Protein AF-0000000085035125 (afdb_homodimer)

Structure (mmCIF, N/CA/C/O backbone):
data_AF-0000000085035125-model_v1
#
loop_
_entity.id
_entity.type
_entity.pdbx_description
1 polymer 'PP-loop domain protein'
#
loop_
_atom_site.group_PDB
_atom_site.id
_atom_site.type_symbol
_atom_site.label_atom_id
_atom_site.label_alt_id
_atom_site.label_comp_id
_atom_site.label_asym_id
_atom_site.label_entity_id
_atom_site.label_seq_id
_atom_site.pdbx_PDB_ins_code
_atom_site.Cartn_x
_atom_site.Cartn_y
_atom_site.Cartn_z
_atom_site.occupancy
_atom_site.B_iso_or_equiv
_atom_site.auth_seq_id
_atom_site.auth_comp_id
_atom_site.auth_asym_id
_atom_site.auth_atom_id
_atom_site.pdbx_PDB_model_num
ATOM 1 N N . MET A 1 1 ? -26.688 21.297 -8.625 1 81.62 1 MET A N 1
ATOM 2 C CA . MET A 1 1 ? -26.516 19.984 -7.988 1 81.62 1 MET A CA 1
ATOM 3 C C . MET A 1 1 ? -27.016 20.016 -6.547 1 81.62 1 MET A C 1
ATOM 5 O O . MET A 1 1 ? -27.016 21.078 -5.906 1 81.62 1 MET A O 1
ATOM 9 N N . ARG A 1 2 ? -27.641 18.891 -6.066 1 88.31 2 ARG A N 1
ATOM 10 C CA . ARG A 1 2 ? -28.219 18.859 -4.727 1 88.31 2 ARG A CA 1
ATOM 11 C C . ARG A 1 2 ? -27.219 18.297 -3.717 1 88.31 2 ARG A C 1
ATOM 13 O O . ARG A 1 2 ? -26.406 17.422 -4.055 1 88.31 2 ARG A O 1
ATOM 20 N N . CYS A 1 3 ? -27.266 18.875 -2.584 1 93.88 3 CYS A N 1
ATOM 21 C CA . CYS A 1 3 ? -26.422 18.438 -1.471 1 93.88 3 CYS A CA 1
ATOM 22 C C . CYS A 1 3 ? -26.672 16.984 -1.137 1 93.88 3 CYS A C 1
ATOM 24 O O . CYS A 1 3 ? -27.828 16.531 -1.11 1 93.88 3 CYS A O 1
ATOM 26 N N . ALA A 1 4 ? -25.656 16.266 -0.819 1 92.12 4 ALA A N 1
ATOM 27 C CA . ALA A 1 4 ? -25.734 14.836 -0.528 1 92.12 4 ALA A CA 1
ATOM 28 C C . ALA A 1 4 ? -26.484 14.586 0.781 1 92.12 4 ALA A C 1
ATOM 30 O O . ALA A 1 4 ? -27.016 13.492 1 1 92.12 4 ALA A O 1
ATOM 31 N N . TYR A 1 5 ? -26.562 15.609 1.67 1 92 5 TYR A N 1
ATOM 32 C CA . TYR A 1 5 ? -27.094 15.398 3.012 1 92 5 TYR A CA 1
ATOM 33 C C . TYR A 1 5 ? -28.438 16.109 3.188 1 92 5 TYR A C 1
ATOM 35 O O . TYR A 1 5 ? -29.172 15.8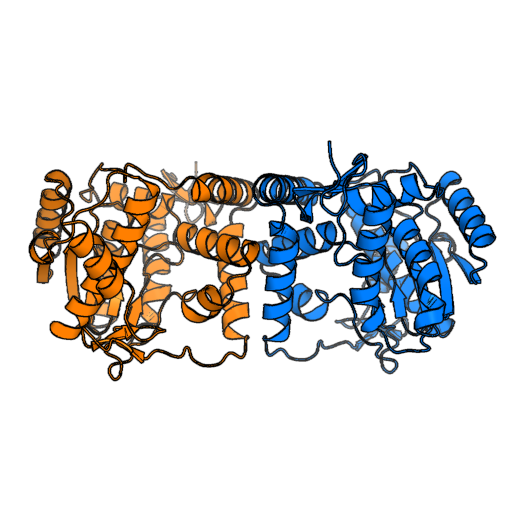36 4.133 1 92 5 TYR A O 1
ATOM 43 N N . CYS A 1 6 ? -28.656 17.062 2.307 1 93.06 6 CYS A N 1
ATOM 44 C CA . CYS A 1 6 ? -29.891 17.812 2.447 1 93.06 6 CYS A CA 1
ATOM 45 C C . CYS A 1 6 ? -30.438 18.234 1.084 1 93.06 6 CYS A C 1
ATOM 47 O O . CYS A 1 6 ? -29.953 17.766 0.05 1 93.06 6 CYS A O 1
ATOM 49 N N . ASN A 1 7 ? -31.469 19.094 1.094 1 89.38 7 ASN A N 1
ATOM 50 C CA . ASN A 1 7 ? -32.156 19.438 -0.15 1 89.38 7 ASN A CA 1
ATOM 51 C C . ASN A 1 7 ? -31.688 20.797 -0.683 1 89.38 7 ASN A C 1
ATOM 53 O O . ASN A 1 7 ? -32.219 21.297 -1.683 1 89.38 7 ASN A O 1
ATOM 57 N N . LYS A 1 8 ? -30.656 21.312 -0.092 1 92.38 8 LYS A N 1
ATOM 58 C CA . LYS A 1 8 ? -30.156 22.609 -0.531 1 92.38 8 LYS A CA 1
ATOM 59 C C . LYS A 1 8 ? -29.234 22.469 -1.738 1 92.38 8 LYS A C 1
ATOM 61 O O . LYS A 1 8 ? -28.828 21.359 -2.086 1 92.38 8 LYS A O 1
ATOM 66 N N . GLU A 1 9 ? -29.016 23.625 -2.336 1 94.12 9 GLU A N 1
ATOM 67 C CA . GLU A 1 9 ? -28.062 23.656 -3.443 1 94.12 9 GLU A CA 1
ATOM 68 C C . GLU A 1 9 ? -26.656 23.312 -2.967 1 94.12 9 GLU A C 1
ATOM 70 O O . GLU A 1 9 ? -26.203 23.797 -1.925 1 94.12 9 GLU A O 1
ATOM 75 N N . ALA A 1 10 ? -26.031 22.359 -3.658 1 92.94 10 ALA A N 1
ATOM 76 C CA . ALA A 1 10 ? -24.656 21.969 -3.35 1 92.94 10 ALA A CA 1
ATOM 77 C C . ALA A 1 10 ? -23.656 22.891 -4.043 1 92.94 10 ALA A C 1
ATOM 79 O O . ALA A 1 10 ? -23.844 23.25 -5.207 1 92.94 10 ALA A O 1
ATOM 80 N N . GLU A 1 11 ? -22.578 23.234 -3.336 1 93.69 11 GLU A N 1
ATOM 81 C CA . GLU A 1 11 ? -21.641 24.203 -3.883 1 93.69 11 GLU A CA 1
ATOM 82 C C . GLU A 1 11 ? -20.203 23.672 -3.832 1 93.69 11 GLU A C 1
ATOM 84 O O . GLU A 1 11 ? -19.328 24.172 -4.539 1 93.69 11 GLU A O 1
ATOM 89 N N . ILE A 1 12 ? -20.031 22.688 -3.049 1 96.81 12 ILE A N 1
ATOM 90 C CA . ILE A 1 12 ? -18.672 22.203 -2.838 1 96.81 12 ILE A CA 1
ATOM 91 C C . ILE A 1 12 ? -18.594 20.703 -3.119 1 96.81 12 ILE A C 1
ATOM 93 O O . ILE A 1 12 ? -19.406 19.938 -2.594 1 96.81 12 ILE A O 1
ATOM 97 N N . TYR A 1 13 ? -17.734 20.297 -3.92 1 95.44 13 TYR A N 1
ATOM 98 C CA . TYR A 1 13 ? -17.547 18.891 -4.207 1 95.44 13 TYR A CA 1
ATOM 99 C C . TYR A 1 13 ? -16.516 18.281 -3.256 1 95.44 13 TYR A C 1
ATOM 101 O O . TYR A 1 13 ? -15.375 18.75 -3.174 1 95.44 13 TYR A O 1
ATOM 109 N N . VAL A 1 14 ? -16.891 17.266 -2.518 1 96.38 14 VAL A N 1
ATOM 110 C CA . VAL A 1 14 ? -16 16.531 -1.622 1 96.38 14 VAL A CA 1
ATOM 111 C C . VAL A 1 14 ? -15.5 15.273 -2.314 1 96.38 14 VAL A C 1
ATOM 113 O O . VAL A 1 14 ? -16.219 14.281 -2.422 1 96.38 14 VAL A O 1
ATOM 116 N N . GLU A 1 15 ? -14.242 15.242 -2.609 1 93.75 15 GLU A N 1
ATOM 117 C CA . GLU A 1 15 ? -13.648 14.188 -3.424 1 93.75 15 GLU A CA 1
ATOM 118 C C . GLU A 1 15 ? -13.742 12.836 -2.727 1 93.75 15 GLU A C 1
ATOM 120 O O . GLU A 1 15 ? -14.055 11.82 -3.357 1 93.75 15 GLU A O 1
ATOM 125 N N . ASN A 1 16 ? -13.492 12.781 -1.482 1 93.12 16 ASN A N 1
ATOM 126 C CA . ASN A 1 16 ? -13.453 11.523 -0.741 1 93.12 16 ASN A CA 1
ATOM 127 C C . ASN A 1 16 ? -14.844 10.914 -0.6 1 93.12 16 ASN A C 1
ATOM 129 O O . ASN A 1 16 ? -14.977 9.719 -0.344 1 93.12 16 ASN A O 1
ATOM 133 N N . LEU A 1 17 ? -15.812 11.758 -0.747 1 92.62 17 LEU A N 1
ATOM 134 C CA . LEU A 1 17 ? -17.203 11.289 -0.693 1 92.62 17 LEU A CA 1
ATOM 135 C C . LEU A 1 17 ? -17.734 11.047 -2.096 1 92.62 17 LEU A C 1
ATOM 137 O O . LEU A 1 17 ? -18.719 10.312 -2.268 1 92.62 17 LEU A O 1
ATOM 141 N N . GLY A 1 18 ? -17.203 11.633 -3.084 1 93.06 18 GLY A N 1
ATOM 142 C CA . GLY A 1 18 ? -17.734 11.586 -4.438 1 93.06 18 GLY A CA 1
ATOM 143 C C . GLY A 1 18 ? -19.078 12.273 -4.574 1 93.06 18 GLY A C 1
ATOM 144 O O . GLY A 1 18 ? -19.953 11.805 -5.316 1 93.06 18 GLY A O 1
ATOM 145 N N . SER A 1 19 ? -19.234 13.336 -3.752 1 94.94 19 SER A N 1
ATOM 146 C CA . SER A 1 19 ? -20.547 13.977 -3.748 1 94.94 19 SER A CA 1
ATOM 147 C C . SER A 1 19 ? -20.406 15.484 -3.564 1 94.94 19 SER A C 1
ATOM 149 O O . SER A 1 19 ? -19.375 15.977 -3.105 1 94.94 19 SER A O 1
ATOM 151 N N . TRP A 1 20 ? -21.438 16.203 -3.953 1 96.19 20 TRP A N 1
ATOM 152 C CA . TRP A 1 20 ? -21.562 17.641 -3.721 1 96.19 20 TRP A CA 1
ATOM 153 C C . TRP A 1 20 ? -22.312 17.922 -2.426 1 96.19 20 TRP A C 1
ATOM 155 O O . TRP A 1 20 ? -23.266 17.219 -2.086 1 96.19 20 TRP A O 1
ATOM 165 N N . VAL A 1 21 ? -21.828 18.938 -1.738 1 97.12 21 VAL A N 1
ATOM 166 C CA . VAL A 1 21 ? -22.484 19.281 -0.481 1 97.12 21 VAL A CA 1
ATOM 167 C C . VAL A 1 21 ? -22.641 20.797 -0.389 1 97.12 21 VAL A C 1
ATOM 169 O O . VAL A 1 21 ? -21.953 21.547 -1.08 1 97.12 21 VAL A O 1
ATOM 172 N N . CYS A 1 22 ? -23.688 21.219 0.362 1 97.5 22 CYS A N 1
ATOM 173 C CA . CYS A 1 22 ? -23.859 22.641 0.604 1 97.5 22 CYS A CA 1
ATOM 174 C C . CYS A 1 22 ? -22.812 23.156 1.583 1 97.5 22 CYS A C 1
ATOM 176 O O . CYS A 1 22 ? -22.094 22.375 2.207 1 97.5 22 CYS A O 1
ATOM 178 N N . GLU A 1 23 ? -22.703 24.453 1.773 1 97 23 GLU A N 1
ATOM 179 C CA . GLU A 1 23 ? -21.672 25.078 2.602 1 97 23 GLU A CA 1
ATOM 180 C C . GLU A 1 23 ? -21.766 24.609 4.051 1 97 23 GLU A C 1
ATOM 182 O O . GLU A 1 23 ? -20.75 24.328 4.684 1 97 23 GLU A O 1
ATOM 187 N N . GLU A 1 24 ? -22.953 24.5 4.578 1 96.75 24 GLU A N 1
ATOM 188 C CA . GLU A 1 24 ? -23.156 24.109 5.969 1 96.75 24 GLU A CA 1
ATOM 189 C C . GLU A 1 24 ? -22.703 22.672 6.219 1 96.75 24 GLU A C 1
ATOM 191 O O . GLU A 1 24 ? -22.016 22.391 7.203 1 96.75 24 GLU A O 1
ATOM 196 N N . HIS A 1 25 ? -23.109 21.828 5.34 1 97.75 25 HIS A N 1
ATOM 197 C CA . HIS A 1 25 ? -22.734 20.422 5.523 1 97.75 25 HIS A CA 1
ATOM 198 C C . HIS A 1 25 ? -21.266 20.203 5.238 1 97.75 25 HIS A C 1
ATOM 200 O O . HIS A 1 25 ? -20.641 19.297 5.809 1 97.75 25 HIS A O 1
ATOM 206 N N . PHE A 1 26 ? -20.672 21.062 4.402 1 98.19 26 PHE A N 1
ATOM 207 C CA . PHE A 1 26 ? -19.234 20.969 4.199 1 98.19 26 PHE A CA 1
ATOM 208 C C . PHE A 1 26 ? -18.484 21.328 5.473 1 98.19 26 PHE A C 1
ATOM 210 O O . PHE A 1 26 ? -17.547 20.641 5.867 1 98.19 26 PHE A O 1
ATOM 217 N N . GLU A 1 27 ? -18.891 22.438 6.055 1 98.06 27 GLU A N 1
ATOM 218 C CA . GLU A 1 27 ? -18.234 22.828 7.297 1 98.06 27 GLU A CA 1
ATOM 219 C C . GLU A 1 27 ? -18.344 21.75 8.359 1 98.06 27 GLU A C 1
ATOM 221 O O . GLU A 1 27 ? -17.375 21.453 9.062 1 98.06 27 GLU A O 1
ATOM 226 N N . ARG A 1 28 ? -19.516 21.141 8.445 1 97.81 28 ARG A N 1
ATOM 227 C CA . ARG A 1 28 ? -19.719 20.062 9.398 1 97.81 28 ARG A CA 1
ATOM 228 C C . ARG A 1 28 ? -18.812 18.875 9.07 1 97.81 28 ARG A C 1
ATOM 230 O O . ARG A 1 28 ? -18.203 18.281 9.969 1 97.81 28 ARG A O 1
ATOM 237 N N . TYR A 1 29 ? -18.797 18.562 7.789 1 97.81 29 TYR A N 1
ATOM 238 C CA . TYR A 1 29 ? -17.938 17.484 7.316 1 97.81 29 TYR A CA 1
ATOM 239 C C . TYR A 1 29 ? -16.484 17.75 7.695 1 97.81 29 TYR A C 1
ATOM 241 O O . TYR A 1 29 ? -15.805 16.859 8.227 1 97.81 29 TYR A O 1
ATOM 249 N N . PHE A 1 30 ? -16.016 18.953 7.453 1 98.69 30 PHE A N 1
ATOM 250 C CA . PHE A 1 30 ? -14.633 19.328 7.695 1 98.69 30 PHE A CA 1
ATOM 251 C C . PHE A 1 30 ? -14.305 19.25 9.18 1 98.69 30 PHE A C 1
ATOM 253 O O . PHE A 1 30 ? -13.336 18.594 9.57 1 98.69 30 PHE A O 1
ATOM 260 N N . LEU A 1 31 ? -15.125 19.812 10.008 1 98.75 31 LEU A N 1
ATOM 261 C CA . LEU A 1 31 ? -14.859 19.891 11.438 1 98.75 31 LEU A CA 1
ATOM 262 C C . LEU A 1 31 ? -14.977 18.516 12.094 1 98.75 31 LEU A C 1
ATOM 264 O O . LEU A 1 31 ? -14.25 18.219 13.039 1 98.75 31 LEU A O 1
ATOM 268 N N . LYS A 1 32 ? -15.859 17.703 11.578 1 98.56 32 LYS A N 1
ATOM 269 C CA . LYS A 1 32 ? -15.984 16.344 12.102 1 98.56 32 LYS A CA 1
ATOM 270 C C . LYS A 1 32 ? -14.695 15.555 11.875 1 98.56 32 LYS A C 1
ATOM 272 O O . LYS A 1 32 ? -14.289 14.766 12.734 1 98.56 32 LYS A O 1
ATOM 277 N N . ARG A 1 33 ? -14.141 15.773 10.742 1 98.5 33 ARG A N 1
ATOM 278 C CA . ARG A 1 33 ? -12.922 15.047 10.414 1 98.5 33 ARG A CA 1
ATOM 279 C C . ARG A 1 33 ? -11.742 15.555 11.234 1 98.5 33 ARG A C 1
ATOM 281 O O . ARG A 1 33 ? -10.883 14.773 11.648 1 98.5 33 ARG A O 1
ATOM 288 N N . VAL A 1 34 ? -11.648 16.859 11.453 1 98.81 34 VAL A N 1
ATOM 289 C CA . VAL A 1 34 ? -10.625 17.406 12.336 1 98.81 34 VAL A CA 1
ATOM 290 C C . VAL A 1 34 ? -10.836 16.906 13.758 1 98.81 34 VAL A C 1
ATOM 292 O O . VAL A 1 34 ? -9.883 16.5 14.43 1 98.81 34 VAL A O 1
ATOM 295 N N . ASP A 1 35 ? -12.078 16.812 14.172 1 98.81 35 ASP A N 1
ATOM 296 C CA . ASP A 1 35 ? -12.438 16.344 15.508 1 98.81 35 ASP A CA 1
ATOM 297 C C . ASP A 1 35 ? -12.008 14.898 15.719 1 98.81 35 ASP A C 1
ATOM 299 O O . ASP A 1 35 ? -11.586 14.523 16.812 1 98.81 35 ASP A O 1
ATOM 303 N N . ARG A 1 36 ? -12.117 14.156 14.688 1 98.12 36 ARG A N 1
ATOM 304 C CA . ARG A 1 36 ? -11.734 12.75 14.734 1 98.12 36 ARG A CA 1
ATOM 305 C C . ARG A 1 36 ? -10.266 12.602 15.102 1 98.12 36 ARG A C 1
ATOM 307 O O . ARG A 1 36 ? -9.883 11.641 15.773 1 98.12 36 ARG A O 1
ATOM 314 N N . VAL A 1 37 ? -9.453 13.531 14.742 1 98.62 37 VAL A N 1
ATOM 315 C CA . VAL A 1 37 ? -8.031 13.5 15.055 1 98.62 37 VAL A CA 1
ATOM 316 C C . VAL A 1 37 ? -7.793 14.078 16.453 1 98.62 37 VAL A C 1
ATOM 318 O O . VAL A 1 37 ? -7.102 13.469 17.266 1 98.62 37 VAL A O 1
ATOM 321 N N . LEU A 1 38 ? -8.406 15.203 16.734 1 98.69 38 LEU A N 1
ATOM 322 C CA . LEU A 1 38 ? -8.133 15.953 17.953 1 98.69 38 LEU A CA 1
ATOM 323 C C . LEU A 1 38 ? -8.586 15.172 19.188 1 98.69 38 LEU A C 1
ATOM 325 O O . LEU A 1 38 ? -7.98 15.289 20.266 1 98.69 38 LEU A O 1
ATOM 329 N N . ARG A 1 39 ? -9.602 14.336 19.047 1 98.25 39 ARG A N 1
ATOM 330 C CA . ARG A 1 39 ? -10.102 13.57 20.188 1 98.25 39 ARG A CA 1
ATOM 331 C C . ARG A 1 39 ? -9.062 12.57 20.672 1 98.25 39 ARG A C 1
ATOM 333 O O . ARG A 1 39 ? -9.164 12.07 21.797 1 98.25 39 ARG A O 1
ATOM 340 N N . ARG A 1 40 ? -8.086 12.328 19.828 1 97.5 40 ARG A N 1
ATOM 341 C CA . ARG A 1 40 ? -7.031 11.391 20.203 1 97.5 40 ARG A CA 1
ATOM 342 C C . ARG A 1 40 ? -5.91 12.086 20.953 1 97.5 40 ARG A C 1
ATOM 344 O O . ARG A 1 40 ? -5.027 11.43 21.516 1 97.5 40 ARG A O 1
ATOM 351 N N . VAL A 1 41 ? -5.863 13.391 20.938 1 98.38 41 VAL A N 1
ATOM 352 C CA . VAL A 1 41 ? -4.844 14.172 21.625 1 98.38 41 VAL A CA 1
ATOM 353 C C . VAL A 1 41 ? -5.211 14.32 23.109 1 98.38 41 VAL A C 1
ATOM 355 O O . VAL A 1 41 ? -6.383 14.5 23.453 1 98.38 41 VAL A O 1
ATOM 358 N N . ARG A 1 42 ? -4.219 14.273 23.953 1 97.69 42 ARG A N 1
ATOM 359 C CA . ARG A 1 42 ? -4.461 14.43 25.375 1 97.69 42 ARG A CA 1
ATOM 360 C C . ARG A 1 42 ? -5.145 15.758 25.672 1 97.69 42 ARG A C 1
ATOM 362 O O . ARG A 1 42 ? -4.664 16.812 25.266 1 97.69 42 ARG A O 1
ATOM 369 N N . ARG A 1 43 ? -6.246 15.672 26.422 1 97.75 43 ARG A N 1
ATOM 370 C CA . ARG A 1 43 ? -6.977 16.875 26.812 1 97.75 43 ARG A CA 1
ATOM 371 C C . ARG A 1 43 ? -6.09 17.828 27.609 1 97.75 43 ARG A C 1
ATOM 373 O O . ARG A 1 43 ? -5.227 17.375 28.375 1 97.75 43 ARG A O 1
ATOM 380 N N . GLY A 1 44 ? -6.352 19.078 27.375 1 98.06 44 GLY A N 1
ATOM 381 C CA . GLY A 1 44 ? -5.617 20.078 28.125 1 98.06 44 GLY A CA 1
ATOM 382 C C . GLY A 1 44 ? -4.219 20.312 27.594 1 98.06 44 GLY A C 1
ATOM 383 O O . GLY A 1 44 ? -3.443 21.078 28.172 1 98.06 44 GLY A O 1
ATOM 384 N N . SER A 1 45 ? -3.887 19.719 26.469 1 98.25 45 SER A N 1
ATOM 385 C CA . SER A 1 45 ? -2.543 19.844 25.922 1 98.25 45 SER A CA 1
ATOM 386 C C . SER A 1 45 ? -2.357 21.172 25.188 1 98.25 45 SER A C 1
ATOM 388 O O . SER A 1 45 ? -3.336 21.844 24.875 1 98.25 45 SER A O 1
ATOM 390 N N . SER A 1 46 ? -1.124 21.5 25.031 1 98.06 46 SER A N 1
ATOM 391 C CA . SER A 1 46 ? -0.743 22.641 24.219 1 98.06 46 SER A CA 1
ATOM 392 C C . SER A 1 46 ? -0.242 22.203 22.844 1 98.06 46 SER A C 1
ATOM 394 O O . SER A 1 46 ? 0.562 21.281 22.734 1 98.06 46 SER A O 1
ATOM 396 N N . LEU A 1 47 ? -0.761 22.844 21.828 1 98.5 47 LEU A N 1
ATOM 397 C CA . LEU A 1 47 ? -0.434 22.5 20.438 1 98.5 47 LEU A CA 1
ATOM 398 C C . LEU A 1 47 ? 0.293 23.656 19.766 1 98.5 47 LEU A C 1
ATOM 400 O O . LEU A 1 47 ? -0.212 24.781 19.719 1 98.5 47 LEU A O 1
ATOM 404 N N . LEU A 1 48 ? 1.474 23.422 19.234 1 98.5 48 LEU A N 1
ATOM 405 C CA . LEU A 1 48 ? 2.223 24.391 18.438 1 98.5 48 LEU A CA 1
ATOM 406 C C . LEU A 1 48 ? 2.045 24.125 16.953 1 98.5 48 LEU A C 1
ATOM 408 O O . LEU A 1 48 ? 2.443 23.062 16.453 1 98.5 48 LEU A O 1
ATOM 412 N N . PHE A 1 49 ? 1.489 25.078 16.25 1 98.19 49 PHE A N 1
ATOM 413 C CA . PHE A 1 49 ? 1.283 24.906 14.82 1 98.19 49 PHE A CA 1
ATOM 414 C C . PHE A 1 49 ? 2.455 25.484 14.039 1 98.19 49 PHE A C 1
ATOM 416 O O . PHE A 1 49 ? 2.906 26.609 14.32 1 98.19 49 PHE A O 1
ATOM 423 N N . GLY A 1 50 ? 3.025 24.672 13.148 1 95.88 50 GLY A N 1
ATOM 424 C CA . GLY A 1 50 ? 3.873 25.234 12.109 1 95.88 50 GLY A CA 1
ATOM 425 C C . GLY A 1 50 ? 3.088 25.828 10.953 1 95.88 50 GLY A C 1
ATOM 426 O O . GLY A 1 50 ? 2.365 25.109 10.258 1 95.88 50 GLY A O 1
ATOM 427 N N . ILE A 1 51 ? 3.258 27.141 10.711 1 94.25 51 ILE A N 1
ATOM 428 C CA . ILE A 1 51 ? 2.482 27.828 9.68 1 94.25 51 ILE A CA 1
ATOM 429 C C . ILE A 1 51 ? 3.381 28.156 8.492 1 94.25 51 ILE A C 1
ATOM 431 O O . ILE A 1 51 ? 4.387 28.844 8.641 1 94.25 51 ILE A O 1
ATOM 435 N N . SER A 1 52 ? 3.045 27.625 7.367 1 89.31 52 SER A N 1
ATOM 436 C CA . SER A 1 52 ? 3.773 27.922 6.141 1 89.31 52 SER A CA 1
ATOM 437 C C . SER A 1 52 ? 3.139 29.094 5.395 1 89.31 52 SER A C 1
ATOM 439 O O . SER A 1 52 ? 3.77 29.703 4.523 1 89.31 52 SER A O 1
ATOM 441 N N . GLY A 1 53 ? 1.852 29.359 5.719 1 90.06 53 GLY A N 1
ATOM 442 C CA . GLY A 1 53 ? 1.067 30.344 4.977 1 90.06 53 GLY A CA 1
ATOM 443 C C . GLY A 1 53 ? 0.191 29.719 3.908 1 90.06 53 GLY A C 1
ATOM 444 O O . GLY A 1 53 ? -0.665 30.391 3.328 1 90.06 53 GLY A O 1
ATOM 445 N N . GLY A 1 54 ? 0.332 28.5 3.709 1 92.06 54 GLY A N 1
ATOM 446 C CA . GLY A 1 54 ? -0.481 27.781 2.734 1 92.06 54 GLY A CA 1
ATOM 447 C C . GLY A 1 54 ? -1.845 27.391 3.27 1 92.06 54 GLY A C 1
ATOM 448 O O . GLY A 1 54 ? -2.117 27.547 4.465 1 92.06 54 GLY A O 1
ATOM 449 N N . LYS A 1 55 ? -2.674 26.891 2.375 1 94.88 55 LYS A N 1
ATOM 450 C CA . LYS A 1 55 ? -4.066 26.578 2.691 1 94.88 55 LYS A CA 1
ATOM 451 C C . LYS A 1 55 ? -4.164 25.516 3.783 1 94.88 55 LYS A C 1
ATOM 453 O O . LYS A 1 55 ? -5.043 25.594 4.645 1 94.88 55 LYS A O 1
ATOM 458 N N . ASP A 1 56 ? -3.287 24.562 3.785 1 96.19 56 ASP A N 1
ATOM 459 C CA . ASP A 1 56 ? -3.412 23.438 4.703 1 96.19 56 ASP A CA 1
ATOM 460 C C . ASP A 1 56 ? -3.08 23.859 6.133 1 96.19 56 ASP A C 1
ATOM 462 O O . ASP A 1 56 ? -3.832 23.562 7.066 1 96.19 56 ASP A O 1
ATOM 466 N N . SER A 1 57 ? -1.918 24.562 6.305 1 96.25 57 SER A N 1
ATOM 467 C CA . SER A 1 57 ? -1.543 24.984 7.648 1 96.25 57 SER A CA 1
ATOM 468 C C . SER A 1 57 ? -2.566 25.953 8.227 1 96.25 57 SER A C 1
ATOM 470 O O . SER A 1 57 ? -2.895 25.891 9.414 1 96.25 57 SER A O 1
ATOM 472 N N . ILE A 1 58 ? -3.137 26.75 7.383 1 96.88 58 ILE A N 1
ATOM 473 C CA . ILE A 1 58 ? -4.113 27.734 7.812 1 96.88 58 ILE A CA 1
ATOM 474 C C . ILE A 1 58 ? -5.426 27.047 8.18 1 96.88 58 ILE A C 1
ATOM 476 O O . ILE A 1 58 ? -6.023 27.344 9.219 1 96.88 58 ILE A O 1
ATOM 480 N N . ALA A 1 59 ? -5.848 26.109 7.348 1 98.19 59 ALA A N 1
ATOM 481 C CA . ALA A 1 59 ? -7.059 25.359 7.648 1 98.19 59 ALA A CA 1
ATOM 482 C C . ALA A 1 59 ? -6.906 24.578 8.945 1 98.19 59 ALA A C 1
ATOM 484 O O . ALA A 1 59 ? -7.836 24.5 9.758 1 98.19 59 ALA A O 1
ATOM 485 N N . ALA A 1 60 ? -5.75 24.047 9.141 1 98.56 60 ALA A N 1
ATOM 486 C CA . ALA A 1 60 ? -5.484 23.219 10.32 1 98.56 60 ALA A CA 1
ATOM 487 C C . ALA A 1 60 ? -5.602 24.047 11.602 1 98.56 60 ALA A C 1
ATOM 489 O O . ALA A 1 60 ? -6.305 23.656 12.531 1 98.56 60 ALA A O 1
ATOM 490 N N . ILE A 1 61 ? -4.961 25.172 11.648 1 98.19 61 ILE A N 1
ATOM 491 C CA . ILE A 1 61 ? -4.953 25.953 12.883 1 98.19 61 ILE A CA 1
ATOM 492 C C . ILE A 1 61 ? -6.332 26.562 13.117 1 98.19 61 ILE A C 1
ATOM 494 O O . ILE A 1 61 ? -6.82 26.578 14.25 1 98.19 61 ILE A O 1
ATOM 498 N N . HIS A 1 62 ? -6.996 27.047 12.102 1 98.38 62 HIS A N 1
ATOM 499 C CA . HIS A 1 62 ? -8.297 27.688 12.266 1 98.38 62 HIS A CA 1
ATOM 500 C C . HIS A 1 62 ? -9.344 26.688 12.75 1 98.38 62 HIS A C 1
ATOM 502 O O . HIS A 1 62 ? -10.094 26.969 13.688 1 98.38 62 HIS A O 1
ATOM 508 N N . SER A 1 63 ? -9.406 25.531 12.109 1 98.69 63 SER A N 1
ATOM 509 C CA . SER A 1 63 ? -10.391 24.531 12.492 1 98.69 63 SER A CA 1
ATOM 510 C C . SER A 1 63 ? -10.125 24 13.906 1 98.69 63 SER A C 1
ATOM 512 O O . SER A 1 63 ? -11.062 23.75 14.664 1 98.69 63 SER A O 1
ATOM 514 N N . THR A 1 64 ? -8.836 23.859 14.25 1 98.62 64 THR A N 1
ATOM 515 C CA . THR A 1 64 ? -8.5 23.438 15.602 1 98.62 64 THR A CA 1
ATOM 516 C C . THR A 1 64 ? -8.906 24.5 16.609 1 98.62 64 THR A C 1
ATOM 518 O O . THR A 1 64 ? -9.375 24.188 17.703 1 98.62 64 THR A O 1
ATOM 521 N N . ASP A 1 65 ? -8.695 25.719 16.25 1 98.12 65 ASP A N 1
ATOM 522 C CA . ASP A 1 65 ? -9.062 26.828 17.125 1 98.12 65 ASP A CA 1
ATOM 523 C C . ASP A 1 65 ? -10.555 26.797 17.438 1 98.12 65 ASP A C 1
ATOM 525 O O . ASP A 1 65 ? -10.961 27.078 18.562 1 98.12 65 ASP A O 1
ATOM 529 N N . LEU A 1 66 ? -11.359 26.438 16.484 1 97.88 66 LEU A N 1
ATOM 530 C CA . LEU A 1 66 ? -12.805 26.359 16.672 1 97.88 66 LEU A CA 1
ATOM 531 C C . LEU A 1 66 ? -13.164 25.234 17.656 1 97.88 66 LEU A C 1
ATOM 533 O O . LEU A 1 66 ? -14.203 25.297 18.312 1 97.88 66 LEU A O 1
ATOM 537 N N . LEU A 1 67 ? -12.281 24.281 17.734 1 98.12 67 LEU A N 1
ATOM 538 C CA . LEU A 1 67 ? -12.602 23.094 18.516 1 98.12 67 LEU A CA 1
ATOM 539 C C . LEU A 1 67 ? -11.797 23.078 19.812 1 98.12 67 LEU A C 1
ATOM 541 O O . LEU A 1 67 ? -11.992 22.203 20.656 1 98.12 67 LEU A O 1
ATOM 545 N N . LYS A 1 68 ? -10.875 24.016 20.047 1 97.25 68 LYS A N 1
ATOM 546 C CA . LYS A 1 68 ? -9.883 23.938 21.109 1 97.25 68 LYS A CA 1
ATOM 547 C C . LYS A 1 68 ? -10.547 23.922 22.484 1 97.25 68 LYS A C 1
ATOM 549 O O . LYS A 1 68 ? -10.078 23.25 23.406 1 97.25 68 LYS A O 1
ATOM 554 N N . GLU A 1 69 ? -11.695 24.562 22.656 1 97.69 69 GLU A N 1
ATOM 555 C CA . GLU A 1 69 ? -12.367 24.625 23.953 1 97.69 69 GLU A CA 1
ATOM 556 C C . GLU A 1 69 ? -12.938 23.266 24.359 1 97.69 69 GLU A C 1
ATOM 558 O O . GLU A 1 69 ? -12.945 22.922 25.531 1 97.69 69 GLU A O 1
ATOM 563 N N . LYS A 1 70 ? -13.383 22.578 23.359 1 97.81 70 LYS A N 1
ATOM 564 C CA . LYS A 1 70 ? -13.953 21.25 23.594 1 97.81 70 LYS A CA 1
ATOM 565 C C . LYS A 1 70 ? -12.953 20.344 24.297 1 97.81 70 LYS A C 1
ATOM 567 O O . LYS A 1 70 ? -13.344 19.5 25.109 1 97.81 70 LYS A O 1
ATOM 572 N N . TYR A 1 71 ? -11.664 20.594 24.078 1 98.12 71 TYR A N 1
ATOM 573 C CA . TYR A 1 71 ? -10.656 19.672 24.594 1 98.12 71 TYR A CA 1
ATOM 574 C C . TYR A 1 71 ? -9.703 20.375 25.547 1 98.12 71 TYR A C 1
ATOM 576 O O . TYR A 1 71 ? -8.805 19.75 26.109 1 98.12 71 TYR A O 1
ATOM 584 N N . GLY A 1 72 ? -9.914 21.703 25.719 1 98.06 72 GLY A N 1
ATOM 585 C CA . GLY A 1 72 ? -9.062 22.469 26.609 1 98.06 72 GLY A CA 1
ATOM 586 C C . GLY A 1 72 ? -7.668 22.688 26.062 1 98.06 72 GLY A C 1
ATOM 587 O O . GLY A 1 72 ? -6.695 22.688 26.812 1 98.06 72 GLY A O 1
ATOM 588 N N . PHE A 1 73 ? -7.539 22.828 24.781 1 98.25 73 PHE A N 1
ATOM 589 C CA . PHE A 1 73 ? -6.23 22.984 24.156 1 98.25 73 PHE A CA 1
ATOM 590 C C . PHE A 1 73 ? -5.762 24.438 24.234 1 98.25 73 PHE A C 1
ATOM 592 O O . PHE A 1 73 ? -6.57 25.359 24.141 1 98.25 73 PHE A O 1
ATOM 599 N N . ARG A 1 74 ? -4.539 24.609 24.438 1 97.56 74 ARG A N 1
ATOM 600 C CA . ARG A 1 74 ? -3.859 25.875 24.172 1 97.56 74 ARG A CA 1
ATOM 601 C C . ARG A 1 74 ? -3.133 25.828 22.828 1 97.56 74 ARG A C 1
ATOM 603 O O . ARG A 1 74 ? -2.459 24.844 22.516 1 97.56 74 ARG A O 1
ATOM 610 N N . ILE A 1 75 ? -3.291 26.906 22.078 1 97.38 75 ILE A N 1
ATOM 611 C CA . ILE A 1 75 ? -2.746 26.891 20.719 1 97.38 75 ILE A CA 1
ATOM 612 C C . ILE A 1 75 ? -1.689 27.984 20.578 1 97.38 75 ILE A C 1
ATOM 614 O O . ILE A 1 75 ? -1.862 29.094 21.078 1 97.38 75 ILE A O 1
ATOM 618 N N . GLY A 1 76 ? -0.585 27.625 20.031 1 97.69 76 GLY A N 1
ATOM 619 C CA . GLY A 1 76 ? 0.438 28.547 19.562 1 97.69 76 GLY A CA 1
ATOM 620 C C . GLY A 1 76 ? 0.875 28.266 18.125 1 97.69 76 GLY A C 1
ATOM 621 O O . GLY A 1 76 ? 0.446 27.281 17.531 1 97.69 76 GLY A O 1
ATOM 622 N N . ALA A 1 77 ? 1.631 29.203 17.531 1 97.5 77 ALA A N 1
ATOM 623 C CA . ALA A 1 77 ? 2.078 29 16.156 1 97.5 77 ALA A CA 1
ATOM 624 C C . ALA A 1 77 ? 3.443 29.625 15.922 1 97.5 77 ALA A C 1
ATOM 626 O O . ALA A 1 77 ? 3.812 30.594 16.594 1 97.5 77 ALA A O 1
ATOM 627 N N . VAL A 1 78 ? 4.137 29.031 15.047 1 96.19 78 VAL A N 1
ATOM 628 C CA . VAL A 1 78 ? 5.41 29.594 14.617 1 96.19 78 VAL A CA 1
ATOM 629 C C . VAL A 1 78 ? 5.523 29.5 13.094 1 96.19 78 VAL A C 1
ATOM 631 O O . VAL A 1 78 ? 4.91 28.625 12.477 1 96.19 78 VAL A O 1
ATOM 634 N N . MET A 1 79 ? 6.16 30.422 12.523 1 94.06 79 MET A N 1
ATOM 635 C CA . MET A 1 79 ? 6.504 30.422 11.109 1 94.06 79 MET A CA 1
ATOM 636 C C . MET A 1 79 ? 8.016 30.547 10.914 1 94.06 79 MET A C 1
ATOM 638 O O . MET A 1 79 ? 8.672 31.328 11.594 1 94.06 79 MET A O 1
ATOM 642 N N . ILE A 1 80 ? 8.469 29.625 10.148 1 89.69 80 ILE A N 1
ATOM 643 C CA . ILE A 1 80 ? 9.867 29.75 9.734 1 89.69 80 ILE A CA 1
ATOM 644 C C . ILE A 1 80 ? 9.953 30.656 8.5 1 89.69 80 ILE A C 1
ATOM 646 O O . ILE A 1 80 ? 9.422 30.312 7.441 1 89.69 80 ILE A O 1
ATOM 650 N N . ASP A 1 81 ? 10.617 31.719 8.656 1 84.12 81 ASP A N 1
ATOM 651 C CA . ASP A 1 81 ? 10.695 32.75 7.613 1 84.12 81 ASP A CA 1
ATOM 652 C C . ASP A 1 81 ? 11.633 32.312 6.492 1 84.12 81 ASP A C 1
ATOM 654 O O . ASP A 1 81 ? 12.844 32.156 6.703 1 84.12 81 ASP A O 1
ATOM 658 N N . THR A 1 82 ? 11.047 32.125 5.332 1 73.75 82 THR A N 1
ATOM 659 C CA . THR A 1 82 ? 11.859 31.781 4.168 1 73.75 82 THR A CA 1
ATOM 660 C C . THR A 1 82 ? 12.102 33 3.295 1 73.75 82 THR A C 1
ATOM 662 O O . THR A 1 82 ? 12.672 32.906 2.205 1 73.75 82 THR A O 1
ATOM 665 N N . GLY A 1 83 ? 11.633 34.188 3.736 1 75.69 83 GLY A N 1
ATOM 666 C CA . GLY A 1 83 ? 11.898 35.438 3.025 1 75.69 83 GLY A CA 1
ATOM 667 C C . GLY A 1 83 ? 10.695 35.938 2.246 1 75.69 83 GLY A C 1
ATOM 668 O O . GLY A 1 83 ? 10.836 36.781 1.371 1 75.69 83 GLY A O 1
ATOM 669 N N . SER A 1 84 ? 9.523 35.438 2.516 1 81.62 84 SER A N 1
ATOM 670 C CA . SER A 1 84 ? 8.328 35.875 1.803 1 81.62 84 SER A CA 1
ATOM 671 C C . SER A 1 84 ? 7.547 36.906 2.619 1 81.62 84 SER A C 1
ATOM 673 O O . SER A 1 84 ? 6.902 36.531 3.611 1 81.62 84 SER A O 1
ATOM 675 N N . ASP A 1 85 ? 7.438 38.031 2.08 1 87.31 85 ASP A N 1
ATOM 676 C CA . ASP A 1 85 ? 6.68 39.094 2.744 1 87.31 85 ASP A CA 1
ATOM 677 C C . ASP A 1 85 ? 5.191 38.75 2.787 1 87.31 85 ASP A C 1
ATOM 679 O O . ASP A 1 85 ? 4.5 39.094 3.758 1 87.31 85 ASP A O 1
ATOM 683 N N . GLU A 1 86 ? 4.754 38.188 1.782 1 90.69 86 GLU A N 1
ATOM 684 C CA . GLU A 1 86 ? 3.348 37.812 1.71 1 90.69 86 GLU A CA 1
ATOM 685 C C . GLU A 1 86 ? 2.988 36.812 2.814 1 90.69 86 GLU A C 1
ATOM 687 O O . GLU A 1 86 ? 1.979 36.969 3.502 1 90.69 86 GLU A O 1
ATOM 692 N N . CYS A 1 87 ? 3.801 35.875 2.996 1 90.38 87 CYS A N 1
ATOM 693 C CA . CYS A 1 87 ? 3.529 34.844 3.998 1 90.38 87 CYS A CA 1
ATOM 694 C C . CYS A 1 87 ? 3.621 35.406 5.406 1 90.38 87 CYS A C 1
ATOM 696 O O . CYS A 1 87 ? 2.863 35.031 6.293 1 90.38 87 CYS A O 1
ATOM 698 N N . LEU A 1 88 ? 4.531 36.344 5.543 1 91.31 88 LEU A N 1
ATOM 699 C CA . LEU A 1 88 ? 4.648 37 6.836 1 91.31 88 LEU A CA 1
ATOM 700 C C . LEU A 1 88 ? 3.385 37.781 7.156 1 91.31 88 LEU A C 1
ATOM 702 O O . LEU A 1 88 ? 2.92 37.781 8.297 1 91.31 88 LEU A O 1
ATOM 706 N N . ARG A 1 89 ? 2.932 38.438 6.168 1 92.88 89 ARG A N 1
ATOM 707 C CA . ARG A 1 89 ? 1.696 39.188 6.34 1 92.88 89 ARG A CA 1
ATOM 708 C C . ARG A 1 89 ? 0.539 38.281 6.715 1 92.88 89 ARG A C 1
ATOM 710 O O . ARG A 1 89 ? -0.245 38.594 7.613 1 92.88 89 ARG A O 1
ATOM 717 N N . VAL A 1 90 ? 0.448 37.25 6.016 1 94 90 VAL A N 1
ATOM 718 C CA . VAL A 1 90 ? -0.613 36.25 6.254 1 94 90 VAL A CA 1
ATOM 719 C C . VAL A 1 90 ? -0.516 35.75 7.684 1 94 90 VAL A C 1
ATOM 721 O O . VAL A 1 90 ? -1.529 35.594 8.375 1 94 90 VAL A O 1
ATOM 724 N N . PHE A 1 91 ? 0.679 35.469 8.125 1 94.44 91 PHE A N 1
ATOM 725 C CA . PHE A 1 91 ? 0.893 34.969 9.484 1 94.44 91 PHE A CA 1
ATOM 726 C C . PHE A 1 91 ? 0.404 35.969 10.516 1 94.44 91 PHE A C 1
ATOM 728 O O . PHE A 1 91 ? -0.275 35.625 11.477 1 94.44 91 PHE A O 1
ATOM 735 N N . ASN A 1 92 ? 0.743 37.188 10.328 1 94 92 ASN A N 1
ATOM 736 C CA . ASN A 1 92 ? 0.342 38.219 11.258 1 94 92 ASN A CA 1
ATOM 737 C C . ASN A 1 92 ? -1.171 38.406 11.258 1 94 92 ASN A C 1
ATOM 739 O O . ASN A 1 92 ? -1.771 38.625 12.32 1 94 92 ASN A O 1
ATOM 743 N N . GLU A 1 93 ? -1.729 38.406 10.125 1 94.94 93 GLU A N 1
ATOM 744 C CA . GLU A 1 93 ? -3.182 38.5 10.031 1 94.94 93 GLU A CA 1
ATOM 745 C C . GLU A 1 93 ? -3.865 37.344 10.781 1 94.94 93 GLU A C 1
ATOM 747 O O . GLU A 1 93 ? -4.863 37.562 11.477 1 94.94 93 GLU A O 1
ATOM 752 N N . LEU A 1 94 ? -3.334 36.219 10.555 1 94.62 94 LEU A N 1
ATOM 753 C CA . LEU A 1 94 ? -3.873 35.031 11.234 1 94.62 94 LEU A CA 1
ATOM 754 C C . LEU A 1 94 ? -3.727 35.156 12.742 1 94.62 94 LEU A C 1
ATOM 756 O O . LEU A 1 94 ? -4.629 34.781 13.492 1 94.62 94 LEU A O 1
ATOM 760 N N . LYS A 1 95 ? -2.578 35.625 13.211 1 94.44 95 LYS A N 1
ATOM 761 C CA . LYS A 1 95 ? -2.311 35.844 14.625 1 94.44 95 LYS A CA 1
ATOM 762 C C . LYS A 1 95 ? -3.316 36.812 15.234 1 94.44 95 LYS A C 1
ATOM 764 O O . LYS A 1 95 ? -3.834 36.562 16.328 1 94.44 95 LYS A O 1
ATOM 769 N N . ASP A 1 96 ? -3.584 37.812 14.562 1 94.44 96 ASP A N 1
ATOM 770 C CA . ASP A 1 96 ? -4.547 38.812 15.023 1 94.44 96 ASP A CA 1
ATOM 771 C C . ASP A 1 96 ? -5.957 38.219 15.078 1 94.44 96 ASP A C 1
ATOM 773 O O . ASP A 1 96 ? -6.715 38.531 16.016 1 94.44 96 ASP A O 1
ATOM 777 N N . MET A 1 97 ? -6.258 37.438 14.125 1 94.06 97 MET A N 1
ATOM 778 C CA . MET A 1 97 ? -7.59 36.875 13.992 1 94.06 97 MET A CA 1
ATOM 779 C C . MET A 1 97 ? -7.848 35.844 15.102 1 94.06 97 MET A C 1
ATOM 781 O O . MET A 1 97 ? -8.945 35.812 15.664 1 94.06 97 MET A O 1
ATOM 785 N N . LEU A 1 98 ? -6.859 35.062 15.391 1 94.69 98 LEU A N 1
ATOM 786 C CA . LEU A 1 98 ? -7.078 33.906 16.281 1 94.69 98 LEU A CA 1
ATOM 787 C C . LEU A 1 98 ? -6.52 34.188 17.672 1 94.69 98 LEU A C 1
ATOM 789 O O . LEU A 1 98 ? -6.859 33.5 18.625 1 94.69 98 LEU A O 1
ATOM 793 N N . GLY A 1 99 ? -5.629 35.094 17.812 1 93.75 99 GLY A N 1
ATOM 794 C CA . GLY A 1 99 ? -5.09 35.5 19.109 1 93.75 99 GLY A CA 1
ATOM 795 C C . GLY A 1 99 ? -4.133 34.469 19.688 1 93.75 99 GLY A C 1
ATOM 796 O O . GLY A 1 99 ? -4.09 34.281 20.906 1 93.75 99 GLY A O 1
ATOM 797 N N . PHE A 1 100 ? -3.453 33.781 18.875 1 90.94 100 PHE A N 1
ATOM 798 C CA . PHE A 1 100 ? -2.525 32.781 19.391 1 90.94 100 PHE A CA 1
ATOM 799 C C . PHE A 1 100 ? -1.173 33.406 19.703 1 90.94 100 PHE A C 1
ATOM 801 O O . PHE A 1 100 ? -0.865 34.5 19.219 1 90.94 100 PHE A O 1
ATOM 808 N N . GLU A 1 101 ? -0.442 32.656 20.562 1 90.38 101 GLU A N 1
ATOM 809 C CA . GLU A 1 101 ? 0.949 33.031 20.812 1 90.38 101 GLU A CA 1
ATOM 810 C C . GLU A 1 101 ? 1.88 32.438 19.766 1 90.38 101 GLU A C 1
ATOM 812 O O . GLU A 1 101 ? 1.651 31.312 19.297 1 90.38 101 GLU A O 1
ATOM 817 N N . GLY A 1 102 ? 2.807 33.156 19.375 1 85.5 102 GLY A N 1
ATOM 818 C CA . GLY A 1 102 ? 3.805 32.594 18.484 1 85.5 102 GLY A CA 1
ATOM 819 C C . GLY A 1 102 ? 4.688 33.625 17.828 1 85.5 102 GLY A C 1
ATOM 820 O O . GLY A 1 102 ? 4.516 34.812 18.062 1 85.5 102 GLY A O 1
ATOM 821 N N . GLU A 1 103 ? 5.738 33.156 17.188 1 90.75 103 GLU A N 1
ATOM 822 C CA . GLU A 1 103 ? 6.723 34.031 16.594 1 90.75 103 GLU A CA 1
ATOM 823 C C . GLU A 1 103 ? 7.211 33.531 15.25 1 90.75 103 GLU A C 1
ATOM 825 O O . GLU A 1 103 ? 6.875 32.406 14.852 1 90.75 103 GLU A O 1
ATOM 830 N N . VAL A 1 104 ? 7.867 34.406 14.547 1 93.12 104 VAL A N 1
ATOM 831 C CA . VAL A 1 104 ? 8.523 34.062 13.281 1 93.12 104 VAL A CA 1
ATOM 832 C C . VAL A 1 104 ? 10 33.75 13.531 1 93.12 104 VAL A C 1
ATOM 834 O O . VAL A 1 104 ? 10.703 34.531 14.188 1 93.12 104 VAL A O 1
ATOM 837 N N . LEU A 1 105 ? 10.359 32.594 13.07 1 91.56 105 LEU A N 1
ATOM 838 C CA . LEU A 1 105 ? 11.758 32.188 13.188 1 91.56 105 LEU A CA 1
ATOM 839 C C . LEU A 1 105 ? 12.516 32.469 11.898 1 91.56 105 LEU A C 1
ATOM 841 O O . LEU A 1 105 ? 12.031 32.188 10.805 1 91.56 105 LEU A O 1
ATOM 845 N N . SER A 1 106 ? 13.648 33.062 12.062 1 86.31 106 SER A N 1
ATOM 846 C CA . SER A 1 106 ? 14.484 33.344 10.906 1 86.31 106 SER A CA 1
ATOM 847 C C . SER A 1 106 ? 15.57 32.281 10.742 1 86.31 106 SER A C 1
ATOM 849 O O . SER A 1 106 ? 16.281 31.953 11.695 1 86.31 106 SER A O 1
ATOM 851 N N . LEU A 1 107 ? 15.68 31.812 9.531 1 82.88 107 LEU A N 1
ATOM 852 C CA . LEU A 1 107 ? 16.734 30.828 9.25 1 82.88 107 LEU A CA 1
ATOM 853 C C . LEU A 1 107 ? 18.109 31.469 9.406 1 82.88 107 LEU A C 1
ATOM 855 O O . LEU A 1 107 ? 19.062 30.781 9.758 1 82.88 107 LEU A O 1
ATOM 859 N N . ARG A 1 108 ? 18.188 32.719 9.227 1 80 108 ARG A N 1
ATOM 860 C CA . ARG A 1 108 ? 19.453 33.438 9.328 1 80 108 ARG A CA 1
ATOM 861 C C . ARG A 1 108 ? 20 33.375 10.75 1 80 108 ARG A C 1
ATOM 863 O O . ARG A 1 108 ? 21.219 33.344 10.945 1 80 108 ARG A O 1
ATOM 870 N N . ASP A 1 109 ? 19.109 33.375 11.602 1 82.5 109 ASP A N 1
ATOM 871 C CA . ASP A 1 109 ? 19.516 33.281 13 1 82.5 109 ASP A CA 1
ATOM 872 C C . ASP A 1 109 ? 20.219 31.969 13.289 1 82.5 109 ASP A C 1
ATOM 874 O O . ASP A 1 109 ? 20.938 31.844 14.289 1 82.5 109 ASP A O 1
ATOM 878 N N . TRP A 1 110 ? 20.078 31.047 12.383 1 82.12 110 TRP A N 1
ATOM 879 C CA . TRP A 1 110 ? 20.656 29.719 12.57 1 82.12 110 TRP A CA 1
ATOM 880 C C . TRP A 1 110 ? 21.797 29.469 11.578 1 82.12 110 TRP A C 1
ATOM 882 O O . TRP A 1 110 ? 22.297 28.359 11.469 1 82.12 110 TRP A O 1
ATOM 892 N N . GLY A 1 111 ? 22.094 30.469 10.797 1 78.56 111 GLY A N 1
ATOM 893 C CA . GLY A 1 111 ? 23.172 30.375 9.828 1 78.56 111 GLY A CA 1
ATOM 894 C C . GLY A 1 111 ? 22.844 29.453 8.664 1 78.56 111 GLY A C 1
ATOM 895 O O . GLY A 1 111 ? 23.734 28.812 8.102 1 78.56 111 GLY A O 1
ATOM 896 N N . ILE A 1 112 ? 21.625 29.25 8.414 1 80.75 112 ILE A N 1
ATOM 897 C CA . ILE A 1 112 ? 21.219 28.328 7.359 1 80.75 112 ILE A CA 1
ATOM 898 C C . ILE A 1 112 ? 20.672 29.109 6.176 1 80.75 112 ILE A C 1
ATOM 900 O O . ILE A 1 112 ? 19.859 30.031 6.355 1 80.75 112 ILE A O 1
ATOM 904 N N . GLU A 1 113 ? 21.219 28.734 5.031 1 78.81 113 GLU A N 1
ATOM 905 C CA . GLU A 1 113 ? 20.672 29.266 3.783 1 78.81 113 GLU A CA 1
ATOM 906 C C . GLU A 1 113 ? 20.078 28.156 2.918 1 78.81 113 GLU A C 1
ATOM 908 O O . GLU A 1 113 ? 20.656 27.078 2.818 1 78.81 113 GLU A O 1
ATOM 913 N N . ILE A 1 114 ? 18.922 28.453 2.326 1 76.12 114 ILE A N 1
ATOM 914 C CA . ILE A 1 114 ? 18.266 27.469 1.471 1 76.12 114 ILE A CA 1
ATOM 915 C C . ILE A 1 114 ? 19 27.391 0.129 1 76.12 114 ILE A C 1
ATOM 917 O O . ILE A 1 114 ? 19.172 28.406 -0.54 1 76.12 114 ILE A O 1
ATOM 921 N N . PRO A 1 115 ? 19.328 26.188 -0.179 1 77.19 115 PRO A N 1
ATOM 922 C CA . PRO A 1 115 ? 20.047 26.016 -1.447 1 77.19 115 PRO A CA 1
ATOM 923 C C . PRO A 1 115 ? 19.188 26.359 -2.66 1 77.19 115 PRO A C 1
ATOM 925 O O . PRO A 1 115 ? 17.953 26.281 -2.59 1 77.19 115 PRO A O 1
ATOM 928 N N . ARG A 1 116 ? 19.906 26.625 -3.816 1 74.12 116 ARG A N 1
ATOM 929 C CA . ARG A 1 116 ? 19.219 26.953 -5.062 1 74.12 116 ARG A CA 1
ATOM 930 C C . ARG A 1 116 ? 18.672 25.703 -5.742 1 74.12 116 ARG A C 1
ATOM 932 O O . ARG A 1 116 ? 17.609 25.75 -6.363 1 74.12 116 ARG A O 1
ATOM 939 N N . ASP A 1 117 ? 19.391 24.609 -5.566 1 74.88 117 ASP A N 1
ATOM 940 C CA . ASP A 1 117 ? 18.906 23.359 -6.117 1 74.88 117 ASP A CA 1
ATOM 941 C C . ASP A 1 117 ? 17.594 22.938 -5.473 1 74.88 117 ASP A C 1
ATOM 943 O O . ASP A 1 117 ? 17.516 22.797 -4.25 1 74.88 117 ASP A O 1
ATOM 947 N N . PRO A 1 118 ? 16.609 22.734 -6.316 1 72.38 118 PRO A N 1
ATOM 948 C CA . PRO A 1 118 ? 15.266 22.484 -5.77 1 72.38 118 PRO A CA 1
ATOM 949 C C . PRO A 1 118 ? 15.219 21.234 -4.883 1 72.38 118 PRO A C 1
ATOM 951 O O . PRO A 1 118 ? 14.562 21.25 -3.836 1 72.38 118 PRO A O 1
ATOM 954 N N . LYS A 1 119 ? 15.875 20.234 -5.336 1 72.62 119 LYS A N 1
ATOM 955 C CA . LYS A 1 119 ? 15.852 19.016 -4.535 1 72.62 119 LYS A CA 1
ATOM 956 C C . LYS A 1 119 ? 16.562 19.219 -3.205 1 72.62 119 LYS A C 1
ATOM 958 O O . LYS A 1 119 ? 16.078 18.781 -2.158 1 72.62 119 LYS A O 1
ATOM 963 N N . LEU A 1 120 ? 17.594 19.812 -3.297 1 74.69 120 LEU A N 1
ATOM 964 C CA . LEU A 1 120 ? 18.359 20.094 -2.09 1 74.69 120 LEU A CA 1
ATOM 965 C C . LEU A 1 120 ? 17.641 21.078 -1.188 1 74.69 120 LEU A C 1
ATOM 967 O O . LEU A 1 120 ? 17.656 20.938 0.038 1 74.69 120 LEU A O 1
ATOM 971 N N . ALA A 1 121 ? 16.984 21.969 -1.788 1 76.38 121 ALA A N 1
ATOM 972 C CA . ALA A 1 121 ? 16.219 22.953 -1.033 1 76.38 121 ALA A CA 1
ATOM 973 C C . ALA A 1 121 ? 15.109 22.281 -0.226 1 76.38 121 ALA A C 1
ATOM 975 O O . ALA A 1 121 ? 14.938 22.562 0.964 1 76.38 121 ALA A O 1
ATOM 976 N N . CYS A 1 122 ? 14.398 21.359 -0.877 1 76 122 CYS A N 1
ATOM 977 C CA . CYS A 1 122 ? 13.305 20.656 -0.218 1 76 122 CYS A CA 1
ATOM 978 C C . CYS A 1 122 ? 13.82 19.828 0.951 1 76 122 CYS A C 1
ATOM 980 O O . CYS A 1 122 ? 13.18 19.766 2.004 1 76 122 CYS A O 1
ATOM 982 N N . PHE A 1 123 ? 14.938 19.234 0.682 1 77.62 123 PHE A N 1
ATOM 983 C CA . PHE A 1 123 ? 15.555 18.438 1.736 1 77.62 123 PHE A CA 1
ATOM 984 C C . PHE A 1 123 ? 15.953 19.312 2.916 1 77.62 123 PHE A C 1
ATOM 986 O O . PHE A 1 123 ? 15.633 19 4.066 1 77.62 123 PHE A O 1
ATOM 993 N N . VAL A 1 124 ? 16.578 20.375 2.639 1 81.31 124 VAL A N 1
ATOM 994 C CA . VAL A 1 124 ? 17.047 21.297 3.668 1 81.31 124 VAL A CA 1
ATOM 995 C C . VAL A 1 124 ? 15.859 21.859 4.434 1 81.31 124 VAL A C 1
ATOM 997 O O . VAL A 1 124 ? 15.875 21.922 5.664 1 81.31 124 VAL A O 1
ATOM 1000 N N . CYS A 1 125 ? 14.852 22.219 3.709 1 81.44 125 CYS A N 1
ATOM 1001 C CA . CYS A 1 125 ? 13.656 22.766 4.328 1 81.44 125 CYS A CA 1
ATOM 1002 C C . CYS A 1 125 ? 13.016 21.75 5.281 1 81.44 125 CYS A C 1
ATOM 1004 O O . CYS A 1 125 ? 12.617 22.109 6.387 1 81.44 125 CYS A O 1
ATOM 1006 N N . GLY A 1 126 ? 13.008 20.547 4.879 1 85.25 126 GLY A N 1
ATOM 1007 C CA . GLY A 1 126 ? 12.422 19.516 5.711 1 85.25 126 GLY A CA 1
ATOM 1008 C C . GLY A 1 126 ? 13.172 19.297 7.012 1 85.25 126 GLY A C 1
ATOM 1009 O O . GLY A 1 126 ? 12.57 19.219 8.078 1 85.25 126 GLY A O 1
ATOM 1010 N N . VAL A 1 127 ? 14.438 19.266 6.859 1 88.12 127 VAL A N 1
ATOM 1011 C CA . VAL A 1 127 ? 15.289 19.031 8.023 1 88.12 127 VAL A CA 1
ATOM 1012 C C . VAL A 1 127 ? 15.156 20.203 9 1 88.12 127 VAL A C 1
ATOM 1014 O O . VAL A 1 127 ? 14.953 20 10.195 1 88.12 127 VAL A O 1
ATOM 1017 N N . VAL A 1 128 ? 15.211 21.344 8.461 1 88.5 128 VAL A N 1
ATOM 1018 C CA . VAL A 1 128 ? 15.219 22.562 9.273 1 88.5 128 VAL A CA 1
ATOM 1019 C C . VAL A 1 128 ? 13.859 22.734 9.953 1 88.5 128 VAL A C 1
ATOM 1021 O O . VAL A 1 128 ? 13.789 23.016 11.148 1 88.5 128 VAL A O 1
ATOM 1024 N N . ASN A 1 129 ? 12.844 22.531 9.203 1 89.19 129 ASN A N 1
ATOM 1025 C CA . ASN A 1 129 ? 11.5 22.703 9.742 1 89.19 129 ASN A CA 1
ATOM 1026 C C . ASN A 1 129 ? 11.219 21.719 10.875 1 89.19 129 ASN A C 1
ATOM 1028 O O . ASN A 1 129 ? 10.734 22.109 11.938 1 89.19 129 ASN A O 1
ATOM 1032 N N . ARG A 1 130 ? 11.539 20.516 10.672 1 91.88 130 ARG A N 1
ATOM 1033 C CA . ARG A 1 130 ? 11.305 19.5 11.688 1 91.88 130 ARG A CA 1
ATOM 1034 C C . ARG A 1 130 ? 12.094 19.797 12.953 1 91.88 130 ARG A C 1
ATOM 1036 O O . ARG A 1 130 ? 11.57 19.656 14.062 1 91.88 130 ARG A O 1
ATOM 1043 N N . TYR A 1 131 ? 13.312 20.203 12.727 1 94 131 TYR A N 1
ATOM 1044 C CA . TYR A 1 131 ? 14.195 20.484 13.852 1 94 131 TYR A CA 1
ATOM 1045 C C . TYR A 1 131 ? 13.711 21.703 14.625 1 94 131 TYR A C 1
ATOM 1047 O O . TYR A 1 131 ? 13.539 21.656 15.844 1 94 131 TYR A O 1
ATOM 1055 N N . LEU A 1 132 ? 13.461 22.75 13.984 1 94 132 LEU A N 1
ATOM 1056 C CA . LEU A 1 132 ? 13.141 24.031 14.633 1 94 132 LEU A CA 1
ATOM 1057 C C . LEU A 1 132 ? 11.758 23.969 15.289 1 94 132 LEU A C 1
ATOM 1059 O O . LEU A 1 132 ? 11.547 24.562 16.344 1 94 132 LEU A O 1
ATOM 1063 N N . LEU A 1 133 ? 10.852 23.281 14.664 1 95.94 133 LEU A N 1
ATOM 1064 C CA . LEU A 1 133 ? 9.523 23.156 15.242 1 95.94 133 LEU A CA 1
ATOM 1065 C C . LEU A 1 133 ? 9.57 22.359 16.547 1 95.94 133 LEU A C 1
ATOM 1067 O O . LEU A 1 133 ? 8.984 22.766 17.547 1 95.94 133 LEU A O 1
ATOM 1071 N N . ASN A 1 134 ? 10.258 21.297 16.484 1 96.81 134 ASN A N 1
ATOM 1072 C CA . ASN A 1 134 ? 10.383 20.5 17.703 1 96.81 134 ASN A CA 1
ATOM 1073 C C . ASN A 1 134 ? 11.109 21.266 18.797 1 96.81 134 ASN A C 1
ATOM 1075 O O . ASN A 1 134 ? 10.664 21.281 19.953 1 96.81 134 ASN A O 1
ATOM 1079 N N . ARG A 1 135 ? 12.188 21.828 18.438 1 95.5 135 ARG A N 1
ATOM 1080 C CA . ARG A 1 135 ? 12.977 22.578 19.422 1 95.5 135 ARG A CA 1
ATOM 1081 C C . ARG A 1 135 ? 12.148 23.688 20.062 1 95.5 135 ARG A C 1
ATOM 1083 O O . ARG A 1 135 ? 12.164 23.859 21.281 1 95.5 135 ARG A O 1
ATOM 1090 N N . TYR A 1 136 ? 11.5 24.438 19.25 1 95.5 136 TYR A N 1
ATOM 1091 C CA . TYR A 1 136 ? 10.656 25.516 19.75 1 95.5 136 TYR A CA 1
ATOM 1092 C C . TYR A 1 136 ? 9.586 24.969 20.703 1 95.5 136 TYR A C 1
ATOM 1094 O O . TYR A 1 136 ? 9.352 25.531 21.766 1 95.5 136 TYR A O 1
ATOM 1102 N N . ALA A 1 137 ? 8.922 23.891 20.281 1 97.38 137 ALA A N 1
ATOM 1103 C CA . ALA A 1 137 ? 7.871 23.297 21.094 1 97.38 137 ALA A CA 1
ATOM 1104 C C . ALA A 1 137 ? 8.406 22.875 22.469 1 97.38 137 ALA A C 1
ATOM 1106 O O . ALA A 1 137 ? 7.816 23.203 23.5 1 97.38 137 ALA A O 1
ATOM 1107 N N . VAL A 1 138 ? 9.516 22.219 22.438 1 96.81 138 VAL A N 1
ATOM 1108 C CA . VAL A 1 138 ? 10.117 21.703 23.672 1 96.81 138 VAL A CA 1
ATOM 1109 C C . VAL A 1 138 ? 10.539 22.859 24.562 1 96.81 138 VAL A C 1
ATOM 1111 O O . VAL A 1 138 ? 10.227 22.875 25.75 1 96.81 138 VAL A O 1
ATOM 1114 N N . GLU A 1 139 ? 11.156 23.828 24.031 1 95.88 139 GLU A N 1
ATOM 1115 C CA . GLU A 1 139 ? 11.711 24.938 24.797 1 95.88 139 GLU A CA 1
ATOM 1116 C C . GLU A 1 139 ? 10.602 25.828 25.359 1 95.88 139 GLU A C 1
ATOM 1118 O O . GLU A 1 139 ? 10.742 26.422 26.438 1 95.88 139 GLU A O 1
ATOM 1123 N N . ARG A 1 140 ? 9.523 25.922 24.656 1 96.06 140 ARG A N 1
ATOM 1124 C CA . ARG A 1 140 ? 8.43 26.797 25.078 1 96.06 140 ARG A CA 1
ATOM 1125 C C . ARG A 1 140 ? 7.34 26 25.797 1 96.06 140 ARG A C 1
ATOM 1127 O O . ARG A 1 140 ? 6.32 26.578 26.188 1 96.06 140 ARG A O 1
ATOM 1134 N N . GLY A 1 141 ? 7.477 24.719 25.875 1 95.69 141 GLY A N 1
ATOM 1135 C CA . GLY A 1 141 ? 6.613 23.891 26.703 1 95.69 141 GLY A CA 1
ATOM 1136 C C . GLY A 1 141 ? 5.348 23.453 25.984 1 95.69 141 GLY A C 1
ATOM 1137 O O . GLY A 1 141 ? 4.297 23.297 26.609 1 95.69 141 GLY A O 1
ATOM 1138 N N . TYR A 1 142 ? 5.363 23.375 24.75 1 97.88 142 TYR A N 1
ATOM 1139 C CA . TYR A 1 142 ? 4.242 22.797 24.016 1 97.88 142 TYR A CA 1
ATOM 1140 C C . TYR A 1 142 ? 4.316 21.281 24.031 1 97.88 142 TYR A C 1
ATOM 1142 O O . TYR A 1 142 ? 5.402 20.703 23.922 1 97.88 142 TYR A O 1
ATOM 1150 N N . ASP A 1 143 ? 3.215 20.656 24.172 1 98.31 143 ASP A N 1
ATOM 1151 C CA . ASP A 1 143 ? 3.154 19.203 24.234 1 98.31 143 ASP A CA 1
ATOM 1152 C C . ASP A 1 143 ? 3.258 18.578 22.844 1 98.31 143 ASP A C 1
ATOM 1154 O O . ASP A 1 143 ? 3.885 17.531 22.656 1 98.31 143 ASP A O 1
ATOM 1158 N N . TYR A 1 144 ? 2.617 19.203 21.875 1 98.44 144 TYR A N 1
ATOM 1159 C CA . TYR A 1 144 ? 2.521 18.641 20.531 1 98.44 144 TYR A CA 1
ATOM 1160 C C . TYR A 1 144 ? 2.898 19.688 19.484 1 98.44 144 TYR A C 1
ATOM 1162 O O . TYR A 1 144 ? 2.691 20.875 19.688 1 98.44 144 TYR A O 1
ATOM 1170 N N . VAL A 1 145 ? 3.467 19.203 18.391 1 98.25 145 VAL A N 1
ATOM 1171 C CA . VAL A 1 145 ? 3.605 19.984 17.172 1 98.25 145 VAL A CA 1
ATOM 1172 C C . VAL A 1 145 ? 2.525 19.562 16.172 1 98.25 145 VAL A C 1
ATOM 1174 O O . VAL A 1 145 ? 2.346 18.375 15.898 1 98.25 145 VAL A O 1
ATOM 1177 N N . ALA A 1 146 ? 1.779 20.531 15.711 1 98.31 146 ALA A N 1
ATOM 1178 C CA . ALA A 1 146 ? 0.715 20.281 14.742 1 98.31 146 ALA A CA 1
ATOM 1179 C C . ALA A 1 146 ? 1.107 20.781 13.352 1 98.31 146 ALA A C 1
ATOM 1181 O O . ALA A 1 146 ? 1.649 21.875 13.211 1 98.31 146 ALA A O 1
ATOM 1182 N N . THR A 1 147 ? 0.91 19.953 12.352 1 96.81 147 THR A N 1
ATOM 1183 C CA . THR A 1 147 ? 1.234 20.328 10.977 1 96.81 147 THR A CA 1
ATOM 1184 C C . THR A 1 147 ? 0.01 20.172 10.078 1 96.81 147 THR A C 1
ATOM 1186 O O . THR A 1 147 ? -1.006 19.609 10.484 1 96.81 147 THR A O 1
ATOM 1189 N N . GLY A 1 148 ? 0.154 20.75 8.875 1 96.56 148 GLY A N 1
ATOM 1190 C CA . GLY A 1 148 ? -0.958 20.75 7.938 1 96.56 148 GLY A CA 1
ATOM 1191 C C . GLY A 1 148 ? -0.99 19.531 7.043 1 96.56 148 GLY A C 1
ATOM 1192 O O . GLY A 1 148 ? -1.633 19.531 5.992 1 96.56 148 GLY A O 1
ATOM 1193 N N . HIS A 1 149 ? -0.27 18.469 7.449 1 96.38 149 HIS A N 1
ATOM 1194 C CA . HIS A 1 149 ? -0.313 17.25 6.648 1 96.38 149 HIS A CA 1
ATOM 1195 C C . HIS A 1 149 ? -1.735 16.703 6.543 1 96.38 149 HIS A C 1
ATOM 1197 O O . HIS A 1 149 ? -2.465 16.672 7.535 1 96.38 149 HIS A O 1
ATOM 1203 N N . ASN A 1 150 ? -2.068 16.391 5.352 1 97.38 150 ASN A N 1
ATOM 1204 C CA . ASN A 1 150 ? -3.443 15.969 5.105 1 97.38 150 ASN A CA 1
ATOM 1205 C C . ASN A 1 150 ? -3.498 14.57 4.504 1 97.38 150 ASN A C 1
ATOM 1207 O O . ASN A 1 150 ? -2.492 13.859 4.48 1 97.38 150 ASN A O 1
ATOM 1211 N N . LEU A 1 151 ? -4.668 14.18 4.117 1 97.56 151 LEU A N 1
ATOM 1212 C CA . LEU A 1 151 ? -4.914 12.828 3.619 1 97.56 151 LEU A CA 1
ATOM 1213 C C . LEU A 1 151 ? -4.07 12.547 2.383 1 97.56 151 LEU A C 1
ATOM 1215 O O . LEU A 1 151 ? -3.516 11.453 2.242 1 97.56 151 LEU A O 1
ATOM 1219 N N . ASP A 1 152 ? -4.023 13.523 1.463 1 95.38 152 ASP A N 1
ATOM 1220 C CA . ASP A 1 152 ? -3.248 13.352 0.238 1 95.38 152 ASP A CA 1
ATOM 1221 C C . ASP A 1 152 ? -1.767 13.164 0.549 1 95.38 152 ASP A C 1
ATOM 1223 O O . ASP A 1 152 ? -1.096 12.336 -0.079 1 95.38 152 ASP A O 1
ATOM 1227 N N . ASP A 1 153 ? -1.271 13.906 1.5 1 94 153 ASP A N 1
ATOM 1228 C CA . ASP A 1 153 ? 0.115 13.766 1.935 1 94 153 ASP A CA 1
ATOM 1229 C C . ASP A 1 153 ? 0.376 12.367 2.482 1 94 153 ASP A C 1
ATOM 1231 O O . ASP A 1 153 ? 1.407 11.758 2.184 1 94 153 ASP A O 1
ATOM 1235 N N . MET A 1 154 ? -0.539 11.891 3.285 1 96.5 154 MET A N 1
ATOM 1236 C CA . MET A 1 154 ? -0.361 10.586 3.92 1 96.5 154 MET A CA 1
ATOM 1237 C C . MET A 1 154 ? -0.453 9.461 2.893 1 96.5 154 MET A C 1
ATOM 1239 O O . MET A 1 154 ? 0.261 8.461 2.994 1 96.5 154 MET A O 1
ATOM 1243 N N . ALA A 1 155 ? -1.387 9.656 1.966 1 96.19 155 ALA A N 1
ATOM 1244 C CA . ALA A 1 155 ? -1.485 8.672 0.889 1 96.19 155 ALA A CA 1
ATOM 1245 C C . ALA A 1 155 ? -0.189 8.609 0.086 1 96.19 155 ALA A C 1
ATOM 1247 O O . ALA A 1 155 ? 0.307 7.52 -0.217 1 96.19 155 ALA A O 1
ATOM 1248 N N . TYR A 1 156 ? 0.305 9.805 -0.258 1 93.81 156 TYR A N 1
ATOM 1249 C CA . TYR A 1 156 ? 1.581 9.859 -0.961 1 93.81 156 TYR A CA 1
ATOM 1250 C C . TYR A 1 156 ? 2.688 9.211 -0.139 1 93.81 156 TYR A C 1
ATOM 1252 O O . TYR A 1 156 ? 3.447 8.383 -0.651 1 93.81 156 TYR A O 1
ATOM 1260 N N . PHE A 1 157 ? 2.764 9.617 1.111 1 93.62 157 PHE A N 1
ATOM 1261 C CA . PHE A 1 157 ? 3.777 9.094 2.021 1 93.62 157 PHE A CA 1
ATOM 1262 C C . PHE A 1 157 ? 3.703 7.578 2.105 1 93.62 157 PHE A C 1
ATOM 1264 O O . PHE A 1 157 ? 4.727 6.895 2.039 1 93.62 157 PHE A O 1
ATOM 1271 N N . GLY A 1 158 ? 2.529 7.031 2.236 1 95.5 158 GLY A N 1
ATOM 1272 C CA . GLY A 1 158 ? 2.324 5.594 2.314 1 95.5 158 GLY A CA 1
ATOM 1273 C C . GLY A 1 158 ? 2.785 4.855 1.072 1 95.5 158 GLY A C 1
ATOM 1274 O O . GLY A 1 158 ? 3.623 3.953 1.154 1 95.5 158 GLY A O 1
ATOM 1275 N N . LEU A 1 159 ? 2.254 5.266 -0.091 1 94.69 159 LEU A N 1
ATOM 1276 C CA . LEU A 1 159 ? 2.584 4.582 -1.336 1 94.69 159 LEU A CA 1
ATOM 1277 C C . LEU A 1 159 ? 4.066 4.723 -1.657 1 94.69 159 LEU A C 1
ATOM 1279 O O . LEU A 1 159 ? 4.711 3.758 -2.076 1 94.69 159 LEU A O 1
ATOM 1283 N N . ASN A 1 160 ? 4.609 5.895 -1.445 1 92.81 160 ASN A N 1
ATOM 1284 C CA . ASN A 1 160 ? 6.02 6.156 -1.703 1 92.81 160 ASN A CA 1
ATOM 1285 C C . ASN A 1 160 ? 6.918 5.238 -0.878 1 92.81 160 ASN A C 1
ATOM 1287 O O . ASN A 1 160 ? 7.883 4.672 -1.4 1 92.81 160 ASN A O 1
ATOM 1291 N N . ASN A 1 161 ? 6.617 5.113 0.379 1 94.5 161 ASN A N 1
ATOM 1292 C CA . ASN A 1 161 ? 7.457 4.297 1.246 1 94.5 161 ASN A CA 1
ATOM 1293 C C . ASN A 1 161 ? 7.273 2.811 0.968 1 94.5 161 ASN A C 1
ATOM 1295 O O . ASN A 1 161 ? 8.211 2.025 1.107 1 94.5 161 ASN A O 1
ATOM 1299 N N . LEU A 1 162 ? 6.086 2.424 0.538 1 96 162 LEU A N 1
ATOM 1300 C CA . LEU A 1 162 ? 5.863 1.032 0.163 1 96 162 LEU A CA 1
ATOM 1301 C C . LEU A 1 162 ? 6.664 0.67 -1.083 1 96 162 LEU A C 1
ATOM 1303 O O . LEU A 1 162 ? 7.277 -0.399 -1.144 1 96 162 LEU A O 1
ATOM 1307 N N . ILE A 1 163 ? 6.742 1.584 -2.084 1 94.5 163 ILE A N 1
ATOM 1308 C CA . ILE A 1 163 ? 7.395 1.261 -3.348 1 94.5 163 ILE A CA 1
ATOM 1309 C C . ILE A 1 163 ? 8.906 1.418 -3.201 1 94.5 163 ILE A C 1
ATOM 1311 O O . ILE A 1 163 ? 9.672 0.902 -4.02 1 94.5 163 ILE A O 1
ATOM 1315 N N . LYS A 1 164 ? 9.336 2.123 -2.133 1 93 164 LYS A N 1
ATOM 1316 C CA . LYS A 1 164 ? 10.766 2.275 -1.875 1 93 164 LYS A CA 1
ATOM 1317 C C . LYS A 1 164 ? 11.242 1.281 -0.82 1 93 164 LYS A C 1
ATOM 1319 O O . LYS A 1 164 ? 12.438 1.204 -0.528 1 93 164 LYS A O 1
ATOM 1324 N N . HIS A 1 165 ? 10.297 0.54 -0.289 1 95.06 165 HIS A N 1
ATOM 1325 C CA . HIS A 1 165 ? 10.57 -0.424 0.772 1 95.06 165 HIS A CA 1
ATOM 1326 C C . HIS A 1 165 ? 11.203 0.252 1.982 1 95.06 165 HIS A C 1
ATOM 1328 O O . HIS A 1 165 ? 12.203 -0.237 2.52 1 95.06 165 HIS A O 1
ATOM 1334 N N . SER A 1 166 ? 10.695 1.381 2.336 1 92.44 166 SER A N 1
ATOM 1335 C CA . SER A 1 166 ? 11.102 2.127 3.523 1 92.44 166 SER A CA 1
ATOM 1336 C C . SER A 1 166 ? 10.078 1.967 4.645 1 92.44 166 SER A C 1
ATOM 1338 O O . SER A 1 166 ? 9.414 2.932 5.031 1 92.44 166 SER A O 1
ATOM 1340 N N . LEU A 1 167 ? 10 0.844 5.301 1 92.75 167 LEU A N 1
ATOM 1341 C CA . LEU A 1 167 ? 8.938 0.48 6.23 1 92.75 167 LEU A CA 1
ATOM 1342 C C . LEU A 1 167 ? 9.125 1.187 7.57 1 92.75 167 LEU A C 1
ATOM 1344 O O . LEU A 1 167 ? 8.148 1.445 8.273 1 92.75 167 LEU A O 1
ATOM 1348 N N . ASP A 1 168 ? 10.391 1.562 7.898 1 87.88 168 ASP A N 1
ATOM 1349 C CA . ASP A 1 168 ? 10.641 2.219 9.172 1 87.88 168 ASP A CA 1
ATOM 1350 C C . ASP A 1 168 ? 9.859 3.523 9.289 1 87.88 168 ASP A C 1
ATOM 1352 O O . ASP A 1 168 ? 9.289 3.822 10.344 1 87.88 168 ASP A O 1
ATOM 1356 N N . TYR A 1 169 ? 9.773 4.219 8.234 1 86.38 169 TYR A N 1
ATOM 1357 C CA . TYR A 1 169 ? 9.055 5.488 8.227 1 86.38 169 TYR A CA 1
ATOM 1358 C C . TYR A 1 169 ? 7.555 5.27 8.398 1 86.38 169 TYR A C 1
ATOM 1360 O O . TYR A 1 169 ? 6.891 6.02 9.117 1 86.38 169 TYR A O 1
ATOM 1368 N N . LEU A 1 170 ? 7.062 4.203 7.777 1 91.69 170 LEU A N 1
ATOM 1369 C CA . LEU A 1 170 ? 5.637 3.898 7.891 1 91.69 170 LEU A CA 1
ATOM 1370 C C . LEU A 1 170 ? 5.285 3.465 9.312 1 91.69 170 LEU A C 1
ATOM 1372 O O . LEU A 1 170 ? 4.285 3.914 9.867 1 91.69 170 LEU A O 1
ATOM 1376 N N . LEU A 1 171 ? 6.105 2.73 9.859 1 90.5 171 LEU A N 1
ATOM 1377 C CA . LEU A 1 171 ? 5.844 2.135 11.172 1 90.5 171 LEU A CA 1
ATOM 1378 C C . LEU A 1 171 ? 5.816 3.203 12.258 1 90.5 171 LEU A C 1
ATOM 1380 O O . LEU A 1 171 ? 5.078 3.076 13.234 1 90.5 171 LEU A O 1
ATOM 1384 N N . TYR A 1 172 ? 6.504 4.363 11.992 1 86.62 172 TYR A N 1
ATOM 1385 C CA . TYR A 1 172 ? 6.68 5.281 13.109 1 86.62 172 TYR A CA 1
ATOM 1386 C C . TYR A 1 172 ? 6.004 6.617 12.828 1 86.62 172 TYR A C 1
ATOM 1388 O O . TYR A 1 172 ? 5.766 7.402 13.75 1 86.62 172 TYR A O 1
ATOM 1396 N N . GLN A 1 173 ? 5.656 6.875 11.633 1 86.94 173 GLN A N 1
ATOM 1397 C CA . GLN A 1 173 ? 5.25 8.242 11.32 1 86.94 173 GLN A CA 1
ATOM 1398 C C . GLN A 1 173 ? 3.896 8.266 10.617 1 86.94 173 GLN A C 1
ATOM 1400 O O . GLN A 1 173 ? 3.434 9.32 10.18 1 86.94 173 GLN A O 1
ATOM 1405 N N . TYR A 1 174 ? 3.217 7.137 10.562 1 92.62 174 TYR A N 1
ATOM 1406 C CA . TYR A 1 174 ? 2.035 7.086 9.703 1 92.62 174 TYR A CA 1
ATOM 1407 C C . TYR A 1 174 ? 0.777 7.426 10.492 1 92.62 174 TYR A C 1
ATOM 1409 O O . TYR A 1 174 ? -0.296 7.609 9.914 1 92.62 174 TYR A O 1
ATOM 1417 N N . ASP A 1 175 ? 0.784 7.637 11.727 1 93.06 175 ASP A N 1
ATOM 1418 C CA . ASP A 1 175 ? -0.411 7.93 12.516 1 93.06 175 ASP A CA 1
ATOM 1419 C C . ASP A 1 175 ? -0.686 9.43 12.547 1 93.06 175 ASP A C 1
ATOM 1421 O O . ASP A 1 175 ? 0.192 10.234 12.234 1 93.06 175 ASP A O 1
ATOM 1425 N N . SER A 1 176 ? -1.918 9.734 12.906 1 96.44 176 SER A N 1
ATOM 1426 C CA . SER A 1 176 ? -2.354 11.125 12.969 1 96.44 176 SER A CA 1
ATOM 1427 C C . SER A 1 176 ? -1.83 11.805 14.227 1 96.44 176 SER A C 1
ATOM 1429 O O . SER A 1 176 ? -1.736 13.031 14.281 1 96.44 176 SER A O 1
ATOM 1431 N N . VAL A 1 177 ? -1.546 11 15.25 1 96.88 177 VAL A N 1
ATOM 1432 C CA . VAL A 1 177 ? -1.06 11.523 16.531 1 96.88 177 VAL A CA 1
ATOM 1433 C C . VAL A 1 177 ? 0.064 10.641 17.047 1 96.88 177 VAL A C 1
ATOM 1435 O O . VAL A 1 177 ? -0.038 9.406 17.016 1 96.88 177 VAL A O 1
ATOM 1438 N N . THR A 1 178 ? 1.141 11.219 17.422 1 93.62 178 THR A N 1
ATOM 1439 C CA . THR A 1 178 ? 2.189 10.547 18.172 1 93.62 178 THR A CA 1
ATOM 1440 C C . THR A 1 178 ? 2.414 11.234 19.516 1 93.62 178 THR A C 1
ATOM 1442 O O . THR A 1 178 ? 2.346 12.461 19.609 1 93.62 178 THR A O 1
ATOM 1445 N N . GLU A 1 179 ? 2.693 10.5 20.484 1 94.5 179 GLU A N 1
ATOM 1446 C CA . GLU A 1 179 ? 2.807 11.039 21.828 1 94.5 179 GLU A CA 1
ATOM 1447 C C . GLU A 1 179 ? 4.184 11.664 22.062 1 94.5 179 GLU A C 1
ATOM 1449 O O . GLU A 1 179 ? 5.172 11.234 21.469 1 94.5 179 GLU A O 1
ATOM 1454 N N . PRO A 1 180 ? 4.188 12.664 22.906 1 95.75 180 PRO A N 1
ATOM 1455 C CA . PRO A 1 180 ? 5.484 13.242 23.266 1 95.75 180 PRO A CA 1
ATOM 1456 C C . PRO A 1 180 ? 6.359 12.281 24.062 1 95.75 180 PRO A C 1
ATOM 1458 O O . PRO A 1 180 ? 5.848 11.406 24.766 1 95.75 180 PRO A O 1
ATOM 1461 N N . VAL A 1 181 ? 7.594 12.414 23.859 1 93.81 181 VAL A N 1
ATOM 1462 C CA . VAL A 1 181 ? 8.594 11.703 24.641 1 93.81 181 VAL A CA 1
ATOM 1463 C C . VAL A 1 181 ? 9.555 12.703 25.281 1 93.81 181 VAL A C 1
ATOM 1465 O O . VAL A 1 181 ? 10.672 12.898 24.797 1 93.81 181 VAL A O 1
ATOM 1468 N N . PRO A 1 182 ? 9.156 13.195 26.375 1 93.25 182 PRO A N 1
ATOM 1469 C CA . PRO A 1 182 ? 9.906 14.281 27.016 1 93.25 182 PRO A CA 1
ATOM 1470 C C . PRO A 1 182 ? 11.359 13.914 27.281 1 93.25 182 PRO A C 1
ATOM 1472 O O . PRO A 1 182 ? 12.25 14.758 27.141 1 93.25 182 PRO A O 1
ATOM 1475 N N . GLU A 1 183 ? 11.602 12.641 27.609 1 92.31 183 GLU A N 1
ATOM 1476 C CA . GLU A 1 183 ? 12.953 12.195 27.938 1 92.31 183 GLU A CA 1
ATOM 1477 C C . GLU A 1 183 ? 13.883 12.328 26.734 1 92.31 183 GLU A C 1
ATOM 1479 O O . GLU A 1 183 ? 15.102 12.414 26.906 1 92.31 183 GLU A O 1
ATOM 1484 N N . LEU A 1 184 ? 13.281 12.445 25.656 1 93.25 184 LEU A N 1
ATOM 1485 C CA . LEU A 1 184 ? 14.07 12.547 24.438 1 93.25 184 LEU A CA 1
ATOM 1486 C C . LEU A 1 184 ? 13.891 13.914 23.781 1 93.25 184 LEU A C 1
ATOM 1488 O O . LEU A 1 184 ? 14.242 14.094 22.609 1 93.25 184 LEU A O 1
ATOM 1492 N N . ARG A 1 185 ? 13.25 14.805 24.5 1 95.69 185 ARG A N 1
ATOM 1493 C CA . ARG A 1 185 ? 13.008 16.156 23.984 1 95.69 185 ARG A CA 1
ATOM 1494 C C . ARG A 1 185 ? 12.25 16.109 22.672 1 95.69 185 ARG A C 1
ATOM 1496 O O . ARG A 1 185 ? 12.633 16.781 21.703 1 95.69 185 ARG A O 1
ATOM 1503 N N . MET A 1 186 ? 11.281 15.305 22.656 1 95.5 186 MET A N 1
ATOM 1504 C CA . MET A 1 186 ? 10.438 15.141 21.484 1 95.5 186 MET A CA 1
ATOM 1505 C C . MET A 1 186 ? 8.992 15.508 21.797 1 95.5 186 MET A C 1
ATOM 1507 O O . MET A 1 186 ? 8.359 14.883 22.656 1 95.5 186 MET A O 1
ATOM 1511 N N . ALA A 1 187 ? 8.578 16.516 21.141 1 97.38 187 ALA A N 1
ATOM 1512 C CA . ALA A 1 187 ? 7.152 16.828 21.219 1 97.38 187 ALA A CA 1
ATOM 1513 C C . ALA A 1 187 ? 6.324 15.797 20.453 1 97.38 187 ALA A C 1
ATOM 1515 O O . ALA A 1 187 ? 6.828 15.141 19.547 1 97.38 187 ALA A O 1
ATOM 1516 N N . GLY A 1 188 ? 5.121 15.602 20.906 1 96.81 188 GLY A N 1
ATOM 1517 C CA . GLY A 1 188 ? 4.219 14.812 20.078 1 96.81 188 GLY A CA 1
ATOM 1518 C C . GLY A 1 188 ? 3.9 15.461 18.75 1 96.81 188 GLY A C 1
ATOM 1519 O O . GLY A 1 188 ? 4.246 16.625 18.531 1 96.81 188 GLY A O 1
ATOM 1520 N N . LYS A 1 189 ? 3.305 14.734 17.906 1 97.19 189 LYS A N 1
ATOM 1521 C CA . LYS A 1 189 ? 2.879 15.258 16.609 1 97.19 189 LYS A CA 1
ATOM 1522 C C . LYS A 1 189 ? 1.378 15.07 16.406 1 97.19 189 LYS A C 1
ATOM 1524 O O . LYS A 1 189 ? 0.806 14.078 16.844 1 97.19 189 LYS A O 1
ATOM 1529 N N . VAL A 1 190 ? 0.792 16.031 15.82 1 98.25 190 VAL A N 1
ATOM 1530 C CA . VAL A 1 190 ? -0.623 15.953 15.469 1 98.25 190 VAL A CA 1
ATOM 1531 C C . VAL A 1 190 ? -0.833 16.453 14.039 1 98.25 190 VAL A C 1
ATOM 1533 O O . VAL A 1 190 ? -0.271 17.469 13.648 1 98.25 190 VAL A O 1
ATOM 1536 N N . LYS A 1 191 ? -1.597 15.75 13.297 1 98.44 191 LYS A N 1
ATOM 1537 C CA . LYS A 1 191 ? -1.99 16.125 11.938 1 98.44 191 LYS A CA 1
ATOM 1538 C C . LYS A 1 191 ? -3.5 16.312 11.836 1 98.44 191 LYS A C 1
ATOM 1540 O O . LYS A 1 191 ? -4.207 15.438 11.336 1 98.44 191 LYS A O 1
ATOM 1545 N N . PRO A 1 192 ? -3.932 17.484 12.156 1 98.81 192 PRO A N 1
ATOM 1546 C CA . PRO A 1 192 ? -5.379 17.703 12.258 1 98.81 192 PRO A CA 1
ATOM 1547 C C . PRO A 1 192 ? -6.113 17.359 10.961 1 98.81 192 PRO A C 1
ATOM 1549 O O . PRO A 1 192 ? -7.281 16.969 10.992 1 98.81 192 PRO A O 1
ATOM 1552 N N . LEU A 1 193 ? -5.473 17.516 9.82 1 98.75 193 LEU A N 1
ATOM 1553 C CA . LEU A 1 193 ? -6.141 17.344 8.539 1 98.75 193 LEU A CA 1
ATOM 1554 C C . LEU A 1 193 ? -5.918 15.953 7.98 1 98.75 193 LEU A C 1
ATOM 1556 O O . LEU A 1 193 ? -6.105 15.711 6.785 1 98.75 193 LEU A O 1
ATOM 1560 N N . PHE A 1 194 ? -5.598 15.047 8.836 1 98.44 194 PHE A N 1
ATOM 1561 C CA . PHE A 1 194 ? -5.195 13.688 8.484 1 98.44 194 PHE A CA 1
ATOM 1562 C C . PHE A 1 194 ? -6.227 13.031 7.566 1 98.44 194 PHE A C 1
ATOM 1564 O O . PHE A 1 194 ? -5.871 12.266 6.676 1 98.44 194 PHE A O 1
ATOM 1571 N N . TRP A 1 195 ? -7.52 13.383 7.703 1 98.38 195 TRP A N 1
ATOM 1572 C CA . TRP A 1 195 ? -8.594 12.695 6.996 1 98.38 195 TRP A CA 1
ATOM 1573 C C . TRP A 1 195 ? -9.219 13.609 5.945 1 98.38 195 TRP A C 1
ATOM 1575 O O . TRP A 1 195 ? -10.312 13.32 5.438 1 98.38 195 TRP A O 1
ATOM 1585 N N . LEU A 1 196 ? -8.609 14.68 5.68 1 98.5 196 LEU A N 1
ATOM 1586 C CA . LEU A 1 196 ? -9.141 15.664 4.746 1 98.5 196 LEU A CA 1
ATOM 1587 C C . LEU A 1 196 ? -8.25 15.797 3.521 1 98.5 196 LEU A C 1
ATOM 1589 O O . LEU A 1 196 ? -7.02 15.742 3.635 1 98.5 196 LEU A O 1
ATOM 1593 N N . SER A 1 197 ? -8.828 16.047 2.373 1 96.69 197 SER A N 1
ATOM 1594 C CA . SER A 1 197 ? -8.086 16.172 1.125 1 96.69 197 SER A CA 1
ATOM 1595 C C . SER A 1 197 ? -7.555 17.578 0.936 1 96.69 197 SER A C 1
ATOM 1597 O O . SER A 1 197 ? -7.957 18.5 1.65 1 96.69 197 SER A O 1
ATOM 1599 N N . ASP A 1 198 ? -6.652 17.703 -0.091 1 94.94 198 ASP A N 1
ATOM 1600 C CA . ASP A 1 198 ? -6.16 19.016 -0.502 1 94.94 198 ASP A CA 1
ATOM 1601 C C . ASP A 1 198 ? -7.309 19.922 -0.921 1 94.94 198 ASP A C 1
ATOM 1603 O O . ASP A 1 198 ? -7.328 21.109 -0.579 1 94.94 198 ASP A O 1
ATOM 1607 N N . SER A 1 199 ? -8.227 19.359 -1.594 1 95.69 199 SER A N 1
ATOM 1608 C CA . SER A 1 199 ? -9.367 20.125 -2.074 1 95.69 199 SER A CA 1
ATOM 1609 C C . SER A 1 199 ? -10.266 20.562 -0.922 1 95.69 199 SER A C 1
ATOM 1611 O O . SER A 1 199 ? -10.859 21.641 -0.963 1 95.69 199 SER A O 1
ATOM 1613 N N . ASP A 1 200 ? -10.398 19.688 0.065 1 97.75 200 ASP A N 1
ATOM 1614 C CA . ASP A 1 200 ? -11.195 20.062 1.234 1 97.75 200 ASP A CA 1
ATOM 1615 C C . ASP A 1 200 ? -10.609 21.297 1.926 1 97.75 200 ASP A C 1
ATOM 1617 O O . ASP A 1 200 ? -11.352 22.219 2.289 1 97.75 200 ASP A O 1
ATOM 1621 N N . SER A 1 201 ? -9.258 21.297 2.129 1 97.25 201 SER A N 1
ATOM 1622 C CA . SER A 1 201 ? -8.609 22.422 2.795 1 97.25 201 SER A CA 1
ATOM 1623 C C . SER A 1 201 ? -8.789 23.703 2 1 97.25 201 SER A C 1
ATOM 1625 O O . SER A 1 201 ? -9.031 24.766 2.578 1 97.25 201 SER A O 1
ATOM 1627 N N . LEU A 1 202 ? -8.664 23.609 0.682 1 96.56 202 LEU A N 1
ATOM 1628 C CA . LEU A 1 202 ? -8.852 24.781 -0.173 1 96.56 202 LEU A CA 1
ATOM 1629 C C . LEU A 1 202 ? -10.273 25.328 -0.052 1 96.56 202 LEU A C 1
ATOM 1631 O O . LEU A 1 202 ? -10.469 26.531 0.111 1 96.56 202 LEU A O 1
ATOM 1635 N N . SER A 1 203 ? -11.203 24.453 -0.138 1 98.06 203 SER A N 1
ATOM 1636 C CA . SER A 1 203 ? -12.602 24.844 -0.022 1 98.06 203 SER A CA 1
ATOM 1637 C C . SER A 1 203 ? -12.891 25.453 1.341 1 98.06 203 SER A C 1
ATOM 1639 O O . SER A 1 203 ? -13.688 26.391 1.446 1 98.06 203 SER A O 1
ATOM 1641 N N . TYR A 1 204 ? -12.273 24.906 2.312 1 98.38 204 TYR A N 1
ATOM 1642 C CA . TYR A 1 204 ? -12.492 25.406 3.666 1 98.38 204 TYR A CA 1
ATOM 1643 C C . TYR A 1 204 ? -11.969 26.828 3.818 1 98.38 204 TYR A C 1
ATOM 1645 O O . TYR A 1 204 ? -12.664 27.688 4.359 1 98.38 204 TYR A O 1
ATOM 1653 N N . VAL A 1 205 ? -10.758 27.078 3.387 1 97.69 205 VAL A N 1
ATOM 1654 C CA . VAL A 1 205 ? -10.148 28.391 3.496 1 97.69 205 VAL A CA 1
ATOM 1655 C C . VAL A 1 205 ? -10.977 29.406 2.717 1 97.69 205 VAL A C 1
ATOM 1657 O O . VAL A 1 205 ? -11.164 30.547 3.164 1 97.69 205 VAL A O 1
ATOM 1660 N N . LYS A 1 206 ? -11.477 29 1.567 1 97.19 206 LYS A N 1
ATOM 1661 C CA . LYS A 1 206 ? -12.328 29.875 0.767 1 97.19 206 LYS A CA 1
ATOM 1662 C C . LYS A 1 206 ? -13.648 30.156 1.481 1 97.19 206 LYS A C 1
ATOM 1664 O O . LYS A 1 206 ? -14.086 31.312 1.556 1 97.19 206 LYS A O 1
ATOM 1669 N N . LEU A 1 207 ? -14.258 29.125 1.95 1 97.5 207 LEU A N 1
ATOM 1670 C CA . LEU A 1 207 ? -15.547 29.234 2.625 1 97.5 207 LEU A CA 1
ATOM 1671 C C . LEU A 1 207 ? -15.461 30.188 3.818 1 97.5 207 LEU A C 1
ATOM 1673 O O . LEU A 1 207 ? -16.359 30.984 4.047 1 97.5 207 LEU A O 1
ATOM 1677 N N . LYS A 1 208 ? -14.352 30.109 4.562 1 97.56 208 LYS A N 1
ATOM 1678 C CA . LYS A 1 208 ? -14.195 30.859 5.801 1 97.56 208 LYS A CA 1
ATOM 1679 C C . LYS A 1 208 ? -13.555 32.219 5.535 1 97.56 208 LYS A C 1
ATOM 1681 O O . LYS A 1 208 ? -13.398 33.031 6.449 1 97.56 208 LYS A O 1
ATOM 1686 N N . GLY A 1 209 ? -13.109 32.469 4.344 1 96.44 209 GLY A N 1
ATOM 1687 C CA . GLY A 1 209 ? -12.484 33.719 3.994 1 96.44 209 GLY A CA 1
ATOM 1688 C C . GLY A 1 209 ? -11.141 33.938 4.672 1 96.44 209 GLY A C 1
ATOM 1689 O O . GLY A 1 209 ? -10.836 35.031 5.145 1 96.44 209 GLY A O 1
ATOM 1690 N N . LEU A 1 210 ? -10.383 32.906 4.742 1 96.94 210 LEU A N 1
ATOM 1691 C CA . LEU A 1 210 ? -9.117 32.969 5.457 1 96.94 210 LEU A CA 1
ATOM 1692 C C . LEU A 1 210 ? -8 33.469 4.539 1 96.94 210 LEU A C 1
ATOM 1694 O O . LEU A 1 210 ? -8 33.188 3.342 1 96.94 210 LEU A O 1
ATOM 1698 N N . PRO A 1 211 ? -7.047 34.188 5.09 1 93.94 211 PRO A N 1
ATOM 1699 C CA . PRO A 1 211 ? -5.91 34.656 4.285 1 93.94 211 PRO A CA 1
ATOM 1700 C C . PRO A 1 211 ? -4.977 33.5 3.887 1 93.94 211 PRO A C 1
ATOM 1702 O O . PRO A 1 211 ? -4.824 32.531 4.637 1 93.94 211 PRO A O 1
ATOM 1705 N N . ARG A 1 212 ? -4.348 33.594 2.721 1 90.88 212 ARG A N 1
ATOM 1706 C CA . ARG A 1 212 ? -3.387 32.562 2.295 1 90.88 212 ARG A CA 1
ATOM 1707 C C . ARG A 1 212 ? -2.291 33.188 1.429 1 90.88 212 ARG A C 1
ATOM 1709 O O . ARG A 1 212 ? -2.508 34.188 0.774 1 90.88 212 ARG A O 1
ATOM 1716 N N . CYS A 1 213 ? -1.184 32.531 1.604 1 88.81 213 CYS A N 1
ATOM 1717 C CA . CYS A 1 213 ? -0.08 32.906 0.732 1 88.81 213 CYS A CA 1
ATOM 1718 C C . CYS A 1 213 ? -0.177 32.219 -0.615 1 88.81 213 CYS A C 1
ATOM 1720 O O . CYS A 1 213 ? -0.643 31.062 -0.691 1 88.81 213 CYS A O 1
ATOM 1722 N N . SER A 1 214 ? 0.144 32.875 -1.672 1 75.62 214 SER A N 1
ATOM 1723 C CA . SER A 1 214 ? 0.122 32.312 -3.008 1 75.62 214 SER A CA 1
ATOM 1724 C C . SER A 1 214 ? 1.452 31.641 -3.344 1 75.62 214 SER A C 1
ATOM 1726 O O . SER A 1 214 ? 1.583 30.984 -4.383 1 75.62 214 SER A O 1
ATOM 1728 N N . THR A 1 215 ? 2.34 31.781 -2.406 1 62.03 215 THR A N 1
ATOM 1729 C CA . THR A 1 215 ? 3.684 31.344 -2.764 1 62.03 215 THR A CA 1
ATOM 1730 C C . THR A 1 215 ? 3.758 29.828 -2.809 1 62.03 215 THR A C 1
ATOM 1732 O O . THR A 1 215 ? 3.303 29.141 -1.882 1 62.03 215 THR A O 1
ATOM 1735 N N . LYS A 1 216 ? 3.893 29.422 -4.004 1 59.41 216 LYS A N 1
ATOM 1736 C CA . LYS A 1 216 ? 4.102 27.984 -4.184 1 59.41 216 LYS A CA 1
ATOM 1737 C C . LYS A 1 216 ? 5.574 27.625 -4.016 1 59.41 216 LYS A C 1
ATOM 1739 O O . LYS A 1 216 ? 6.457 28.391 -4.391 1 59.41 216 LYS A O 1
ATOM 1744 N N . CYS A 1 217 ? 5.723 26.688 -3.082 1 60.22 217 CYS A N 1
ATOM 1745 C CA . CYS A 1 217 ? 7.082 26.156 -3.049 1 60.22 217 CYS A CA 1
ATOM 1746 C C . CYS A 1 217 ? 7.602 25.906 -4.457 1 60.22 217 CYS A C 1
ATOM 1748 O O . CYS A 1 217 ? 6.918 25.281 -5.273 1 60.22 217 CYS A O 1
ATOM 1750 N N . PRO A 1 218 ? 8.516 26.828 -4.965 1 51.66 218 PRO A N 1
ATOM 1751 C CA . PRO A 1 218 ? 9.016 26.625 -6.328 1 51.66 218 PRO A CA 1
ATOM 1752 C C . PRO A 1 218 ? 9.25 25.156 -6.664 1 51.66 218 PRO A C 1
ATOM 1754 O O . PRO A 1 218 ? 9.195 24.766 -7.836 1 51.66 218 PRO A O 1
ATOM 1757 N N . ASP A 1 219 ? 9.82 24.281 -5.84 1 48.72 219 ASP A N 1
ATOM 1758 C CA . ASP A 1 219 ? 10.477 23 -6.133 1 48.72 219 ASP A CA 1
ATOM 1759 C C . ASP A 1 219 ? 9.508 21.828 -5.941 1 48.72 219 ASP A C 1
ATOM 1761 O O . ASP A 1 219 ? 9.664 21.047 -5.012 1 48.72 219 ASP A O 1
ATOM 1765 N N . GLY A 1 220 ? 8.305 22.016 -6.301 1 50.84 220 GLY A N 1
ATOM 1766 C CA . GLY A 1 220 ? 7.48 20.828 -6.145 1 50.84 220 GLY A CA 1
ATOM 1767 C C . GLY A 1 220 ? 8.148 19.562 -6.656 1 50.84 220 GLY A C 1
ATOM 1768 O O . GLY A 1 220 ? 8.664 19.531 -7.777 1 50.84 220 GLY A O 1
ATOM 1769 N N . LEU A 1 221 ? 8.664 18.656 -5.816 1 53.06 221 LEU A N 1
ATOM 1770 C CA . LEU A 1 221 ? 9.547 17.531 -6.043 1 53.06 221 LEU A CA 1
ATOM 1771 C C . LEU A 1 221 ? 8.977 16.594 -7.102 1 53.06 221 LEU A C 1
ATOM 1773 O O . LEU A 1 221 ? 7.762 16.375 -7.152 1 53.06 221 LEU A O 1
ATOM 1777 N N . ASP A 1 222 ? 9.773 16.312 -8.172 1 54.16 222 ASP A N 1
ATOM 1778 C CA . ASP A 1 222 ? 9.625 15.375 -9.281 1 54.16 222 ASP A CA 1
ATOM 1779 C C . ASP A 1 222 ? 9.008 14.062 -8.812 1 54.16 222 ASP A C 1
ATOM 1781 O O . ASP A 1 222 ? 8.117 13.523 -9.461 1 54.16 222 ASP A O 1
ATOM 1785 N N . LYS A 1 223 ? 9.484 13.664 -7.668 1 54.28 223 LYS A N 1
ATOM 1786 C CA . LYS A 1 223 ? 9.039 12.336 -7.254 1 54.28 223 LYS A CA 1
ATOM 1787 C C . LYS A 1 223 ? 7.543 12.328 -6.934 1 54.28 223 LYS A C 1
ATOM 1789 O O . LYS A 1 223 ? 6.836 11.375 -7.25 1 54.28 223 LYS A O 1
ATOM 1794 N N . GLN A 1 224 ? 7.098 13.461 -6.398 1 61.62 224 GLN A N 1
ATOM 1795 C CA . GLN A 1 224 ? 5.668 13.578 -6.133 1 61.62 224 GLN A CA 1
ATOM 1796 C C . GLN A 1 224 ? 4.871 13.656 -7.43 1 61.62 224 GLN A C 1
ATOM 1798 O O . GLN A 1 224 ? 3.693 13.289 -7.469 1 61.62 224 GLN A O 1
ATOM 1803 N N . ALA A 1 225 ? 5.738 13.797 -8.336 1 68.88 225 ALA A N 1
ATOM 1804 C CA . ALA A 1 225 ? 5.105 14.094 -9.617 1 68.88 225 ALA A CA 1
ATOM 1805 C C . ALA A 1 225 ? 4.535 12.82 -10.25 1 68.88 225 ALA A C 1
ATOM 1807 O O . ALA A 1 225 ? 3.635 12.891 -11.086 1 68.88 225 ALA A O 1
ATOM 1808 N N . ILE A 1 226 ? 4.953 11.703 -9.766 1 76.94 226 ILE A N 1
ATOM 1809 C CA . ILE A 1 226 ? 4.441 10.5 -10.406 1 76.94 226 ILE A CA 1
ATOM 1810 C C . ILE A 1 226 ? 3.346 9.875 -9.547 1 76.94 226 ILE A C 1
ATOM 1812 O O . ILE A 1 226 ? 2.307 9.453 -10.055 1 76.94 226 ILE A O 1
ATOM 1816 N N . ILE A 1 227 ? 3.551 9.945 -8.289 1 86.62 227 ILE A N 1
ATOM 1817 C CA . ILE A 1 227 ? 2.676 9.227 -7.371 1 86.62 227 ILE A CA 1
ATOM 1818 C C . ILE A 1 227 ? 1.375 10 -7.176 1 86.62 227 ILE A C 1
ATOM 1820 O O . ILE A 1 227 ? 0.287 9.422 -7.242 1 86.62 227 ILE A O 1
ATOM 1824 N N . LYS A 1 228 ? 1.444 11.305 -7.055 1 86.75 228 LYS A N 1
ATOM 1825 C CA . LYS A 1 228 ? 0.269 12.109 -6.723 1 86.75 228 LYS A CA 1
ATOM 1826 C C . LYS A 1 228 ? -0.781 12.031 -7.824 1 86.75 228 LYS A C 1
ATOM 1828 O O . LYS A 1 228 ? -1.962 11.805 -7.551 1 86.75 228 LYS A O 1
ATOM 1833 N N . PRO A 1 229 ? -0.336 12.148 -9.07 1 84.25 229 PRO A N 1
ATOM 1834 C CA . PRO A 1 229 ? -1.329 12 -10.133 1 84.25 229 PRO A CA 1
ATOM 1835 C C . PRO A 1 229 ? -1.996 10.625 -10.133 1 84.25 229 PRO A C 1
ATOM 1837 O O . PRO A 1 229 ? -3.184 10.516 -10.453 1 84.25 229 PRO A O 1
ATOM 1840 N N . ILE A 1 230 ? -1.243 9.688 -9.805 1 83.88 230 ILE A N 1
ATOM 1841 C CA . ILE A 1 230 ? -1.76 8.32 -9.758 1 83.88 230 ILE A CA 1
ATOM 1842 C C . ILE A 1 230 ? -2.834 8.211 -8.68 1 83.88 230 ILE A C 1
ATOM 1844 O O . ILE A 1 230 ? -3.918 7.676 -8.93 1 83.88 230 ILE A O 1
ATOM 1848 N N . LEU A 1 231 ? -2.582 8.727 -7.562 1 89.25 231 LEU A N 1
ATOM 1849 C CA . LEU A 1 231 ? -3.533 8.711 -6.457 1 89.25 231 LEU A CA 1
ATOM 1850 C C . LEU A 1 231 ? -4.789 9.5 -6.809 1 89.25 231 LEU A C 1
ATOM 1852 O O . LEU A 1 231 ? -5.898 9.102 -6.438 1 89.25 231 LEU A O 1
ATOM 1856 N N . TYR A 1 232 ? -4.559 10.523 -7.555 1 87.25 232 TYR A N 1
ATOM 1857 C CA . TYR A 1 232 ? -5.691 11.328 -7.984 1 87.25 232 TYR A CA 1
ATOM 1858 C C . TYR A 1 232 ? -6.59 10.547 -8.938 1 87.25 232 TYR A C 1
ATOM 1860 O O . TYR A 1 232 ? -7.82 10.602 -8.82 1 87.25 232 TYR A O 1
ATOM 1868 N N . GLU A 1 233 ? -6.023 9.805 -9.789 1 84.81 233 GLU A N 1
ATOM 1869 C CA . GLU A 1 233 ? -6.793 9.008 -10.75 1 84.81 233 GLU A CA 1
ATOM 1870 C C . GLU A 1 233 ? -7.578 7.906 -10.047 1 84.81 233 GLU A C 1
ATOM 1872 O O . GLU A 1 233 ? -8.719 7.625 -10.414 1 84.81 233 GLU A O 1
ATOM 1877 N N . ILE A 1 234 ? -6.98 7.34 -9.094 1 88.62 234 ILE A N 1
ATOM 1878 C CA . ILE A 1 234 ? -7.648 6.285 -8.336 1 88.62 234 ILE A CA 1
ATOM 1879 C C . ILE A 1 234 ? -8.852 6.859 -7.602 1 88.62 234 ILE A C 1
ATOM 1881 O O . ILE A 1 234 ? -9.945 6.281 -7.633 1 88.62 234 ILE A O 1
ATOM 1885 N N . ARG A 1 235 ? -8.68 7.965 -7.035 1 91.56 235 ARG A N 1
ATOM 1886 C CA . ARG A 1 235 ? -9.75 8.602 -6.277 1 91.56 235 ARG A CA 1
ATOM 1887 C C . ARG A 1 235 ? -10.906 9 -7.191 1 91.56 235 ARG A C 1
ATOM 1889 O O . ARG A 1 235 ? -12.07 8.922 -6.797 1 91.56 235 ARG A O 1
ATOM 1896 N N . LYS A 1 236 ? -10.547 9.453 -8.367 1 88.94 236 LYS A N 1
ATOM 1897 C CA . LYS A 1 236 ? -11.586 9.82 -9.328 1 88.94 236 LYS A CA 1
ATOM 1898 C C . LYS A 1 236 ? -12.484 8.633 -9.648 1 88.94 236 LYS A C 1
ATOM 1900 O O . LYS A 1 236 ? -13.703 8.781 -9.773 1 88.94 236 LYS A O 1
ATOM 1905 N N . LYS A 1 237 ? -11.922 7.508 -9.711 1 87.62 237 LYS A N 1
ATOM 1906 C CA . LYS A 1 237 ? -12.664 6.297 -10.055 1 87.62 237 LYS A CA 1
ATOM 1907 C C . LYS A 1 237 ? -13.344 5.707 -8.82 1 87.62 237 LYS A C 1
ATOM 1909 O O . LYS A 1 237 ? -14.461 5.184 -8.922 1 87.62 237 LYS A O 1
ATOM 1914 N N . TRP A 1 238 ? -12.672 5.754 -7.699 1 91.81 238 TRP A N 1
ATOM 1915 C CA . TRP A 1 238 ? -13.164 5.234 -6.426 1 91.81 238 TRP A CA 1
ATOM 1916 C C . TRP A 1 238 ? -13 6.262 -5.316 1 91.81 238 TRP A C 1
ATOM 1918 O O . TRP A 1 238 ? -12.039 6.195 -4.535 1 91.81 238 TRP A O 1
ATOM 1928 N N . PRO A 1 239 ? -13.961 7.07 -5.07 1 93.5 239 PRO A N 1
ATOM 1929 C CA . PRO A 1 239 ? -13.852 8.258 -4.227 1 93.5 239 PRO A CA 1
ATOM 1930 C C . PRO A 1 239 ? -13.32 7.945 -2.832 1 93.5 239 PRO A C 1
ATOM 1932 O O . PRO A 1 239 ? -12.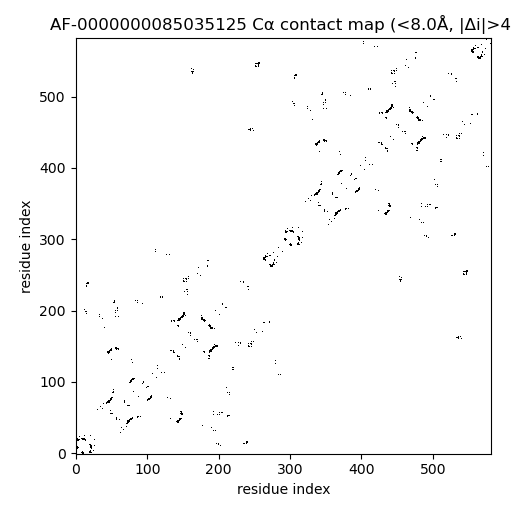438 8.648 -2.334 1 93.5 239 PRO A O 1
ATOM 1935 N N . PRO A 1 240 ? -13.703 6.828 -2.209 1 94.5 240 PRO A N 1
ATOM 1936 C CA . PRO A 1 240 ? -13.195 6.609 -0.853 1 94.5 240 PRO A CA 1
ATOM 1937 C C . PRO A 1 240 ? -11.812 5.965 -0.836 1 94.5 240 PRO A C 1
ATOM 1939 O O . PRO A 1 240 ? -11.289 5.648 0.234 1 94.5 240 PRO A O 1
ATOM 1942 N N . SER A 1 241 ? -11.203 5.809 -2.004 1 94.88 241 SER A N 1
ATOM 1943 C CA . SER A 1 241 ? -10.008 4.977 -2.15 1 94.88 241 SER A CA 1
ATOM 1944 C C . SER A 1 241 ? -8.867 5.5 -1.288 1 94.88 241 SER A C 1
ATOM 1946 O O . SER A 1 241 ? -8.133 4.715 -0.679 1 94.88 241 SER A O 1
ATOM 1948 N N . LEU A 1 242 ? -8.695 6.848 -1.227 1 96.25 242 LEU A N 1
ATOM 1949 C CA . LEU A 1 242 ? -7.559 7.371 -0.475 1 96.25 242 LEU A CA 1
ATOM 1950 C C . LEU A 1 242 ? -7.773 7.199 1.025 1 96.25 242 LEU A C 1
ATOM 1952 O O . LEU A 1 242 ? -6.84 6.867 1.756 1 96.25 242 LEU A O 1
ATOM 1956 N N . VAL A 1 243 ? -8.984 7.477 1.476 1 97.5 243 VAL A N 1
ATOM 1957 C CA . VAL A 1 243 ? -9.305 7.254 2.883 1 97.5 243 VAL A CA 1
ATOM 1958 C C . VAL A 1 243 ? -9.086 5.785 3.236 1 97.5 243 VAL A C 1
ATOM 1960 O O . VAL A 1 243 ? -8.477 5.473 4.262 1 97.5 243 VAL A O 1
ATOM 1963 N N . ASN A 1 244 ? -9.562 4.938 2.354 1 97 244 ASN A N 1
ATOM 1964 C CA . ASN A 1 244 ? -9.398 3.5 2.559 1 97 244 ASN A CA 1
ATOM 1965 C C . ASN A 1 244 ? -7.93 3.096 2.568 1 97 244 ASN A C 1
ATOM 1967 O O . ASN A 1 244 ? -7.5 2.312 3.418 1 97 244 ASN A O 1
ATOM 1971 N N . PHE A 1 245 ? -7.199 3.619 1.612 1 97.12 245 PHE A N 1
ATOM 1972 C CA . PHE A 1 245 ? -5.781 3.307 1.479 1 97.12 245 PHE A CA 1
ATOM 1973 C C . PHE A 1 245 ? -5.02 3.705 2.736 1 97.12 245 PHE A C 1
ATOM 1975 O O . PHE A 1 245 ? -4.305 2.887 3.318 1 97.12 245 PHE A O 1
ATOM 1982 N N . VAL A 1 246 ? -5.191 4.91 3.189 1 97.81 246 VAL A N 1
ATOM 1983 C CA . VAL A 1 246 ? -4.512 5.418 4.379 1 97.81 246 VAL A CA 1
ATOM 1984 C C . VAL A 1 246 ? -4.969 4.637 5.605 1 97.81 246 VAL A C 1
ATOM 1986 O O . VAL A 1 246 ? -4.152 4.266 6.453 1 97.81 246 VAL A O 1
ATOM 1989 N N . SER A 1 247 ? -6.262 4.332 5.707 1 97.56 247 SER A N 1
ATOM 1990 C CA . SER A 1 247 ? -6.789 3.539 6.812 1 97.56 247 SER A CA 1
ATOM 1991 C C . SER A 1 247 ? -6.164 2.148 6.844 1 97.56 247 SER A C 1
ATOM 1993 O O . SER A 1 247 ? -5.848 1.631 7.918 1 97.56 247 SER A O 1
ATOM 1995 N N . SER A 1 248 ? -6.02 1.574 5.691 1 97 248 SER A N 1
ATOM 1996 C CA . SER A 1 248 ? -5.445 0.237 5.586 1 97 248 SER A CA 1
ATOM 1997 C C . SER A 1 248 ? -4.008 0.21 6.094 1 97 248 SER A C 1
ATOM 1999 O O . SER A 1 248 ? -3.639 -0.659 6.887 1 97 248 SER A O 1
ATOM 2001 N N . ILE A 1 249 ? -3.215 1.134 5.621 1 96.5 249 ILE A N 1
ATOM 2002 C CA . ILE A 1 249 ? -1.815 1.181 6.031 1 96.5 249 ILE A CA 1
ATOM 2003 C C . ILE A 1 249 ? -1.729 1.439 7.535 1 96.5 249 ILE A C 1
ATOM 2005 O O . ILE A 1 249 ? -0.956 0.787 8.242 1 96.5 249 ILE A O 1
ATOM 2009 N N . ARG A 1 250 ? -2.531 2.383 7.98 1 95.44 250 ARG A N 1
ATOM 2010 C CA . ARG A 1 250 ? -2.553 2.703 9.406 1 95.44 250 ARG A CA 1
ATOM 2011 C C . ARG A 1 250 ? -2.873 1.467 10.242 1 95.44 250 ARG A C 1
ATOM 2013 O O . ARG A 1 250 ? -2.234 1.22 11.266 1 95.44 250 ARG A O 1
ATOM 2020 N N . GLU A 1 251 ? -3.834 0.709 9.828 1 94.69 251 GLU A N 1
ATOM 2021 C CA . GLU A 1 251 ? -4.234 -0.496 10.547 1 94.69 251 GLU A CA 1
ATOM 2022 C C . GLU A 1 251 ? -3.129 -1.545 10.531 1 94.69 251 GLU A C 1
ATOM 2024 O O . GLU A 1 251 ? -2.85 -2.178 11.547 1 94.69 251 GLU A O 1
ATOM 2029 N N . LEU A 1 252 ? -2.498 -1.741 9.391 1 93.88 252 LEU A N 1
ATOM 2030 C CA . LEU A 1 252 ? -1.391 -2.686 9.297 1 93.88 252 LEU A CA 1
ATOM 2031 C C . LEU A 1 252 ? -0.253 -2.289 10.227 1 93.88 252 LEU A C 1
ATOM 2033 O O . LEU A 1 252 ? 0.337 -3.143 10.891 1 93.88 252 LEU A O 1
ATOM 2037 N N . VAL A 1 253 ? 0.034 -1.033 10.25 1 92.56 253 VAL A N 1
ATOM 2038 C CA . VAL A 1 253 ? 1.095 -0.511 11.102 1 92.56 253 VAL A CA 1
ATOM 2039 C C . VAL A 1 253 ? 0.752 -0.767 12.57 1 92.56 253 VAL A C 1
ATOM 2041 O O . VAL A 1 253 ? 1.614 -1.173 13.352 1 92.56 253 VAL A O 1
ATOM 2044 N N . ARG A 1 254 ? -0.458 -0.585 12.922 1 91 254 ARG A N 1
ATOM 2045 C CA . ARG A 1 254 ? -0.892 -0.797 14.305 1 91 254 ARG A CA 1
ATOM 2046 C C . ARG A 1 254 ? -0.804 -2.271 14.688 1 91 254 ARG A C 1
ATOM 2048 O O . ARG A 1 254 ? -0.506 -2.604 15.836 1 91 254 ARG A O 1
ATOM 2055 N N . MET A 1 255 ? -1.061 -3.125 13.727 1 91.69 255 MET A N 1
ATOM 2056 C CA . MET A 1 255 ? -1.028 -4.562 13.977 1 91.69 255 MET A CA 1
ATOM 2057 C C . MET A 1 255 ? 0.408 -5.074 14.023 1 91.69 255 MET A C 1
ATOM 2059 O O . MET A 1 255 ? 0.667 -6.156 14.555 1 91.69 255 MET A O 1
ATOM 2063 N N . ALA A 1 256 ? 1.233 -4.309 13.383 1 90.81 256 ALA A N 1
ATOM 2064 C CA . ALA A 1 256 ? 2.617 -4.758 13.25 1 90.81 256 ALA A CA 1
ATOM 2065 C C . ALA A 1 256 ? 3.35 -4.68 14.586 1 90.81 256 ALA A C 1
ATOM 2067 O O . ALA A 1 256 ? 3.336 -3.639 15.25 1 90.81 256 ALA A O 1
ATOM 2068 N N . GLU A 1 257 ? 3.873 -5.777 14.938 1 84.69 257 GLU A N 1
ATOM 2069 C CA . GLU A 1 257 ? 4.797 -5.766 16.062 1 84.69 257 GLU A CA 1
ATOM 2070 C C . GLU A 1 257 ? 6.16 -5.211 15.664 1 84.69 257 GLU A C 1
ATOM 2072 O O . GLU A 1 257 ? 6.832 -5.773 14.797 1 84.69 257 GLU A O 1
ATOM 2077 N N . HIS A 1 258 ? 6.477 -4.098 16.203 1 80.31 258 HIS A N 1
ATOM 2078 C CA . HIS A 1 258 ? 7.766 -3.512 15.859 1 80.31 258 HIS A CA 1
ATOM 2079 C C . HIS A 1 258 ? 8.367 -2.787 17.062 1 80.31 258 HIS A C 1
ATOM 2081 O O . HIS A 1 258 ? 7.645 -2.322 17.938 1 80.31 258 HIS A O 1
ATOM 2087 N N . PRO A 1 259 ? 9.641 -3.064 17.125 1 75.31 259 PRO A N 1
ATOM 2088 C CA . PRO A 1 259 ? 10.289 -2.387 18.25 1 75.31 259 PRO A CA 1
ATOM 2089 C C . PRO A 1 259 ? 10.094 -0.872 18.203 1 75.31 259 PRO A C 1
ATOM 2091 O O . PRO A 1 259 ? 9.719 -0.316 17.172 1 75.31 259 PRO A O 1
ATOM 2094 N N . GLN A 1 260 ? 10.18 -0.318 19.391 1 73.44 260 GLN A N 1
ATOM 2095 C CA . GLN A 1 260 ? 10.18 1.141 19.438 1 73.44 260 GLN A CA 1
ATOM 2096 C C . GLN A 1 260 ? 11.383 1.715 18.688 1 73.44 260 GLN A C 1
ATOM 2098 O O . GLN A 1 260 ? 12.445 1.096 18.656 1 73.44 260 GLN A O 1
ATOM 2103 N N . ARG A 1 261 ? 11.117 2.705 18.094 1 71.5 261 ARG A N 1
ATOM 2104 C CA . ARG A 1 261 ? 12.203 3.369 17.391 1 71.5 261 ARG A CA 1
ATOM 2105 C C . ARG A 1 261 ? 13.328 3.752 18.344 1 71.5 261 ARG A C 1
ATOM 2107 O O . ARG A 1 261 ? 13.062 4.277 19.438 1 71.5 261 ARG A O 1
ATOM 2114 N N . LYS A 1 262 ? 14.531 3.383 17.969 1 78.19 262 LYS A N 1
ATOM 2115 C CA . LYS A 1 262 ? 15.664 3.82 18.781 1 78.19 262 LYS A CA 1
ATOM 2116 C C . LYS A 1 262 ? 16.016 5.277 18.5 1 78.19 262 LYS A C 1
ATOM 2118 O O . LYS A 1 262 ? 16.438 5.617 17.391 1 78.19 262 LYS A O 1
ATOM 2123 N N . VAL A 1 263 ? 15.57 6.137 19.375 1 87.12 263 VAL A N 1
ATOM 2124 C CA . VAL A 1 263 ? 15.898 7.555 19.266 1 87.12 263 VAL A CA 1
ATOM 2125 C C . VAL A 1 263 ? 16.875 7.949 20.359 1 87.12 263 VAL A C 1
ATOM 2127 O O . VAL A 1 263 ? 16.703 7.555 21.516 1 87.12 263 VAL A O 1
ATOM 2130 N N . ASN A 1 264 ? 17.938 8.523 19.953 1 91.25 264 ASN A N 1
ATOM 2131 C CA . ASN A 1 264 ? 18.969 9.047 20.844 1 91.25 264 ASN A CA 1
ATOM 2132 C C . ASN A 1 264 ? 18.969 10.578 20.859 1 91.25 264 ASN A C 1
ATOM 2134 O O . ASN A 1 264 ? 18.188 11.211 20.141 1 91.25 264 ASN A O 1
ATOM 2138 N N . LEU A 1 265 ? 19.75 11.078 21.797 1 95 265 LEU A N 1
ATOM 2139 C CA . LEU A 1 265 ? 20 12.516 21.797 1 95 265 LEU A CA 1
ATOM 2140 C C . LEU A 1 265 ? 21.281 12.852 21.031 1 95 265 LEU A C 1
ATOM 2142 O O . LEU A 1 265 ? 22.312 12.203 21.219 1 95 265 LEU A O 1
ATOM 2146 N N . CYS A 1 266 ? 21.141 13.789 20.188 1 96.31 266 CYS A N 1
ATOM 2147 C CA . CYS A 1 266 ? 22.281 14.234 19.406 1 96.31 266 CYS A CA 1
ATOM 2148 C C . CYS A 1 266 ? 23.422 14.68 20.312 1 96.31 266 CYS A C 1
ATOM 2150 O O . CYS A 1 266 ? 23.219 15.477 21.234 1 96.31 266 CYS A O 1
ATOM 2152 N N . GLU A 1 267 ? 24.609 14.281 19.984 1 95.81 267 GLU A N 1
ATOM 2153 C CA . GLU A 1 267 ? 25.781 14.594 20.797 1 95.81 267 GLU A CA 1
ATOM 2154 C C . GLU A 1 267 ? 26.141 16.078 20.703 1 95.81 267 GLU A C 1
ATOM 2156 O O . GLU A 1 267 ? 26.859 16.594 21.562 1 95.81 267 GLU A O 1
ATOM 2161 N N . ARG A 1 268 ? 25.641 16.719 19.75 1 94.31 268 ARG A N 1
ATOM 2162 C CA . ARG A 1 268 ? 26 18.125 19.516 1 94.31 268 ARG A CA 1
ATOM 2163 C C . ARG A 1 268 ? 24.953 19.062 20.094 1 94.31 268 ARG A C 1
ATOM 2165 O O . ARG A 1 268 ? 25.281 20.016 20.797 1 94.31 268 ARG A O 1
ATOM 2172 N N . CYS A 1 269 ? 23.688 18.844 19.797 1 94.12 269 CYS A N 1
ATOM 2173 C CA . CYS A 1 269 ? 22.688 19.828 20.156 1 94.12 269 CYS A CA 1
ATOM 2174 C C . CYS A 1 269 ? 21.75 19.297 21.234 1 94.12 269 CYS A C 1
ATOM 2176 O O . CYS A 1 269 ? 20.984 20.062 21.828 1 94.12 269 CYS A O 1
ATOM 2178 N N . GLY A 1 270 ? 21.688 17.984 21.438 1 94.88 270 GLY A N 1
ATOM 2179 C CA . GLY A 1 270 ? 20.875 17.422 22.5 1 94.88 270 GLY A CA 1
ATOM 2180 C C . GLY A 1 270 ? 19.453 17.141 22.094 1 94.88 270 GLY A C 1
ATOM 2181 O O . GLY A 1 270 ? 18.594 16.891 22.938 1 94.88 270 GLY A O 1
ATOM 2182 N N . TYR A 1 271 ? 19.156 17.234 20.906 1 94.69 271 TYR A N 1
ATOM 2183 C CA . TYR A 1 271 ? 17.812 16.953 20.422 1 94.69 271 TYR A CA 1
ATOM 2184 C C . TYR A 1 271 ? 17.75 15.594 19.734 1 94.69 271 TYR A C 1
ATOM 2186 O O . TYR A 1 271 ? 18.781 14.945 19.516 1 94.69 271 TYR A O 1
ATOM 2194 N N . PRO A 1 272 ? 16.578 15.062 19.453 1 92.69 272 PRO A N 1
ATOM 2195 C CA . PRO A 1 272 ? 16.422 13.664 19.062 1 92.69 272 PRO A CA 1
ATOM 2196 C C . PRO A 1 272 ? 17.109 13.344 17.734 1 92.69 272 PRO A C 1
ATOM 2198 O O . PRO A 1 272 ? 17.078 14.164 16.812 1 92.69 272 PRO A O 1
ATOM 2201 N N . THR A 1 273 ? 17.641 12.188 17.688 1 92.25 273 THR A N 1
ATOM 2202 C CA . THR A 1 273 ? 18.266 11.68 16.469 1 92.25 273 THR A CA 1
ATOM 2203 C C . THR A 1 273 ? 18.312 10.156 16.484 1 92.25 273 THR A C 1
ATOM 2205 O O . THR A 1 273 ? 18.266 9.531 17.547 1 92.25 273 THR A O 1
ATOM 2208 N N . SER A 1 274 ? 18.281 9.594 15.273 1 86.38 274 SER A N 1
ATOM 2209 C CA . SER A 1 274 ? 18.422 8.141 15.172 1 86.38 274 SER A CA 1
ATOM 2210 C C . SER A 1 274 ? 19.891 7.723 15.242 1 86.38 274 SER A C 1
ATOM 2212 O O . SER A 1 274 ? 20.203 6.566 15.539 1 86.38 274 SER A O 1
ATOM 2214 N N . GLY A 1 275 ? 20.781 8.664 15 1 88.75 275 GLY A N 1
ATOM 2215 C CA . GLY A 1 275 ? 22.219 8.398 15.039 1 88.75 275 GLY A CA 1
ATOM 2216 C C . GLY A 1 275 ? 22.922 9.094 16.188 1 88.75 275 GLY A C 1
ATOM 2217 O O . GLY A 1 275 ? 22.359 9.203 17.281 1 88.75 275 GLY A O 1
ATOM 2218 N N . LYS A 1 276 ? 24.188 9.43 15.875 1 93.38 276 LYS A N 1
ATOM 2219 C CA . LYS A 1 276 ? 24.969 10.156 16.859 1 93.38 276 LYS A CA 1
ATOM 2220 C C . LYS A 1 276 ? 24.781 11.664 16.734 1 93.38 276 LYS A C 1
ATOM 2222 O O . LYS A 1 276 ? 24.688 12.375 17.734 1 93.38 276 LYS A O 1
ATOM 2227 N N . ILE A 1 277 ? 24.781 12.07 15.539 1 95 277 ILE A N 1
ATOM 2228 C CA . ILE A 1 277 ? 24.578 13.477 15.211 1 95 277 ILE A CA 1
ATOM 2229 C C . ILE A 1 277 ? 23.312 13.633 14.367 1 95 277 ILE A C 1
ATOM 2231 O O . ILE A 1 277 ? 23.094 12.883 13.414 1 95 277 ILE A O 1
ATOM 2235 N N . CYS A 1 278 ? 22.484 14.586 14.734 1 93.69 278 CYS A N 1
ATOM 2236 C CA . CYS A 1 278 ? 21.203 14.703 14.055 1 93.69 278 CYS A CA 1
ATOM 2237 C C . CYS A 1 278 ? 21.375 15.328 12.68 1 93.69 278 CYS A C 1
ATOM 2239 O O . CYS A 1 278 ? 22.422 15.883 12.367 1 93.69 278 CYS A O 1
ATOM 2241 N N . ALA A 1 279 ? 20.406 15.188 11.906 1 90.62 279 ALA A N 1
ATOM 2242 C CA . ALA A 1 279 ? 20.422 15.672 10.523 1 90.62 279 ALA A CA 1
ATOM 2243 C C . ALA A 1 279 ? 20.656 17.172 10.477 1 90.62 279 ALA A C 1
ATOM 2245 O O . ALA A 1 279 ? 21.344 17.672 9.57 1 90.62 279 ALA A O 1
ATOM 2246 N N . PHE A 1 280 ? 20.109 17.922 11.359 1 92.25 280 PHE A N 1
ATOM 2247 C CA . PHE A 1 280 ? 20.25 19.375 11.383 1 92.25 280 PHE A CA 1
ATOM 2248 C C . PHE A 1 280 ? 21.703 19.75 11.656 1 92.25 280 PHE A C 1
ATOM 2250 O O . PHE A 1 280 ? 22.266 20.594 10.961 1 92.25 280 PHE A O 1
ATOM 2257 N N . CYS A 1 281 ? 22.281 19.094 12.617 1 92.88 281 CYS A N 1
ATOM 2258 C CA . CYS A 1 281 ? 23.656 19.375 12.961 1 92.88 281 CYS A CA 1
ATOM 2259 C C . CYS A 1 281 ? 24.594 18.984 11.82 1 92.88 281 CYS A C 1
ATOM 2261 O O . CYS A 1 281 ? 25.578 19.688 11.555 1 92.88 281 CYS A O 1
ATOM 2263 N N . ARG A 1 282 ? 24.312 17.922 11.203 1 91.56 282 ARG A N 1
ATOM 2264 C CA . ARG A 1 282 ? 25.109 17.516 10.055 1 91.56 282 ARG A CA 1
ATOM 2265 C C . ARG A 1 282 ? 24.984 18.531 8.914 1 91.56 282 ARG A C 1
ATOM 2267 O O . ARG A 1 282 ? 25.969 18.844 8.25 1 91.56 282 ARG A O 1
ATOM 2274 N N . LEU A 1 283 ? 23.797 18.938 8.711 1 88.5 283 LEU A N 1
ATOM 2275 C CA . LEU A 1 283 ? 23.531 19.938 7.684 1 88.5 283 LEU A CA 1
ATOM 2276 C C . LEU A 1 283 ? 24.297 21.219 7.973 1 88.5 283 LEU A C 1
ATOM 2278 O O . LEU A 1 283 ? 24.906 21.812 7.07 1 88.5 283 LEU A O 1
ATOM 2282 N N . LYS A 1 284 ? 24.25 21.672 9.133 1 86.44 284 LYS A N 1
ATOM 2283 C CA . LYS A 1 284 ? 24.938 22.891 9.523 1 86.44 284 LYS A CA 1
ATOM 2284 C C . LYS A 1 284 ? 26.438 22.766 9.281 1 86.44 284 LYS A C 1
ATOM 2286 O O . LYS A 1 284 ? 27.094 23.734 8.883 1 86.44 284 LYS A O 1
ATOM 2291 N N . GLU A 1 285 ? 26.938 21.578 9.562 1 84.44 285 GLU A N 1
ATOM 2292 C CA . GLU A 1 285 ? 28.359 21.312 9.344 1 84.44 285 GLU A CA 1
ATOM 2293 C C . GLU A 1 285 ? 28.703 21.359 7.855 1 84.44 285 GLU A C 1
ATOM 2295 O O . GLU A 1 285 ? 29.766 21.844 7.477 1 84.44 285 GLU A O 1
ATOM 2300 N N . SER A 1 286 ? 27.797 20.797 7.117 1 79.5 286 SER A N 1
ATOM 2301 C CA . SER A 1 286 ? 28.047 20.734 5.68 1 79.5 286 SER A CA 1
ATOM 2302 C C . SER A 1 286 ? 27.953 22.125 5.043 1 79.5 286 SER A C 1
ATOM 2304 O O . SER A 1 286 ? 28.703 22.438 4.121 1 79.5 286 SER A O 1
ATOM 2306 N N . ILE A 1 287 ? 26.969 22.859 5.477 1 68.88 287 ILE A N 1
ATOM 2307 C CA . ILE A 1 287 ? 26.812 24.203 4.938 1 68.88 287 ILE A CA 1
ATOM 2308 C C . ILE A 1 287 ? 27.906 25.125 5.473 1 68.88 287 ILE A C 1
ATOM 2310 O O . ILE A 1 287 ? 28.438 25.969 4.746 1 68.88 287 ILE A O 1
ATOM 2314 N N . GLY A 1 288 ? 28.125 25.031 6.773 1 57.12 288 GLY A N 1
ATOM 2315 C CA . GLY A 1 288 ? 29.25 25.797 7.309 1 57.12 288 GLY A CA 1
ATOM 2316 C C . GLY A 1 288 ? 30.578 25.422 6.672 1 57.12 288 GLY A C 1
ATOM 2317 O O . GLY A 1 288 ? 31.469 26.266 6.578 1 57.12 288 GLY A O 1
ATOM 2318 N N . GLY A 1 289 ? 30.688 24.188 6.438 1 45.56 289 GLY A N 1
ATOM 2319 C CA . GLY A 1 289 ? 31.906 23.859 5.719 1 45.56 289 GLY A CA 1
ATOM 2320 C C . GLY A 1 289 ? 31.953 24.422 4.312 1 45.56 289 GLY A C 1
ATOM 2321 O O . GLY A 1 289 ? 32.969 24.328 3.629 1 45.56 289 GLY A O 1
ATOM 2322 N N . LEU A 1 290 ? 30.906 24.672 3.785 1 40.06 290 LEU A N 1
ATOM 2323 C CA . LEU A 1 290 ? 30.906 25.344 2.49 1 40.06 290 LEU A CA 1
ATOM 2324 C C . LEU A 1 290 ? 31.125 26.828 2.652 1 40.06 290 LEU A C 1
ATOM 2326 O O . LEU A 1 290 ? 31.156 27.578 1.666 1 40.06 290 LEU A O 1
ATOM 2330 N N . ARG A 1 291 ? 31.062 27.375 3.834 1 34.81 291 ARG A N 1
ATOM 2331 C CA . ARG A 1 291 ? 31.547 28.734 4.02 1 34.81 291 ARG A CA 1
ATOM 2332 C C . ARG A 1 291 ? 33.062 28.766 4.105 1 34.81 291 ARG A C 1
ATOM 2334 O O . ARG A 1 291 ? 33.688 27.891 4.707 1 34.81 291 ARG A O 1
ATOM 2341 N N . MET B 1 1 ? 22.688 -3.797 -27.219 1 81.56 1 MET B N 1
ATOM 2342 C CA . MET B 1 1 ? 22.781 -3.516 -25.797 1 81.56 1 MET B CA 1
ATOM 2343 C C . MET B 1 1 ? 23.547 -4.621 -25.078 1 81.56 1 MET B C 1
ATOM 2345 O O . MET B 1 1 ? 23.547 -5.77 -25.516 1 81.56 1 MET B O 1
ATOM 2349 N N . ARG B 1 2 ? 24.359 -4.246 -24.047 1 88.12 2 ARG B N 1
ATOM 2350 C CA . ARG B 1 2 ? 25.188 -5.227 -23.344 1 88.12 2 ARG B CA 1
ATOM 2351 C C . ARG B 1 2 ? 24.469 -5.766 -22.109 1 88.12 2 ARG B C 1
ATOM 2353 O O . ARG B 1 2 ? 23.703 -5.051 -21.469 1 88.12 2 ARG B O 1
ATOM 2360 N N . CYS B 1 3 ? 24.656 -7.023 -21.906 1 93.81 3 CYS B N 1
ATOM 2361 C CA . CYS B 1 3 ? 24.094 -7.711 -20.75 1 93.81 3 CYS B CA 1
ATOM 2362 C C . CYS B 1 3 ? 24.547 -7.047 -19.453 1 93.81 3 CYS B C 1
ATOM 2364 O O . CYS B 1 3 ? 25.719 -6.676 -19.312 1 93.81 3 CYS B O 1
ATOM 2366 N N . ALA B 1 4 ? 23.688 -6.965 -18.516 1 92.06 4 ALA B N 1
ATOM 2367 C CA . ALA B 1 4 ? 23.953 -6.309 -17.234 1 92.06 4 ALA B CA 1
ATOM 2368 C C . ALA B 1 4 ? 24.969 -7.105 -16.422 1 92.06 4 ALA B C 1
ATOM 2370 O O . ALA B 1 4 ? 25.625 -6.551 -15.539 1 92.06 4 ALA B O 1
ATOM 2371 N N . TYR B 1 5 ? 25.125 -8.422 -16.719 1 91.94 5 TYR B N 1
ATOM 2372 C CA . TYR B 1 5 ? 25.922 -9.297 -15.875 1 91.94 5 TYR B CA 1
ATOM 2373 C C . TYR B 1 5 ? 27.203 -9.734 -16.594 1 91.94 5 TYR B C 1
ATOM 2375 O O . TYR B 1 5 ? 28.141 -10.227 -15.969 1 91.94 5 TYR B O 1
ATOM 2383 N N . CYS B 1 6 ? 27.141 -9.586 -17.906 1 93.25 6 CYS B N 1
ATOM 2384 C CA . CYS B 1 6 ? 28.312 -10.023 -18.656 1 93.25 6 CYS B CA 1
ATOM 2385 C C . CYS B 1 6 ? 28.531 -9.156 -19.891 1 93.25 6 CYS B C 1
ATOM 2387 O O . CYS B 1 6 ? 27.875 -8.117 -20.047 1 93.25 6 CYS B O 1
ATOM 2389 N N . ASN B 1 7 ? 29.453 -9.594 -20.766 1 89.62 7 ASN B N 1
ATOM 2390 C CA . ASN B 1 7 ? 29.828 -8.758 -21.906 1 89.62 7 ASN B CA 1
ATOM 2391 C C . ASN B 1 7 ? 29.141 -9.219 -23.188 1 89.62 7 ASN B C 1
ATOM 2393 O O . ASN B 1 7 ? 29.406 -8.688 -24.266 1 89.62 7 ASN B O 1
ATOM 2397 N N . LYS B 1 8 ? 28.219 -10.117 -23.047 1 92.56 8 LYS B N 1
ATOM 2398 C CA . LYS B 1 8 ? 27.516 -10.625 -24.219 1 92.56 8 LYS B CA 1
ATOM 2399 C C . LYS B 1 8 ? 26.375 -9.688 -24.625 1 92.56 8 LYS B C 1
ATOM 2401 O O . LYS B 1 8 ? 26.016 -8.773 -23.875 1 92.56 8 LYS B O 1
ATOM 2406 N N . GLU B 1 9 ? 25.922 -9.961 -25.844 1 94.06 9 GLU B N 1
ATOM 2407 C CA . GLU B 1 9 ? 24.781 -9.203 -26.328 1 94.06 9 GLU B CA 1
ATOM 2408 C C . GLU B 1 9 ? 23.531 -9.5 -25.5 1 94.06 9 GLU B C 1
ATOM 2410 O O . GLU B 1 9 ? 23.25 -10.656 -25.172 1 94.06 9 GLU B O 1
ATOM 2415 N N . ALA B 1 10 ? 22.891 -8.43 -25.031 1 92.88 10 ALA B N 1
ATOM 2416 C CA . ALA B 1 10 ? 21.656 -8.562 -24.266 1 92.88 10 ALA B CA 1
ATOM 2417 C C . ALA B 1 10 ? 20.438 -8.68 -25.203 1 92.88 10 ALA B C 1
ATOM 2419 O O . ALA B 1 10 ? 20.344 -7.961 -26.188 1 92.88 10 ALA B O 1
ATOM 2420 N N . GLU B 1 11 ? 19.516 -9.562 -24.844 1 93.69 11 GLU B N 1
ATOM 2421 C CA . GLU B 1 11 ? 18.391 -9.828 -25.734 1 93.69 11 GLU B CA 1
ATOM 2422 C C . GLU B 1 11 ? 17.047 -9.68 -25.016 1 93.69 11 GLU B C 1
ATOM 2424 O O . GLU B 1 11 ? 16 -9.531 -25.641 1 93.69 11 GLU B O 1
ATOM 2429 N N . ILE B 1 12 ? 17.125 -9.703 -23.734 1 96.81 12 ILE B N 1
ATOM 2430 C CA . ILE B 1 12 ? 15.891 -9.711 -22.969 1 96.81 12 ILE B CA 1
ATOM 2431 C C . ILE B 1 12 ? 15.914 -8.57 -21.953 1 96.81 12 ILE B C 1
ATOM 2433 O O . ILE B 1 12 ? 16.875 -8.43 -21.188 1 96.81 12 ILE B O 1
ATOM 2437 N N . TYR B 1 13 ? 14.953 -7.789 -21.922 1 95.44 13 TYR B N 1
ATOM 2438 C CA . TYR B 1 13 ? 14.836 -6.715 -20.938 1 95.44 13 TYR B CA 1
ATOM 2439 C C . TYR B 1 13 ? 14.086 -7.191 -19.703 1 95.44 13 TYR B C 1
ATOM 2441 O O . TYR B 1 13 ? 12.953 -7.66 -19.797 1 95.44 13 TYR B O 1
ATOM 2449 N N . VAL B 1 14 ? 14.711 -7.105 -18.547 1 96.31 14 VAL B N 1
ATOM 2450 C CA . VAL B 1 14 ? 14.094 -7.449 -17.281 1 96.31 14 VAL B CA 1
ATOM 2451 C C . VAL B 1 14 ? 13.578 -6.188 -16.594 1 96.31 14 VAL B C 1
ATOM 2453 O O . VAL B 1 14 ? 14.352 -5.422 -16.016 1 96.31 14 VAL B O 1
ATOM 2456 N N . GLU B 1 15 ? 12.297 -6.062 -16.5 1 93.81 15 GLU B N 1
ATOM 2457 C CA . GLU B 1 15 ? 11.656 -4.84 -16.031 1 93.81 15 GLU B CA 1
ATOM 2458 C C . GLU B 1 15 ? 12.016 -4.543 -14.578 1 93.81 15 GLU B C 1
ATOM 2460 O O . GLU B 1 15 ? 12.289 -3.396 -14.219 1 93.81 15 GLU B O 1
ATOM 2465 N N . ASN B 1 16 ? 12.039 -5.512 -13.75 1 93.06 16 ASN B N 1
ATOM 2466 C CA . ASN B 1 16 ? 12.273 -5.324 -12.32 1 93.06 16 ASN B CA 1
ATOM 2467 C C . ASN B 1 16 ? 13.719 -4.922 -12.039 1 93.06 16 ASN B C 1
ATOM 2469 O O . ASN B 1 16 ? 14.016 -4.371 -10.977 1 93.06 16 ASN B O 1
ATOM 2473 N N . LEU B 1 17 ? 14.547 -5.215 -12.977 1 92.5 17 LEU B N 1
ATOM 2474 C CA . LEU B 1 17 ? 15.945 -4.832 -12.859 1 92.5 17 LEU B CA 1
ATOM 2475 C C . LEU B 1 17 ? 16.219 -3.527 -13.602 1 92.5 17 LEU B C 1
ATOM 2477 O O . LEU B 1 17 ? 17.203 -2.846 -13.32 1 92.5 17 LEU B O 1
ATOM 2481 N N . GLY B 1 18 ? 15.438 -3.172 -14.531 1 93.12 18 GLY B N 1
ATOM 2482 C CA . GLY B 1 18 ? 15.688 -2.031 -15.398 1 93.12 18 GLY B CA 1
ATOM 2483 C C . GLY B 1 18 ? 16.906 -2.209 -16.297 1 93.12 18 GLY B C 1
ATOM 2484 O O . GLY B 1 18 ? 17.641 -1.253 -16.531 1 93.12 18 GLY B O 1
ATOM 2485 N N . SER B 1 19 ? 17.109 -3.492 -16.672 1 94.88 19 SER B N 1
ATOM 2486 C CA . SER B 1 19 ? 18.328 -3.76 -17.438 1 94.88 19 SER B CA 1
ATOM 2487 C C . SER B 1 19 ? 18.094 -4.844 -18.484 1 94.88 19 SER B C 1
ATOM 2489 O O . SER B 1 19 ? 17.125 -5.594 -18.406 1 94.88 19 SER B O 1
ATOM 2491 N N . TRP B 1 20 ? 18.953 -4.887 -19.469 1 96.19 20 TRP B N 1
ATOM 2492 C CA . TRP B 1 20 ? 18.984 -5.941 -20.484 1 96.19 20 TRP B CA 1
ATOM 2493 C C . TRP B 1 20 ? 19.938 -7.055 -20.094 1 96.19 20 TRP B C 1
ATOM 2495 O O . TRP B 1 20 ? 21 -6.789 -19.516 1 96.19 20 TRP B O 1
ATOM 2505 N N . VAL B 1 21 ? 19.516 -8.25 -20.391 1 97.06 21 VAL B N 1
ATOM 2506 C CA . VAL B 1 21 ? 20.359 -9.383 -20.047 1 97.06 21 VAL B CA 1
ATOM 2507 C C . VAL B 1 21 ? 20.391 -10.367 -21.219 1 97.06 21 VAL B C 1
ATOM 2509 O O . VAL B 1 21 ? 19.5 -10.359 -22.078 1 97.06 21 VAL B O 1
ATOM 2512 N N . CYS B 1 22 ? 21.516 -11.109 -21.312 1 97.5 22 CYS B N 1
ATOM 2513 C CA . CYS B 1 22 ? 21.594 -12.156 -22.312 1 97.5 22 CYS B CA 1
ATOM 2514 C C . CYS B 1 22 ? 20.719 -13.344 -21.938 1 97.5 22 CYS B C 1
ATOM 2516 O O . CYS B 1 22 ? 20.219 -13.422 -20.812 1 97.5 22 CYS B O 1
ATOM 2518 N N . GLU B 1 23 ? 20.531 -14.297 -22.828 1 96.94 23 GLU B N 1
ATOM 2519 C CA . GLU B 1 23 ? 19.641 -15.438 -22.625 1 96.94 23 GLU B CA 1
ATOM 2520 C C . GLU B 1 23 ? 20.062 -16.281 -21.438 1 96.94 23 GLU B C 1
ATOM 2522 O O . GLU B 1 23 ? 19.234 -16.703 -20.641 1 96.94 23 GLU B O 1
ATOM 2527 N N . GLU B 1 24 ? 21.328 -16.5 -21.25 1 96.81 24 GLU B N 1
ATOM 2528 C CA . GLU B 1 24 ? 21.844 -17.328 -20.172 1 96.81 24 GLU B CA 1
ATOM 2529 C C . GLU B 1 24 ? 21.594 -16.688 -18.812 1 96.81 24 GLU B C 1
ATOM 2531 O O . GLU B 1 24 ? 21.141 -17.359 -17.875 1 96.81 24 GLU B O 1
ATOM 2536 N N . HIS B 1 25 ? 21.891 -15.445 -18.75 1 97.69 25 HIS B N 1
ATOM 2537 C CA . HIS B 1 25 ? 21.703 -14.766 -17.469 1 97.69 25 HIS B CA 1
ATOM 2538 C C . HIS B 1 25 ? 20.234 -14.555 -17.156 1 97.69 25 HIS B C 1
ATOM 2540 O O . HIS B 1 25 ? 19.844 -14.508 -15.992 1 97.69 25 HIS B O 1
ATOM 2546 N N . PHE B 1 26 ? 19.422 -14.484 -18.219 1 98.19 26 PHE B N 1
ATOM 2547 C CA . PHE B 1 26 ? 17.984 -14.414 -17.984 1 98.19 26 PHE B CA 1
ATOM 2548 C C . PHE B 1 26 ? 17.469 -15.703 -17.359 1 98.19 26 PHE B C 1
ATOM 2550 O O . PHE B 1 26 ? 16.703 -15.68 -16.406 1 98.19 26 PHE B O 1
ATOM 2557 N N . GLU B 1 27 ? 17.859 -16.797 -17.969 1 98 27 GLU B N 1
ATOM 2558 C CA . GLU B 1 27 ? 17.438 -18.078 -17.422 1 98 27 GLU B CA 1
ATOM 2559 C C . GLU B 1 27 ? 17.859 -18.234 -15.969 1 98 27 GLU B C 1
ATOM 2561 O O . GLU B 1 27 ? 17.078 -18.703 -15.133 1 98 27 GLU B O 1
ATOM 2566 N N . ARG B 1 28 ? 19.078 -17.828 -15.672 1 97.75 28 ARG B N 1
ATOM 2567 C CA . ARG B 1 28 ? 19.562 -17.891 -14.305 1 97.75 28 ARG B CA 1
ATOM 2568 C C . ARG B 1 28 ? 18.75 -16.984 -13.383 1 97.75 28 ARG B C 1
ATOM 2570 O O . ARG B 1 28 ? 18.391 -17.391 -12.273 1 97.75 28 ARG B O 1
ATOM 2577 N N . TYR B 1 29 ? 18.5 -15.805 -13.898 1 97.81 29 TYR B N 1
ATOM 2578 C CA . TYR B 1 29 ? 17.688 -14.859 -13.156 1 97.81 29 TYR B CA 1
ATOM 2579 C C . TYR B 1 29 ? 16.312 -15.453 -12.852 1 97.81 29 TYR B C 1
ATOM 2581 O O . TYR B 1 29 ? 15.844 -15.391 -11.711 1 97.81 29 TYR B O 1
ATOM 2589 N N . PHE B 1 30 ? 15.695 -16.047 -13.844 1 98.69 30 PHE B N 1
ATOM 2590 C CA . PHE B 1 30 ? 14.352 -16.609 -13.727 1 98.69 30 PHE B CA 1
ATOM 2591 C C . PHE B 1 30 ? 14.336 -17.766 -12.727 1 98.69 30 PHE B C 1
ATOM 2593 O O . PHE B 1 30 ? 13.539 -17.75 -11.781 1 98.69 30 PHE B O 1
ATOM 2600 N N . LEU B 1 31 ? 15.242 -18.672 -12.844 1 98.75 31 LEU B N 1
ATOM 2601 C CA . LEU B 1 31 ? 15.258 -19.859 -12.008 1 98.75 31 LEU B CA 1
ATOM 2602 C C . LEU B 1 31 ? 15.641 -19.531 -10.578 1 98.75 31 LEU B C 1
ATOM 2604 O O . LEU B 1 31 ? 15.156 -20.156 -9.633 1 98.75 31 LEU B O 1
ATOM 2608 N N . LYS B 1 32 ? 16.484 -18.531 -10.406 1 98.5 32 LYS B N 1
ATOM 2609 C CA . LYS B 1 32 ? 16.844 -18.109 -9.062 1 98.5 32 LYS B CA 1
ATOM 2610 C C . LYS B 1 32 ? 15.625 -17.562 -8.312 1 98.5 32 LYS B C 1
ATOM 2612 O O . LYS B 1 32 ? 15.477 -17.797 -7.113 1 98.5 32 LYS B O 1
ATOM 2617 N N . ARG B 1 33 ? 14.836 -16.875 -9.039 1 98.5 33 ARG B N 1
ATOM 2618 C CA . ARG B 1 33 ? 13.648 -16.281 -8.422 1 98.5 33 ARG B CA 1
ATOM 2619 C C . ARG B 1 33 ? 12.617 -17.359 -8.102 1 98.5 33 ARG B C 1
ATOM 2621 O O . ARG B 1 33 ? 11.938 -17.281 -7.07 1 98.5 33 ARG B O 1
ATOM 2628 N N . VAL B 1 34 ? 12.43 -18.344 -8.977 1 98.81 34 VAL B N 1
ATOM 2629 C CA . VAL B 1 34 ? 11.555 -19.469 -8.688 1 98.81 34 VAL B CA 1
ATOM 2630 C C . VAL B 1 34 ? 12.102 -20.25 -7.496 1 98.81 34 VAL B C 1
ATOM 2632 O O . VAL B 1 34 ? 11.344 -20.625 -6.598 1 98.81 34 VAL B O 1
ATOM 2635 N N . ASP B 1 35 ? 13.398 -20.406 -7.438 1 98.81 35 ASP B N 1
ATOM 2636 C CA . ASP B 1 35 ? 14.062 -21.125 -6.363 1 98.81 35 ASP B CA 1
ATOM 2637 C C . ASP B 1 35 ? 13.828 -20.453 -5.016 1 98.81 35 ASP B C 1
ATOM 2639 O O . ASP B 1 35 ? 13.68 -21.125 -3.992 1 98.81 35 ASP B O 1
ATOM 2643 N N . ARG B 1 36 ? 13.812 -19.172 -5.055 1 98.12 36 ARG B N 1
ATOM 2644 C CA . ARG B 1 36 ? 13.586 -18.375 -3.848 1 98.12 36 ARG B CA 1
ATOM 2645 C C . ARG B 1 36 ? 12.234 -18.719 -3.217 1 98.12 36 ARG B C 1
ATOM 2647 O O . ARG B 1 36 ? 12.094 -18.688 -1.992 1 98.12 36 ARG B O 1
ATOM 2654 N N . VAL B 1 37 ? 11.281 -19.094 -4.004 1 98.62 37 VAL B N 1
ATOM 2655 C CA . VAL B 1 37 ? 9.961 -19.469 -3.508 1 98.62 37 VAL B CA 1
ATOM 2656 C C . VAL B 1 37 ? 9.953 -20.938 -3.094 1 98.62 37 VAL B C 1
ATOM 2658 O O . VAL B 1 37 ? 9.5 -21.281 -1.996 1 98.62 37 VAL B O 1
ATOM 2661 N N . LEU B 1 38 ? 10.492 -21.797 -3.928 1 98.69 38 LEU B N 1
ATOM 2662 C CA . LEU B 1 38 ? 10.398 -23.234 -3.742 1 98.69 38 LEU B CA 1
ATOM 2663 C C . LEU B 1 38 ? 11.156 -23.672 -2.498 1 98.69 38 LEU B C 1
ATOM 2665 O O . LEU B 1 38 ? 10.773 -24.641 -1.84 1 98.69 38 LEU B O 1
ATOM 2669 N N . ARG B 1 39 ? 12.203 -22.953 -2.135 1 98.25 39 ARG B N 1
ATOM 2670 C CA . ARG B 1 39 ? 13 -23.328 -0.969 1 98.25 39 ARG B CA 1
ATOM 2671 C C . ARG B 1 39 ? 12.18 -23.203 0.313 1 98.25 39 ARG B C 1
ATOM 2673 O O . ARG B 1 39 ? 12.547 -23.766 1.345 1 98.25 39 ARG B O 1
ATOM 2680 N N . ARG B 1 40 ? 11.086 -22.5 0.206 1 97.56 40 ARG B N 1
ATOM 2681 C CA . ARG B 1 40 ? 10.227 -22.312 1.373 1 97.56 40 ARG B CA 1
ATOM 2682 C C . ARG B 1 40 ? 9.219 -23.453 1.494 1 97.56 40 ARG B C 1
ATOM 2684 O O . ARG B 1 40 ? 8.531 -23.578 2.514 1 97.56 40 ARG B O 1
ATOM 2691 N N . VAL B 1 41 ? 9.031 -24.234 0.468 1 98.38 41 VAL B N 1
ATOM 2692 C CA . VAL B 1 41 ? 8.102 -25.359 0.463 1 98.38 41 VAL B CA 1
ATOM 2693 C C . VAL B 1 41 ? 8.742 -26.562 1.14 1 98.38 41 VAL B C 1
ATOM 2695 O O . VAL B 1 41 ? 9.93 -26.828 0.96 1 98.38 41 VAL B O 1
ATOM 2698 N N . ARG B 1 42 ? 7.949 -27.281 1.872 1 97.69 42 ARG B N 1
ATOM 2699 C CA . ARG B 1 42 ? 8.453 -28.484 2.543 1 97.69 42 ARG B CA 1
ATOM 2700 C C . ARG B 1 42 ? 9.047 -29.469 1.538 1 97.69 42 ARG B C 1
ATOM 2702 O O . ARG B 1 42 ? 8.391 -29.828 0.564 1 97.69 42 ARG B O 1
ATOM 2709 N N . ARG B 1 43 ? 10.281 -29.891 1.827 1 97.81 43 ARG B N 1
ATOM 2710 C CA . ARG B 1 43 ? 10.945 -30.844 0.957 1 97.81 43 ARG B CA 1
ATOM 2711 C C . ARG B 1 43 ? 10.148 -32.156 0.86 1 97.81 43 ARG B C 1
ATOM 2713 O O . ARG B 1 43 ? 9.5 -32.562 1.826 1 97.81 43 ARG B O 1
ATOM 2720 N N . GLY B 1 44 ? 10.227 -32.688 -0.316 1 98.06 44 GLY B N 1
ATOM 2721 C CA . GLY B 1 44 ? 9.562 -33.969 -0.513 1 98.06 44 GLY B CA 1
ATOM 2722 C C . GLY B 1 44 ? 8.062 -33.844 -0.739 1 98.06 44 GLY B C 1
ATOM 2723 O O . GLY B 1 44 ? 7.352 -34.844 -0.833 1 98.06 44 GLY B O 1
ATOM 2724 N N . SER B 1 45 ? 7.586 -32.625 -0.858 1 98.25 45 SER B N 1
ATOM 2725 C CA . SER B 1 45 ? 6.152 -32.406 -1.007 1 98.25 45 SER B CA 1
ATOM 2726 C C . SER B 1 45 ? 5.695 -32.656 -2.438 1 98.25 45 SER B C 1
ATOM 2728 O O . SER B 1 45 ? 6.516 -32.719 -3.355 1 98.25 45 SER B O 1
ATOM 2730 N N . SER B 1 46 ? 4.418 -32.844 -2.537 1 98.06 46 SER B N 1
ATOM 2731 C CA . SER B 1 46 ? 3.771 -32.969 -3.842 1 98.06 46 SER B CA 1
ATOM 2732 C C . SER B 1 46 ? 3.053 -31.656 -4.199 1 98.06 46 SER B C 1
ATOM 2734 O O . SER B 1 46 ? 2.344 -31.078 -3.371 1 98.06 46 SER B O 1
ATOM 2736 N N . LEU B 1 47 ? 3.295 -31.203 -5.406 1 98.5 47 LEU B N 1
ATOM 2737 C CA . LEU B 1 47 ? 2.734 -29.938 -5.891 1 98.5 47 LEU B CA 1
ATOM 2738 C C . LEU B 1 47 ? 1.772 -30.188 -7.047 1 98.5 47 LEU B C 1
ATOM 2740 O O . LEU B 1 47 ? 2.146 -30.797 -8.055 1 98.5 47 LEU B O 1
ATOM 2744 N N . LEU B 1 48 ? 0.545 -29.75 -6.93 1 98.44 48 LEU B N 1
ATOM 2745 C CA . LEU B 1 48 ? -0.439 -29.781 -8.008 1 98.44 48 LEU B CA 1
ATOM 2746 C C . LEU B 1 48 ? -0.537 -28.438 -8.703 1 98.44 48 LEU B C 1
ATOM 2748 O O . LEU B 1 48 ? -0.923 -27.438 -8.094 1 98.44 48 LEU B O 1
ATOM 2752 N N . PHE B 1 49 ? -0.226 -28.422 -9.977 1 98.19 49 PHE B N 1
ATOM 2753 C CA . PHE B 1 49 ? -0.296 -27.172 -10.727 1 98.19 49 PHE B CA 1
ATOM 2754 C C . PHE B 1 49 ? -1.652 -27.016 -11.406 1 98.19 49 PHE B C 1
ATOM 2756 O O . PHE B 1 49 ? -2.152 -27.969 -12.016 1 98.19 49 PHE B O 1
ATOM 2763 N N . GLY B 1 50 ? -2.307 -25.891 -11.172 1 95.94 50 GLY B N 1
ATOM 2764 C CA . GLY B 1 50 ? -3.396 -25.5 -12.055 1 95.94 50 GLY B CA 1
ATOM 2765 C C . GLY B 1 50 ? -2.92 -24.875 -13.352 1 95.94 50 GLY B C 1
ATOM 2766 O O . GLY B 1 50 ? -2.279 -23.812 -13.344 1 95.94 50 GLY B O 1
ATOM 2767 N N . ILE B 1 51 ? -3.271 -25.5 -14.492 1 94.31 51 ILE B N 1
ATOM 2768 C CA . ILE B 1 51 ? -2.791 -25.031 -15.789 1 94.31 51 ILE B CA 1
ATOM 2769 C C . ILE B 1 51 ? -3.938 -24.391 -16.562 1 94.31 51 ILE B C 1
ATOM 2771 O O . ILE B 1 51 ? -4.961 -25.031 -16.812 1 94.31 51 ILE B O 1
ATOM 2775 N N . SER B 1 52 ? -3.779 -23.141 -16.875 1 89.31 52 SER B N 1
ATOM 2776 C CA . SER B 1 52 ? -4.762 -22.453 -17.688 1 89.31 52 SER B CA 1
ATOM 2777 C C . SER B 1 52 ? -4.406 -22.516 -19.172 1 89.31 52 SER B C 1
ATOM 2779 O O . SER B 1 52 ? -5.25 -22.266 -20.031 1 89.31 52 SER B O 1
ATOM 2781 N N . GLY B 1 53 ? -3.105 -22.812 -19.438 1 90.12 53 GLY B N 1
ATOM 2782 C CA . GLY B 1 53 ? -2.584 -22.75 -20.797 1 90.12 53 GLY B CA 1
ATOM 2783 C C . GLY B 1 53 ? -1.88 -21.453 -21.109 1 90.12 53 GLY B C 1
ATOM 2784 O O . GLY B 1 53 ? -1.229 -21.328 -22.156 1 90.12 53 GLY B O 1
ATOM 2785 N N . GLY B 1 54 ? -1.942 -20.547 -20.25 1 92.06 54 GLY B N 1
ATOM 2786 C CA . GLY B 1 54 ? -1.271 -19.281 -20.438 1 92.06 54 GLY B CA 1
ATOM 2787 C C . GLY B 1 54 ? 0.204 -19.328 -20.078 1 92.06 54 GLY B C 1
ATOM 2788 O O . GLY B 1 54 ? 0.692 -20.328 -19.547 1 92.06 54 GLY B O 1
ATOM 2789 N N . LYS B 1 55 ? 0.885 -18.234 -20.375 1 94.94 55 LYS B N 1
ATOM 2790 C CA . LYS B 1 55 ? 2.336 -18.156 -20.234 1 94.94 55 LYS B CA 1
ATOM 2791 C C . LYS B 1 55 ? 2.756 -18.359 -18.781 1 94.94 55 LYS B C 1
ATOM 2793 O O . LYS B 1 55 ? 3.779 -18.984 -18.5 1 94.94 55 LYS B O 1
ATOM 2798 N N . ASP B 1 56 ? 1.996 -17.859 -17.859 1 96.25 56 ASP B N 1
ATOM 2799 C CA . ASP B 1 56 ? 2.416 -17.875 -16.453 1 96.25 56 ASP B CA 1
ATOM 2800 C C . ASP B 1 56 ? 2.336 -19.297 -15.875 1 96.25 56 ASP B C 1
ATOM 2802 O O . ASP B 1 56 ? 3.283 -19.766 -15.242 1 96.25 56 ASP B O 1
ATOM 2806 N N . SER B 1 57 ? 1.17 -19.969 -16.094 1 96.25 57 SER B N 1
ATOM 2807 C CA . SER B 1 57 ? 1.03 -21.312 -15.562 1 96.25 57 SER B CA 1
ATOM 2808 C C . SER B 1 57 ? 2.045 -22.266 -16.188 1 96.25 57 SER B C 1
ATOM 2810 O O . SER B 1 57 ? 2.605 -23.125 -15.5 1 96.25 57 SER B O 1
ATOM 2812 N N . ILE B 1 58 ? 2.35 -22.031 -17.422 1 96.88 58 ILE B N 1
ATOM 2813 C CA . ILE B 1 58 ? 3.289 -22.875 -18.141 1 96.88 58 ILE B CA 1
ATOM 2814 C C . ILE B 1 58 ? 4.711 -22.625 -17.641 1 96.88 58 ILE B C 1
ATOM 2816 O O . ILE B 1 58 ? 5.469 -23.562 -17.391 1 96.88 58 ILE B O 1
ATOM 2820 N N . ALA B 1 59 ? 5.043 -21.359 -17.484 1 98.19 59 ALA B N 1
ATOM 2821 C CA . ALA B 1 59 ? 6.363 -21.016 -16.969 1 98.19 59 ALA B CA 1
ATOM 2822 C C . ALA B 1 59 ? 6.551 -21.562 -15.555 1 98.19 59 ALA B C 1
ATOM 2824 O O . ALA B 1 59 ? 7.625 -22.062 -15.211 1 98.19 59 ALA B O 1
ATOM 2825 N N . ALA B 1 60 ? 5.516 -21.516 -14.797 1 98.56 60 ALA B N 1
ATOM 2826 C CA . ALA B 1 60 ? 5.574 -21.953 -13.406 1 98.56 60 ALA B CA 1
ATOM 2827 C C . ALA B 1 60 ? 5.859 -23.453 -13.32 1 98.56 60 ALA B C 1
ATOM 2829 O O . ALA B 1 60 ? 6.773 -23.875 -12.609 1 98.56 60 ALA B O 1
ATOM 2830 N N . ILE B 1 61 ? 5.133 -24.234 -14.055 1 98.19 61 ILE B N 1
ATOM 2831 C CA . ILE B 1 61 ? 5.293 -25.688 -13.93 1 98.19 61 ILE B CA 1
ATOM 2832 C C . ILE B 1 61 ? 6.621 -26.109 -14.547 1 98.19 61 ILE B C 1
ATOM 2834 O O . ILE B 1 61 ? 7.324 -26.969 -14.008 1 98.19 61 ILE B O 1
ATOM 2838 N N . HIS B 1 62 ? 7.016 -25.547 -15.664 1 98.38 62 HIS B N 1
ATOM 2839 C CA . HIS B 1 62 ? 8.258 -25.938 -16.328 1 98.38 62 HIS B CA 1
ATOM 2840 C C . HIS B 1 62 ? 9.469 -25.609 -15.469 1 98.38 62 HIS B C 1
ATOM 2842 O O . HIS B 1 62 ? 10.359 -26.438 -15.297 1 98.38 62 HIS B O 1
ATOM 2848 N N . SER B 1 63 ? 9.516 -24.391 -14.945 1 98.69 63 SER B N 1
ATOM 2849 C CA . SER B 1 63 ? 10.656 -23.984 -14.133 1 98.69 63 SER B CA 1
ATOM 2850 C C . SER B 1 63 ? 10.727 -24.781 -12.836 1 98.69 63 SER B C 1
ATOM 2852 O O . SER B 1 63 ? 11.82 -25.125 -12.375 1 98.69 63 SER B O 1
ATOM 2854 N N . THR B 1 64 ? 9.562 -25.094 -12.266 1 98.62 64 THR B N 1
ATOM 2855 C CA . THR B 1 64 ? 9.539 -25.922 -11.078 1 98.62 64 THR B CA 1
ATOM 2856 C C . THR B 1 64 ? 10.031 -27.344 -11.398 1 98.62 64 THR B C 1
ATOM 2858 O O . THR B 1 64 ? 10.75 -27.953 -10.602 1 98.62 64 THR B O 1
ATOM 2861 N N . ASP B 1 65 ? 9.633 -27.812 -12.516 1 98.12 65 ASP B N 1
ATOM 2862 C CA . ASP B 1 65 ? 10.055 -29.141 -12.953 1 98.12 65 ASP B CA 1
ATOM 2863 C C . ASP B 1 65 ? 11.578 -29.234 -13.039 1 98.12 65 ASP B C 1
ATOM 2865 O O . ASP B 1 65 ? 12.172 -30.25 -12.688 1 98.12 65 ASP B O 1
ATOM 2869 N N . LEU B 1 66 ? 12.203 -28.172 -13.484 1 97.88 66 LEU B N 1
ATOM 2870 C CA . LEU B 1 66 ? 13.656 -28.141 -13.602 1 97.88 66 LEU B CA 1
ATOM 2871 C C . LEU B 1 66 ? 14.312 -28.188 -12.227 1 97.88 66 LEU B C 1
ATOM 2873 O O . LEU B 1 66 ? 15.453 -28.641 -12.094 1 97.88 66 LEU B O 1
ATOM 2877 N N . LEU B 1 67 ? 13.562 -27.75 -11.242 1 98.12 67 LEU B N 1
ATOM 2878 C CA . LEU B 1 67 ? 14.156 -27.609 -9.914 1 98.12 67 LEU B CA 1
ATOM 2879 C C . LEU B 1 67 ? 13.633 -28.688 -8.977 1 98.12 67 LEU B C 1
ATOM 2881 O O . LEU B 1 67 ? 14.086 -28.797 -7.836 1 98.12 67 LEU B O 1
ATOM 2885 N N . LYS B 1 68 ? 12.68 -29.547 -9.398 1 97.25 68 LYS B N 1
ATOM 2886 C CA . LYS B 1 68 ? 11.93 -30.438 -8.516 1 97.25 68 LYS B CA 1
ATOM 2887 C C . LYS B 1 68 ? 12.859 -31.438 -7.828 1 97.25 68 LYS B C 1
ATOM 2889 O O . LYS B 1 68 ? 12.648 -31.781 -6.668 1 97.25 68 LYS B O 1
ATOM 2894 N N . GLU B 1 69 ? 13.945 -31.844 -8.453 1 97.69 69 GLU B N 1
ATOM 2895 C CA . GLU B 1 69 ? 14.852 -32.844 -7.883 1 97.69 69 GLU B CA 1
ATOM 2896 C C . GLU B 1 69 ? 15.625 -32.25 -6.699 1 97.69 69 GLU B C 1
ATOM 2898 O O . GLU B 1 69 ? 15.898 -32.969 -5.727 1 97.69 69 GLU B O 1
ATOM 2903 N N . LYS B 1 70 ? 15.93 -31.016 -6.824 1 97.81 70 LYS B N 1
ATOM 2904 C CA . LYS B 1 70 ? 16.656 -30.312 -5.766 1 97.81 70 LYS B CA 1
ATOM 2905 C C . LYS B 1 70 ? 15.922 -30.406 -4.434 1 97.81 70 LYS B C 1
ATOM 2907 O O . LYS B 1 70 ? 16.547 -30.484 -3.373 1 97.81 70 LYS B O 1
ATOM 2912 N N . TYR B 1 71 ? 14.594 -30.531 -4.504 1 98.12 71 TYR B N 1
ATOM 2913 C CA . TYR B 1 71 ? 13.812 -30.469 -3.275 1 98.12 71 TYR B CA 1
ATOM 2914 C C . TYR B 1 71 ? 13 -31.734 -3.08 1 98.12 71 TYR B C 1
ATOM 2916 O O . TYR B 1 71 ? 12.297 -31.891 -2.08 1 98.12 71 TYR B O 1
ATOM 2924 N N . GLY B 1 72 ? 13.117 -32.656 -4.066 1 98.12 72 GLY B N 1
ATOM 2925 C CA . GLY B 1 72 ? 12.391 -33.906 -3.969 1 98.12 72 GLY B CA 1
ATOM 2926 C C . GLY B 1 72 ? 10.891 -33.75 -4.184 1 98.12 72 GLY B C 1
ATOM 2927 O O . GLY B 1 72 ? 10.094 -34.469 -3.555 1 98.12 72 GLY B O 1
ATOM 2928 N N . PHE B 1 73 ? 10.492 -32.844 -5.027 1 98.19 73 PHE B N 1
ATOM 2929 C CA . PHE B 1 73 ? 9.078 -32.594 -5.254 1 98.19 73 PHE B CA 1
ATOM 2930 C C . PHE B 1 73 ? 8.492 -33.594 -6.246 1 98.19 73 PHE B C 1
ATOM 2932 O O . PHE B 1 73 ? 9.172 -34 -7.188 1 98.19 73 PHE B O 1
ATOM 2939 N N . ARG B 1 74 ? 7.32 -33.969 -6.016 1 97.56 74 ARG B N 1
ATOM 2940 C CA . ARG B 1 74 ? 6.48 -34.594 -7.027 1 97.56 74 ARG B CA 1
ATOM 2941 C C . ARG B 1 74 ? 5.512 -33.594 -7.637 1 97.56 74 ARG B C 1
ATOM 2943 O O . ARG B 1 74 ? 4.891 -32.812 -6.918 1 97.56 74 ARG B O 1
ATOM 2950 N N . ILE B 1 75 ? 5.402 -33.656 -8.961 1 97.38 75 ILE B N 1
ATOM 2951 C CA . ILE B 1 75 ? 4.605 -32.625 -9.625 1 97.38 75 ILE B CA 1
ATOM 2952 C C . ILE B 1 75 ? 3.436 -33.281 -10.359 1 97.38 75 ILE B C 1
ATOM 2954 O O . ILE B 1 75 ? 3.592 -34.344 -10.977 1 97.38 75 ILE B O 1
ATOM 2958 N N . GLY B 1 76 ? 2.289 -32.75 -10.18 1 97.69 76 GLY B N 1
ATOM 2959 C CA . GLY B 1 76 ? 1.104 -33.031 -10.977 1 97.69 76 GLY B CA 1
ATOM 2960 C C . GLY B 1 76 ? 0.42 -31.781 -11.5 1 97.69 76 GLY B C 1
ATOM 2961 O O . GLY B 1 76 ? 0.814 -30.656 -11.164 1 97.69 76 GLY B O 1
ATOM 2962 N N . ALA B 1 77 ? -0.527 -31.969 -12.445 1 97.5 77 ALA B N 1
ATOM 2963 C CA . ALA B 1 77 ? -1.216 -30.797 -12.992 1 97.5 77 ALA B CA 1
ATOM 2964 C C . ALA B 1 77 ? -2.66 -31.125 -13.352 1 97.5 77 ALA B C 1
ATOM 2966 O O . ALA B 1 77 ? -2.98 -32.281 -13.648 1 97.5 77 ALA B O 1
ATOM 2967 N N . VAL B 1 78 ? -3.445 -30.156 -13.258 1 96.25 78 VAL B N 1
ATOM 2968 C CA . VAL B 1 78 ? -4.832 -30.281 -13.695 1 96.25 78 VAL B CA 1
ATOM 2969 C C . VAL B 1 78 ? -5.238 -29.047 -14.492 1 96.25 78 VAL B C 1
ATOM 2971 O O . VAL B 1 78 ? -4.68 -27.953 -14.297 1 96.25 78 VAL B O 1
ATOM 2974 N N . MET B 1 79 ? -6.074 -29.219 -15.422 1 94.06 79 MET B N 1
ATOM 2975 C CA . MET B 1 79 ? -6.691 -28.141 -16.188 1 94.06 79 MET B CA 1
ATOM 2976 C C . MET B 1 79 ? -8.211 -28.203 -16.094 1 94.06 79 MET B C 1
ATOM 2978 O O . MET B 1 79 ? -8.797 -29.297 -16.172 1 94.06 79 MET B O 1
ATOM 2982 N N . ILE B 1 80 ? -8.719 -27.078 -15.719 1 89.56 80 ILE B N 1
ATOM 2983 C CA . ILE B 1 80 ? -10.172 -26.984 -15.789 1 89.56 80 ILE B CA 1
ATOM 2984 C C . ILE B 1 80 ? -10.594 -26.578 -17.203 1 89.56 80 ILE B C 1
ATOM 2986 O O . ILE B 1 80 ? -10.25 -25.484 -17.672 1 89.56 80 ILE B O 1
ATOM 2990 N N . ASP B 1 81 ? -11.312 -27.422 -17.812 1 84.06 81 ASP B N 1
ATOM 2991 C CA . ASP B 1 81 ? -11.703 -27.234 -19.219 1 84.06 81 ASP B CA 1
ATOM 2992 C C . ASP B 1 81 ? -12.797 -26.172 -19.344 1 84.06 81 ASP B C 1
ATOM 2994 O O . ASP B 1 81 ? -13.914 -26.375 -18.875 1 84.06 81 ASP B O 1
ATOM 2998 N N . THR B 1 82 ? -12.43 -25.094 -20 1 73.81 82 THR B N 1
ATOM 2999 C CA . THR B 1 82 ? -13.414 -24.062 -20.25 1 73.81 82 THR B CA 1
ATOM 3000 C C . THR B 1 82 ? -13.953 -24.156 -21.672 1 73.81 82 THR B C 1
ATOM 3002 O O . THR B 1 82 ? -14.711 -23.281 -22.109 1 73.81 82 THR B O 1
ATOM 3005 N N . GLY B 1 83 ? -13.523 -25.172 -22.422 1 75.62 83 GLY B N 1
ATOM 3006 C CA . GLY B 1 83 ? -14.047 -25.391 -23.766 1 75.62 83 GLY B CA 1
ATOM 3007 C C . GLY B 1 83 ? -13.078 -24.984 -24.859 1 75.62 83 GLY B C 1
ATOM 3008 O O . GLY B 1 83 ? -13.477 -24.844 -26.016 1 75.62 83 GLY B O 1
ATOM 3009 N N . SER B 1 84 ? -11.836 -24.766 -24.547 1 81.69 84 SER B N 1
ATOM 3010 C CA . SER B 1 84 ? -10.859 -24.375 -25.547 1 81.69 84 SER B CA 1
ATOM 3011 C C . SER B 1 84 ? -10.031 -25.562 -26.031 1 81.69 84 SER B C 1
ATOM 3013 O O . SER B 1 84 ? -9.164 -26.047 -25.297 1 81.69 84 SER B O 1
ATOM 3015 N N . ASP B 1 85 ? -10.148 -25.844 -27.266 1 87.31 85 ASP B N 1
ATOM 3016 C CA . ASP B 1 85 ? -9.383 -26.938 -27.844 1 87.31 85 ASP B CA 1
ATOM 3017 C C . ASP B 1 85 ? -7.891 -26.609 -27.859 1 87.31 85 ASP B C 1
ATOM 3019 O O . ASP B 1 85 ? -7.059 -27.5 -27.688 1 87.31 85 ASP B O 1
ATOM 3023 N N . GLU B 1 86 ? -7.617 -25.438 -28.094 1 90.69 86 GLU B N 1
ATOM 3024 C CA . GLU B 1 86 ? -6.219 -25 -28.125 1 90.69 86 GLU B CA 1
ATOM 3025 C C . GLU B 1 86 ? -5.551 -25.234 -26.766 1 90.69 86 GLU B C 1
ATOM 3027 O O . GLU B 1 86 ? -4.445 -25.766 -26.703 1 90.69 86 GLU B O 1
ATOM 3032 N N . CYS B 1 87 ? -6.207 -24.859 -25.766 1 90.31 87 CYS B N 1
ATOM 3033 C CA . CYS B 1 87 ? -5.641 -25 -24.422 1 90.31 87 CYS B CA 1
ATOM 3034 C C . CYS B 1 87 ? -5.508 -26.469 -24.031 1 90.31 87 CYS B C 1
ATOM 3036 O O . CYS B 1 87 ? -4.551 -26.844 -23.359 1 90.31 87 CYS B O 1
ATOM 3038 N N . LEU B 1 88 ? -6.465 -27.219 -24.484 1 91.31 88 LEU B N 1
ATOM 3039 C CA . LEU B 1 88 ? -6.387 -28.641 -24.219 1 91.31 88 LEU B CA 1
ATOM 3040 C C . LEU B 1 88 ? -5.168 -29.266 -24.906 1 91.31 88 LEU B C 1
ATOM 3042 O O . LEU B 1 88 ? -4.488 -30.109 -24.328 1 91.31 88 LEU B O 1
ATOM 3046 N N . ARG B 1 89 ? -4.988 -28.844 -26.094 1 92.88 89 ARG B N 1
ATOM 3047 C CA . ARG B 1 89 ? -3.824 -29.328 -26.828 1 92.88 89 ARG B CA 1
ATOM 3048 C C . ARG B 1 89 ? -2.531 -28.938 -26.109 1 92.88 89 ARG B C 1
ATOM 3050 O O . ARG B 1 89 ? -1.619 -29.75 -25.984 1 92.88 89 ARG B O 1
ATOM 3057 N N . VAL B 1 90 ? -2.479 -27.734 -25.734 1 94 90 VAL B N 1
ATOM 3058 C CA . VAL B 1 90 ? -1.3 -27.234 -25.047 1 94 90 VAL B CA 1
ATOM 3059 C C . VAL B 1 90 ? -1.058 -28.031 -23.766 1 94 90 VAL B C 1
ATOM 3061 O O . VAL B 1 90 ? 0.082 -28.391 -23.469 1 94 90 VAL B O 1
ATOM 3064 N N . PHE B 1 91 ? -2.107 -28.344 -23.062 1 94.44 91 PHE B N 1
ATOM 3065 C CA . PHE B 1 91 ? -1.996 -29.125 -21.828 1 94.44 91 PHE B CA 1
ATOM 3066 C C . PHE B 1 91 ? -1.413 -30.5 -22.125 1 94.44 91 PHE B C 1
ATOM 3068 O O . PHE B 1 91 ? -0.523 -30.969 -21.406 1 94.44 91 PHE B O 1
ATOM 3075 N N . ASN B 1 92 ? -1.896 -31.109 -23.094 1 94.06 92 ASN B N 1
ATOM 3076 C CA . ASN B 1 92 ? -1.424 -32.438 -23.453 1 94.06 92 ASN B CA 1
ATOM 3077 C C . ASN B 1 92 ? 0.033 -32.406 -23.906 1 94.06 92 ASN B C 1
ATOM 3079 O O . ASN B 1 92 ? 0.809 -33.312 -23.578 1 94.06 92 ASN B O 1
ATOM 3083 N N . GLU B 1 93 ? 0.344 -31.453 -24.672 1 95 93 GLU B N 1
ATOM 3084 C CA . GLU B 1 93 ? 1.731 -31.297 -25.094 1 95 93 GLU B CA 1
ATOM 3085 C C . GLU B 1 93 ? 2.66 -31.125 -23.891 1 95 93 GLU B C 1
ATOM 3087 O O . GLU B 1 93 ? 3.752 -31.688 -23.859 1 95 93 GLU B O 1
ATOM 3092 N N . LEU B 1 94 ? 2.209 -30.297 -23.016 1 94.69 94 LEU B N 1
ATOM 3093 C CA . LEU B 1 94 ? 2.986 -30.062 -21.812 1 94.69 94 LEU B CA 1
ATOM 3094 C C . LEU B 1 94 ? 3.135 -31.344 -21 1 94.69 94 LEU B C 1
ATOM 3096 O O . LEU B 1 94 ? 4.203 -31.609 -20.438 1 94.69 94 LEU B O 1
ATOM 3100 N N . LYS B 1 95 ? 2.068 -32.094 -20.844 1 94.5 95 LYS B N 1
ATOM 3101 C CA . LYS B 1 95 ? 2.072 -33.375 -20.125 1 94.5 95 LYS B CA 1
ATOM 3102 C C . LYS B 1 95 ? 3.08 -34.344 -20.734 1 94.5 95 LYS B C 1
ATOM 3104 O O . LYS B 1 95 ? 3.828 -35 -20.016 1 94.5 95 LYS B O 1
ATOM 3109 N N . ASP B 1 96 ? 3.105 -34.406 -21.984 1 94.44 96 ASP B N 1
ATOM 3110 C CA . ASP B 1 96 ? 4.039 -35.281 -22.688 1 94.44 96 ASP B CA 1
ATOM 3111 C C . ASP B 1 96 ? 5.48 -34.812 -22.484 1 94.44 96 ASP B C 1
ATOM 3113 O O . ASP B 1 96 ? 6.379 -35.656 -22.312 1 94.44 96 ASP B O 1
ATOM 3117 N N . MET B 1 97 ? 5.656 -33.562 -22.484 1 94.06 97 MET B N 1
ATOM 3118 C CA . MET B 1 97 ? 6.984 -32.969 -22.375 1 94.06 97 MET B CA 1
ATOM 3119 C C . MET B 1 97 ? 7.559 -33.188 -20.969 1 94.06 97 MET B C 1
ATOM 3121 O O . MET B 1 97 ? 8.742 -33.5 -20.828 1 94.06 97 MET B O 1
ATOM 3125 N N . LEU B 1 98 ? 6.738 -33.031 -19.984 1 94.75 98 LEU B N 1
ATOM 3126 C CA . LEU B 1 98 ? 7.242 -33 -18.609 1 94.75 98 LEU B CA 1
ATOM 3127 C C . LEU B 1 98 ? 6.949 -34.312 -17.891 1 94.75 98 LEU B C 1
ATOM 3129 O O . LEU B 1 98 ? 7.543 -34.625 -16.859 1 94.75 98 LEU B O 1
ATOM 3133 N N . GLY B 1 99 ? 6.016 -35.062 -18.344 1 93.81 99 GLY B N 1
ATOM 3134 C CA . GLY B 1 99 ? 5.707 -36.375 -17.797 1 93.81 99 GLY B CA 1
ATOM 3135 C C . GLY B 1 99 ? 5 -36.312 -16.453 1 93.81 99 GLY B C 1
ATOM 3136 O O . GLY B 1 99 ? 5.223 -37.156 -15.586 1 93.81 99 GLY B O 1
ATOM 3137 N N . PHE B 1 100 ? 4.246 -35.312 -16.25 1 90.88 100 PHE B N 1
ATOM 3138 C CA . PHE B 1 100 ? 3.543 -35.188 -14.969 1 90.88 100 PHE B CA 1
ATOM 3139 C C . PHE B 1 100 ? 2.225 -35.969 -15.008 1 90.88 100 PHE B C 1
ATOM 3141 O O . PHE B 1 100 ? 1.719 -36.281 -16.078 1 90.88 100 PHE B O 1
ATOM 3148 N N . GLU B 1 101 ? 1.758 -36.25 -13.797 1 90.44 101 GLU B N 1
ATOM 3149 C CA . GLU B 1 101 ? 0.417 -36.812 -13.656 1 90.44 101 GLU B CA 1
ATOM 3150 C C . GLU B 1 101 ? -0.638 -35.688 -13.609 1 90.44 101 GLU B C 1
ATOM 3152 O O . GLU B 1 101 ? -0.4 -34.625 -13.047 1 90.44 101 GLU B O 1
ATOM 3157 N N . GLY B 1 102 ? -1.697 -35.938 -14.234 1 85.56 102 GLY B N 1
ATOM 3158 C CA . GLY B 1 102 ? -2.783 -34.969 -14.117 1 85.56 102 GLY B CA 1
ATOM 3159 C C . GLY B 1 102 ? -3.895 -35.188 -15.125 1 85.56 102 GLY B C 1
ATOM 3160 O O . GLY B 1 102 ? -3.812 -36.125 -15.953 1 85.56 102 GLY B O 1
ATOM 3161 N N . GLU B 1 103 ? -4.988 -34.5 -14.922 1 90.88 103 GLU B N 1
ATOM 3162 C CA . GLU B 1 103 ? -6.168 -34.688 -15.758 1 90.88 103 GLU B CA 1
ATOM 3163 C C . GLU B 1 103 ? -6.863 -33.344 -16.047 1 90.88 103 GLU B C 1
ATOM 3165 O O . GLU B 1 103 ? -6.5 -32.344 -15.469 1 90.88 103 GLU B O 1
ATOM 3170 N N . VAL B 1 104 ? -7.734 -33.406 -17.016 1 93.19 104 VAL B N 1
ATOM 3171 C CA . VAL B 1 104 ? -8.594 -32.281 -17.359 1 93.19 104 VAL B CA 1
ATOM 3172 C C . VAL B 1 104 ? -9.953 -32.438 -16.688 1 93.19 104 VAL B C 1
ATOM 3174 O O . VAL B 1 104 ? -10.578 -33.5 -16.781 1 93.19 104 VAL B O 1
ATOM 3177 N N . LEU B 1 105 ? -10.273 -31.391 -15.953 1 91.62 105 LEU B N 1
ATOM 3178 C CA . LEU B 1 105 ? -11.578 -31.375 -15.297 1 91.62 105 LEU B CA 1
ATOM 3179 C C . LEU B 1 105 ? -12.602 -30.625 -16.125 1 91.62 105 LEU B C 1
ATOM 3181 O O . LEU B 1 105 ? -12.312 -29.531 -16.641 1 91.62 105 LEU B O 1
ATOM 3185 N N . SER B 1 106 ? -13.719 -31.219 -16.25 1 86.25 106 SER B N 1
ATOM 3186 C CA . SER B 1 106 ? -14.797 -30.562 -16.984 1 86.25 106 SER B CA 1
ATOM 3187 C C . SER B 1 106 ? -15.781 -29.891 -16.047 1 86.25 106 SER B C 1
ATOM 3189 O O . SER B 1 106 ? -16.25 -30.5 -15.078 1 86.25 106 SER B O 1
ATOM 3191 N N . LEU B 1 107 ? -16.078 -28.656 -16.344 1 82.81 107 LEU B N 1
ATOM 3192 C CA . LEU B 1 107 ? -17.062 -27.938 -15.539 1 82.81 107 LEU B CA 1
ATOM 3193 C C . LEU B 1 107 ? -18.438 -28.594 -15.656 1 82.81 107 LEU B C 1
ATOM 3195 O O . LEU B 1 107 ? -19.234 -28.531 -14.719 1 82.81 107 LEU B O 1
ATOM 3199 N N . ARG B 1 108 ? -18.688 -29.219 -16.734 1 80.19 108 ARG B N 1
ATOM 3200 C CA . ARG B 1 108 ? -19.969 -29.875 -16.984 1 80.19 108 ARG B CA 1
ATOM 3201 C C . ARG B 1 108 ? -20.219 -31 -15.977 1 80.19 108 ARG B C 1
ATOM 3203 O O . ARG B 1 108 ? -21.359 -31.25 -15.594 1 80.19 108 ARG B O 1
ATOM 3210 N N . ASP B 1 109 ? -19.156 -31.562 -15.672 1 82.56 109 ASP B N 1
ATOM 3211 C CA . ASP B 1 109 ? -19.266 -32.656 -14.703 1 82.56 109 ASP B CA 1
ATOM 3212 C C . ASP B 1 109 ? -19.766 -32.156 -13.352 1 82.56 109 ASP B C 1
ATOM 3214 O O . ASP B 1 109 ? -20.234 -32.938 -12.523 1 82.56 109 ASP B O 1
ATOM 3218 N N . TRP B 1 110 ? -19.719 -30.859 -13.195 1 82.06 110 TRP B N 1
ATOM 3219 C CA . TRP B 1 110 ? -20.125 -30.266 -11.93 1 82.06 110 TRP B CA 1
ATOM 3220 C C . TRP B 1 110 ? -21.391 -29.438 -12.094 1 82.06 110 TRP B C 1
ATOM 3222 O O . TRP B 1 110 ? -21.797 -28.703 -11.18 1 82.06 110 TRP B O 1
ATOM 3232 N N . GLY B 1 111 ? -21.938 -29.469 -13.266 1 78.5 111 GLY B N 1
ATOM 3233 C CA . GLY B 1 111 ? -23.172 -28.75 -13.547 1 78.5 111 GLY B CA 1
ATOM 3234 C C . GLY B 1 111 ? -23 -27.25 -13.586 1 78.5 111 GLY B C 1
ATOM 3235 O O . GLY B 1 111 ? -23.922 -26.5 -13.242 1 78.5 111 GLY B O 1
ATOM 3236 N N . ILE B 1 112 ? -21.844 -26.812 -13.805 1 80.5 112 ILE B N 1
ATOM 3237 C CA . ILE B 1 112 ? -21.562 -25.375 -13.797 1 80.5 112 ILE B CA 1
ATOM 3238 C C . ILE B 1 112 ? -21.328 -24.875 -15.219 1 80.5 112 ILE B C 1
ATOM 3240 O O . ILE B 1 112 ? -20.609 -25.516 -15.992 1 80.5 112 ILE B O 1
ATOM 3244 N N . GLU B 1 113 ? -22.031 -23.797 -15.484 1 78.38 113 GLU B N 1
ATOM 3245 C CA . GLU B 1 113 ? -21.812 -23.094 -16.75 1 78.38 113 GLU B CA 1
ATOM 3246 C C . GLU B 1 113 ? -21.297 -21.688 -16.516 1 78.38 113 GLU B C 1
ATOM 3248 O O . GLU B 1 113 ? -21.75 -21 -15.594 1 78.38 113 GLU B O 1
ATOM 3253 N N . ILE B 1 114 ? -20.312 -21.297 -17.312 1 75.81 114 ILE B N 1
ATOM 3254 C CA . ILE B 1 114 ? -19.75 -19.969 -17.172 1 75.81 114 ILE B CA 1
ATOM 3255 C C . ILE B 1 114 ? -20.703 -18.938 -17.75 1 75.81 114 ILE B C 1
ATOM 3257 O O . ILE B 1 114 ? -21.141 -19.047 -18.891 1 75.81 114 ILE B O 1
ATOM 3261 N N . PRO B 1 115 ? -21.016 -17.953 -16.938 1 76.56 115 PRO B N 1
ATOM 3262 C CA . PRO B 1 115 ? -21.938 -16.922 -17.406 1 76.56 115 PRO B CA 1
ATOM 3263 C C . PRO B 1 115 ? -21.375 -16.094 -18.562 1 76.56 115 PRO B C 1
ATOM 3265 O O . PRO B 1 115 ? -20.156 -16.031 -18.734 1 76.56 115 PRO B O 1
ATOM 3268 N N . ARG B 1 116 ? -22.375 -15.344 -19.266 1 72.44 116 ARG B N 1
ATOM 3269 C CA . ARG B 1 116 ? -21.984 -14.508 -20.406 1 72.44 116 ARG B CA 1
ATOM 3270 C C . ARG B 1 116 ? -21.438 -13.156 -19.922 1 72.44 116 ARG B C 1
ATOM 3272 O O . ARG B 1 116 ? -20.562 -12.578 -20.562 1 72.44 116 ARG B O 1
ATOM 3279 N N . ASP B 1 117 ? -21.953 -12.773 -18.812 1 73.44 117 ASP B N 1
ATOM 3280 C CA . ASP B 1 117 ? -21.484 -11.516 -18.25 1 73.44 117 ASP B CA 1
ATOM 3281 C C . ASP B 1 117 ? -20.031 -11.633 -17.797 1 73.44 117 ASP B C 1
ATOM 3283 O O . ASP B 1 117 ? -19.688 -12.484 -16.984 1 73.44 117 ASP B O 1
ATOM 3287 N N . PRO B 1 118 ? -19.203 -10.75 -18.391 1 72 118 PRO B N 1
ATOM 3288 C CA . PRO B 1 118 ? -17.766 -10.898 -18.141 1 72 118 PRO B CA 1
ATOM 3289 C C . PRO B 1 118 ? -17.422 -10.828 -16.656 1 72 118 PRO B C 1
ATOM 3291 O O . PRO B 1 118 ? -16.578 -11.594 -16.172 1 72 118 PRO B O 1
ATOM 3294 N N . LYS B 1 119 ? -18.047 -9.914 -16.016 1 72.31 119 LYS B N 1
ATOM 3295 C CA . LYS B 1 119 ? -17.75 -9.789 -14.586 1 72.31 119 LYS B CA 1
ATOM 3296 C C . LYS B 1 119 ? -18.203 -11.023 -13.82 1 72.31 119 LYS B C 1
ATOM 3298 O O . LYS B 1 119 ? -17.484 -11.531 -12.961 1 72.31 119 LYS B O 1
ATOM 3303 N N . LEU B 1 120 ? -19.281 -11.445 -14.156 1 74.69 120 LEU B N 1
ATOM 3304 C CA . LEU B 1 120 ? -19.812 -12.633 -13.5 1 74.69 120 LEU B CA 1
ATOM 3305 C C . LEU B 1 120 ? -19.031 -13.875 -13.898 1 74.69 120 LEU B C 1
ATOM 3307 O O . LEU B 1 120 ? -18.781 -14.75 -13.062 1 74.69 120 LEU B O 1
ATOM 3311 N N . ALA B 1 121 ? -18.609 -13.875 -15.047 1 76.12 121 ALA B N 1
ATOM 3312 C CA . ALA B 1 121 ? -17.797 -14.992 -15.531 1 76.12 121 ALA B CA 1
ATOM 3313 C C . ALA B 1 121 ? -16.5 -15.109 -14.742 1 76.12 121 ALA B C 1
ATOM 3315 O O . ALA B 1 121 ? -16.125 -16.188 -14.297 1 76.12 121 ALA B O 1
ATOM 3316 N N . CYS B 1 122 ? -15.836 -13.961 -14.57 1 75.88 122 CYS B N 1
ATOM 3317 C CA . CYS B 1 122 ? -14.57 -13.938 -13.844 1 75.88 122 CYS B CA 1
ATOM 3318 C C . CYS B 1 122 ? -14.766 -14.398 -12.406 1 75.88 122 CYS B C 1
ATOM 3320 O O . CYS B 1 122 ? -13.922 -15.117 -11.859 1 75.88 122 CYS B O 1
ATOM 3322 N N . PHE B 1 123 ? -15.844 -13.938 -11.875 1 77.5 123 PHE B N 1
ATOM 3323 C CA . PHE B 1 123 ? -16.156 -14.336 -10.508 1 77.5 123 PHE B CA 1
ATOM 3324 C C . PHE B 1 123 ? -16.391 -15.836 -10.422 1 77.5 123 PHE B C 1
ATOM 3326 O O . PHE B 1 123 ? -15.828 -16.516 -9.562 1 77.5 123 PHE B O 1
ATOM 3333 N N . VAL B 1 124 ? -17.156 -16.328 -11.289 1 81.19 124 VAL B N 1
ATOM 3334 C CA . VAL B 1 124 ? -17.516 -17.75 -11.305 1 81.19 124 VAL B CA 1
ATOM 3335 C C . VAL B 1 124 ? -16.25 -18.594 -11.547 1 81.19 124 VAL B C 1
ATOM 3337 O O . VAL B 1 124 ? -16.016 -19.578 -10.852 1 81.19 124 VAL B O 1
ATOM 3340 N N . CYS B 1 125 ? -15.461 -18.141 -12.438 1 81.12 125 CYS B N 1
ATOM 3341 C CA . CYS B 1 125 ? -14.219 -18.844 -12.742 1 81.12 125 CYS B CA 1
ATOM 3342 C C . CYS B 1 125 ? -13.312 -18.906 -11.523 1 81.12 125 CYS B C 1
ATOM 3344 O O . CYS B 1 125 ? -12.734 -19.953 -11.227 1 81.12 125 CYS B O 1
ATOM 3346 N N . GLY B 1 126 ? -13.258 -17.844 -10.82 1 85.06 126 GLY B N 1
ATOM 3347 C CA . GLY B 1 126 ? -12.422 -17.797 -9.633 1 85.06 126 GLY B CA 1
ATOM 3348 C C . GLY B 1 126 ? -12.875 -18.766 -8.547 1 85.06 126 GLY B C 1
ATOM 3349 O O . GLY B 1 126 ? -12.062 -19.5 -7.98 1 85.06 126 GLY B O 1
ATOM 3350 N N . VAL B 1 127 ? -14.125 -18.75 -8.359 1 88 127 VAL B N 1
ATOM 3351 C CA . VAL B 1 127 ? -14.695 -19.609 -7.32 1 88 127 VAL B CA 1
ATOM 3352 C C . VAL B 1 127 ? -14.492 -21.078 -7.688 1 88 127 VAL B C 1
ATOM 3354 O O . VAL B 1 127 ? -14.039 -21.859 -6.863 1 88 127 VAL B O 1
ATOM 3357 N N . VAL B 1 128 ? -14.766 -21.359 -8.883 1 88.38 128 VAL B N 1
ATOM 3358 C CA . VAL B 1 128 ? -14.727 -22.734 -9.359 1 88.38 128 VAL B CA 1
ATOM 3359 C C . VAL B 1 128 ? -13.289 -23.25 -9.359 1 88.38 128 VAL B C 1
ATOM 3361 O O . VAL B 1 128 ? -13.008 -24.359 -8.891 1 88.38 128 VAL B O 1
ATOM 3364 N N . ASN B 1 129 ? -12.43 -22.438 -9.859 1 89.12 129 ASN B N 1
ATOM 3365 C CA . ASN B 1 129 ? -11.023 -22.828 -9.938 1 89.12 129 ASN B CA 1
ATOM 3366 C C . ASN B 1 129 ? -10.438 -23.094 -8.555 1 89.12 129 ASN B C 1
ATOM 3368 O O . ASN B 1 129 ? -9.789 -24.109 -8.336 1 89.12 129 ASN B O 1
ATOM 3372 N N . ARG B 1 130 ? -10.672 -22.219 -7.664 1 91.81 130 ARG B N 1
ATOM 3373 C CA . ARG B 1 130 ? -10.141 -22.375 -6.316 1 91.81 130 ARG B CA 1
ATOM 3374 C C . ARG B 1 130 ? -10.688 -23.625 -5.645 1 91.81 130 ARG B C 1
ATOM 3376 O O . ARG B 1 130 ? -9.945 -24.359 -4.988 1 91.81 130 ARG B O 1
ATOM 3383 N N . TYR B 1 131 ? -11.961 -23.812 -5.859 1 93.94 131 TYR B N 1
ATOM 3384 C CA . TYR B 1 131 ? -12.625 -24.953 -5.246 1 93.94 131 TYR B CA 1
ATOM 3385 C C . TYR B 1 131 ? -12.117 -26.266 -5.844 1 93.94 131 TYR B C 1
ATOM 3387 O O . TYR B 1 131 ? -11.711 -27.172 -5.117 1 93.94 131 TYR B O 1
ATOM 3395 N N . LEU B 1 132 ? -12.117 -26.375 -7.094 1 93.94 132 LEU B N 1
ATOM 3396 C CA . LEU B 1 132 ? -11.805 -27.641 -7.77 1 93.94 132 LEU B CA 1
ATOM 3397 C C . LEU B 1 132 ? -10.328 -27.984 -7.621 1 93.94 132 LEU B C 1
ATOM 3399 O O . LEU B 1 132 ? -9.961 -29.156 -7.5 1 93.94 132 LEU B O 1
ATOM 3403 N N . LEU B 1 133 ? -9.5 -26.984 -7.629 1 95.94 133 LEU B N 1
ATOM 3404 C CA . LEU B 1 133 ? -8.07 -27.234 -7.449 1 95.94 133 LEU B CA 1
ATOM 3405 C C . LEU B 1 133 ? -7.781 -27.766 -6.051 1 95.94 133 LEU B C 1
ATOM 3407 O O . LEU B 1 133 ? -7.051 -28.75 -5.898 1 95.94 133 LEU B O 1
ATOM 3411 N N . ASN B 1 134 ? -8.352 -27.141 -5.117 1 96.81 134 ASN B N 1
ATOM 3412 C CA . ASN B 1 134 ? -8.156 -27.609 -3.752 1 96.81 134 ASN B CA 1
ATOM 3413 C C . ASN B 1 134 ? -8.719 -29.016 -3.559 1 96.81 134 ASN B C 1
ATOM 3415 O O . ASN B 1 134 ? -8.062 -29.891 -2.982 1 96.81 134 ASN B O 1
ATOM 3419 N N . ARG B 1 135 ? -9.898 -29.188 -4.004 1 95.5 135 ARG B N 1
ATOM 3420 C CA . ARG B 1 135 ? -10.547 -30.484 -3.852 1 95.5 135 ARG B CA 1
ATOM 3421 C C . ARG B 1 135 ? -9.727 -31.578 -4.516 1 95.5 135 ARG B C 1
ATOM 3423 O O . ARG B 1 135 ? -9.516 -32.656 -3.932 1 95.5 135 ARG B O 1
ATOM 3430 N N . TYR B 1 136 ? -9.328 -31.344 -5.711 1 95.5 136 TYR B N 1
ATOM 3431 C CA . TYR B 1 136 ? -8.508 -32.312 -6.422 1 95.5 136 TYR B CA 1
ATOM 3432 C C . TYR B 1 136 ? -7.23 -32.625 -5.652 1 95.5 136 TYR B C 1
ATOM 3434 O O . TYR B 1 136 ? -6.84 -33.781 -5.508 1 95.5 136 TYR B O 1
ATOM 3442 N N . ALA B 1 137 ? -6.555 -31.578 -5.195 1 97.38 137 ALA B N 1
ATOM 3443 C CA . ALA B 1 137 ? -5.309 -31.75 -4.453 1 97.38 137 ALA B CA 1
ATOM 3444 C C . ALA B 1 137 ? -5.516 -32.625 -3.213 1 97.38 137 ALA B C 1
ATOM 3446 O O . ALA B 1 137 ? -4.77 -33.562 -2.984 1 97.38 137 ALA B O 1
ATOM 3447 N N . VAL B 1 138 ? -6.539 -32.312 -2.488 1 96.81 138 VAL B N 1
ATOM 3448 C CA . VAL B 1 138 ? -6.828 -33 -1.242 1 96.81 138 VAL B CA 1
ATOM 3449 C C . VAL B 1 138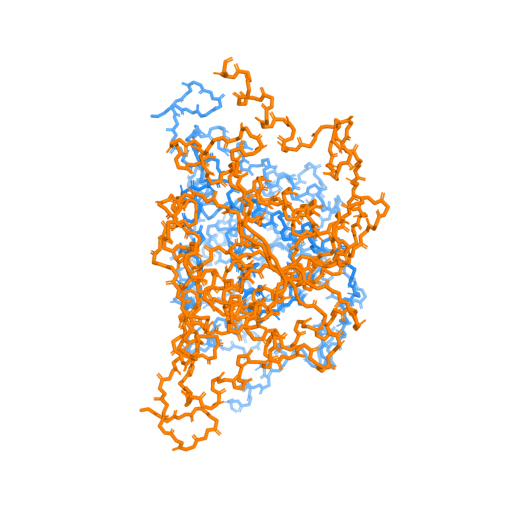 ? -7.18 -34.469 -1.541 1 96.81 138 VAL B C 1
ATOM 3451 O O . VAL B 1 138 ? -6.637 -35.375 -0.92 1 96.81 138 VAL B O 1
ATOM 3454 N N . GLU B 1 139 ? -7.992 -34.688 -2.492 1 95.88 139 GLU B N 1
ATOM 3455 C CA . GLU B 1 139 ? -8.484 -36.031 -2.803 1 95.88 139 GLU B CA 1
ATOM 3456 C C . GLU B 1 139 ? -7.383 -36.906 -3.395 1 95.88 139 GLU B C 1
ATOM 3458 O O . GLU B 1 139 ? -7.375 -38.125 -3.197 1 95.88 139 GLU B O 1
ATOM 3463 N N . ARG B 1 140 ? -6.477 -36.312 -4.09 1 96.06 140 ARG B N 1
ATOM 3464 C CA . ARG B 1 140 ? -5.418 -37.062 -4.746 1 96.06 140 ARG B CA 1
ATOM 3465 C C . ARG B 1 140 ? -4.137 -37.062 -3.922 1 96.06 140 ARG B C 1
ATOM 3467 O O . ARG B 1 140 ? -3.117 -37.625 -4.332 1 96.06 140 ARG B O 1
ATOM 3474 N N . GLY B 1 141 ? -4.117 -36.312 -2.834 1 95.69 141 GLY B N 1
ATOM 3475 C CA . GLY B 1 141 ? -3.031 -36.375 -1.87 1 95.69 141 GLY B CA 1
ATOM 3476 C C . GLY B 1 141 ? -1.894 -35.438 -2.195 1 95.69 141 GLY B C 1
ATOM 3477 O O . GLY B 1 141 ? -0.729 -35.719 -1.921 1 95.69 141 GLY B O 1
ATOM 3478 N N . TYR B 1 142 ? -2.15 -34.406 -2.869 1 97.81 142 TYR B N 1
ATOM 3479 C CA . TYR B 1 142 ? -1.142 -33.375 -3.062 1 97.81 142 TYR B CA 1
ATOM 3480 C C . TYR B 1 142 ? -1.057 -32.469 -1.844 1 97.81 142 TYR B C 1
ATOM 3482 O O . TYR B 1 142 ? -2.078 -32.125 -1.241 1 97.81 142 TYR B O 1
ATOM 3490 N N . ASP B 1 143 ? 0.109 -32.094 -1.5 1 98.25 143 ASP B N 1
ATOM 3491 C CA . ASP B 1 143 ? 0.327 -31.234 -0.333 1 98.25 143 ASP B CA 1
ATOM 3492 C C . ASP B 1 143 ? 0.01 -29.781 -0.648 1 98.25 143 ASP B C 1
ATOM 3494 O O . ASP B 1 143 ? -0.53 -29.062 0.194 1 98.25 143 ASP B O 1
ATOM 3498 N N . TYR B 1 144 ? 0.379 -29.344 -1.834 1 98.44 144 TYR B N 1
ATOM 3499 C CA . TYR B 1 144 ? 0.263 -27.938 -2.207 1 98.44 144 TYR B CA 1
ATOM 3500 C C . TYR B 1 144 ? -0.419 -27.797 -3.562 1 98.44 144 TYR B C 1
ATOM 3502 O O . TYR B 1 144 ? -0.296 -28.656 -4.426 1 98.44 144 TYR B O 1
ATOM 3510 N N . VAL B 1 145 ? -1.138 -26.703 -3.713 1 98.25 145 VAL B N 1
ATOM 3511 C CA . VAL B 1 145 ? -1.596 -26.234 -5.012 1 98.25 145 VAL B CA 1
ATOM 3512 C C . VAL B 1 145 ? -0.698 -25.094 -5.492 1 98.25 145 VAL B C 1
ATOM 3514 O O . VAL B 1 145 ? -0.46 -24.125 -4.758 1 98.25 145 VAL B O 1
ATOM 3517 N N . ALA B 1 146 ? -0.167 -25.25 -6.676 1 98.38 146 ALA B N 1
ATOM 3518 C CA . ALA B 1 146 ? 0.702 -24.234 -7.262 1 98.38 146 ALA B CA 1
ATOM 3519 C C . ALA B 1 146 ? -0.01 -23.484 -8.383 1 98.38 146 ALA B C 1
ATOM 3521 O O . ALA B 1 146 ? -0.684 -24.094 -9.219 1 98.38 146 ALA B O 1
ATOM 3522 N N . THR B 1 147 ? 0.077 -22.172 -8.375 1 96.88 147 THR B N 1
ATOM 3523 C CA . THR B 1 147 ? -0.554 -21.359 -9.398 1 96.88 147 THR B CA 1
ATOM 3524 C C . THR B 1 147 ? 0.471 -20.438 -10.062 1 96.88 147 THR B C 1
ATOM 3526 O O . THR B 1 147 ? 1.603 -20.312 -9.594 1 96.88 147 THR B O 1
ATOM 3529 N N . GLY B 1 148 ? 0.032 -19.859 -11.18 1 96.56 148 GLY B N 1
ATOM 3530 C CA . GLY B 1 148 ? 0.924 -19.031 -11.969 1 96.56 148 GLY B CA 1
ATOM 3531 C C . GLY B 1 148 ? 0.899 -17.562 -11.539 1 96.56 148 GLY B C 1
ATOM 3532 O O . GLY B 1 148 ? 1.31 -16.688 -12.297 1 96.56 148 GLY B O 1
ATOM 3533 N N . HIS B 1 149 ? 0.389 -17.297 -10.312 1 96.44 149 HIS B N 1
ATOM 3534 C CA . HIS B 1 149 ? 0.391 -15.922 -9.836 1 96.44 149 HIS B CA 1
ATOM 3535 C C . HIS B 1 149 ? 1.81 -15.367 -9.758 1 96.44 149 HIS B C 1
ATOM 3537 O O . HIS B 1 149 ? 2.723 -16.062 -9.289 1 96.44 149 HIS B O 1
ATOM 3543 N N . ASN B 1 150 ? 1.932 -14.203 -10.281 1 97.44 150 ASN B N 1
ATOM 3544 C CA . ASN B 1 150 ? 3.262 -13.617 -10.367 1 97.44 150 ASN B CA 1
ATOM 3545 C C . ASN B 1 150 ? 3.334 -12.281 -9.633 1 97.44 150 ASN B C 1
ATOM 3547 O O . ASN B 1 150 ? 2.422 -11.93 -8.883 1 97.44 150 ASN B O 1
ATOM 3551 N N . LEU B 1 151 ? 4.43 -11.625 -9.789 1 97.56 151 LEU B N 1
ATOM 3552 C CA . LEU B 1 151 ? 4.699 -10.391 -9.078 1 97.56 151 LEU B CA 1
ATOM 3553 C C . LEU B 1 151 ? 3.656 -9.328 -9.406 1 97.56 151 LEU B C 1
ATOM 3555 O O . LEU B 1 151 ? 3.197 -8.602 -8.523 1 97.56 151 LEU B O 1
ATOM 3559 N N . ASP B 1 152 ? 3.334 -9.203 -10.703 1 95.44 152 ASP B N 1
ATOM 3560 C CA . ASP B 1 152 ? 2.35 -8.219 -11.141 1 95.44 152 ASP B CA 1
ATOM 3561 C C . ASP B 1 152 ? 0.984 -8.492 -10.508 1 95.44 152 ASP B C 1
ATOM 3563 O O . ASP B 1 152 ? 0.286 -7.562 -10.102 1 95.44 152 ASP B O 1
ATOM 3567 N N . ASP B 1 153 ? 0.619 -9.742 -10.438 1 94.06 153 ASP B N 1
ATOM 3568 C CA . ASP B 1 153 ? -0.631 -10.133 -9.797 1 94.06 153 ASP B CA 1
ATOM 3569 C C . ASP B 1 153 ? -0.638 -9.727 -8.32 1 94.06 153 ASP B C 1
ATOM 3571 O O . ASP B 1 153 ? -1.643 -9.227 -7.816 1 94.06 153 ASP B O 1
ATOM 3575 N N . MET B 1 154 ? 0.463 -9.984 -7.664 1 96.5 154 MET B N 1
ATOM 3576 C CA . MET B 1 154 ? 0.545 -9.703 -6.234 1 96.5 154 MET B CA 1
ATOM 3577 C C . MET B 1 154 ? 0.54 -8.195 -5.973 1 96.5 154 MET B C 1
ATOM 3579 O O . MET B 1 154 ? -0.036 -7.738 -4.984 1 96.5 154 MET B O 1
ATOM 3583 N N . ALA B 1 155 ? 1.246 -7.492 -6.859 1 96.19 155 ALA B N 1
ATOM 3584 C CA . ALA B 1 155 ? 1.224 -6.035 -6.738 1 96.19 155 ALA B CA 1
ATOM 3585 C C . ALA B 1 155 ? -0.194 -5.492 -6.898 1 96.19 155 ALA B C 1
ATOM 3587 O O . ALA B 1 155 ? -0.63 -4.641 -6.125 1 96.19 155 ALA B O 1
ATOM 3588 N N . TYR B 1 156 ? -0.865 -6.004 -7.938 1 93.81 156 TYR B N 1
ATOM 3589 C CA . TYR B 1 156 ? -2.256 -5.617 -8.141 1 93.81 156 TYR B CA 1
ATOM 3590 C C . TYR B 1 156 ? -3.104 -5.973 -6.922 1 93.81 156 TYR B C 1
ATOM 3592 O O . TYR B 1 156 ? -3.869 -5.145 -6.426 1 93.81 156 TYR B O 1
ATOM 3600 N N . PHE B 1 157 ? -2.969 -7.215 -6.488 1 93.62 157 PHE B N 1
ATOM 3601 C CA . PHE B 1 157 ? -3.723 -7.711 -5.344 1 93.62 157 PHE B CA 1
ATOM 3602 C C . PHE B 1 157 ? -3.482 -6.84 -4.117 1 93.62 157 PHE B C 1
ATOM 3604 O O . PHE B 1 157 ? -4.426 -6.469 -3.416 1 93.62 157 PHE B O 1
ATOM 3611 N N . GLY B 1 158 ? -2.258 -6.488 -3.846 1 95.44 158 GLY B N 1
ATOM 3612 C CA . GLY B 1 158 ? -1.9 -5.648 -2.715 1 95.44 158 GLY B CA 1
ATOM 3613 C C . GLY B 1 158 ? -2.527 -4.27 -2.773 1 95.44 158 GLY B C 1
ATOM 3614 O O . GLY B 1 158 ? -3.238 -3.863 -1.853 1 95.44 158 GLY B O 1
ATOM 3615 N N . LEU B 1 159 ? -2.283 -3.557 -3.885 1 94.69 159 LEU B N 1
ATOM 3616 C CA . LEU B 1 159 ? -2.787 -2.193 -4.012 1 94.69 159 LEU B CA 1
ATOM 3617 C C . LEU B 1 159 ? -4.312 -2.176 -4.016 1 94.69 159 LEU B C 1
ATOM 3619 O O . LEU B 1 159 ? -4.93 -1.319 -3.377 1 94.69 159 LEU B O 1
ATOM 3623 N N . ASN B 1 160 ? -4.906 -3.113 -4.695 1 92.81 160 ASN B N 1
ATOM 3624 C CA . ASN B 1 160 ? -6.359 -3.213 -4.766 1 92.81 160 ASN B CA 1
ATOM 3625 C C . ASN B 1 160 ? -6.98 -3.387 -3.383 1 92.81 160 ASN B C 1
ATOM 3627 O O . ASN B 1 160 ? -7.969 -2.73 -3.053 1 92.81 160 ASN B O 1
ATOM 3631 N N . ASN B 1 161 ? -6.422 -4.266 -2.615 1 94.5 161 ASN B N 1
ATOM 3632 C CA . ASN B 1 161 ? -6.988 -4.531 -1.298 1 94.5 161 ASN B CA 1
ATOM 3633 C C . ASN B 1 161 ? -6.719 -3.381 -0.331 1 94.5 161 ASN B C 1
ATOM 3635 O O . ASN B 1 161 ? -7.531 -3.104 0.553 1 94.5 161 ASN B O 1
ATOM 3639 N N . LEU B 1 162 ? -5.605 -2.684 -0.518 1 95.94 162 LEU B N 1
ATOM 3640 C CA . LEU B 1 162 ? -5.328 -1.515 0.31 1 95.94 162 LEU B CA 1
ATOM 3641 C C . LEU B 1 162 ? -6.324 -0.396 0.024 1 95.94 162 LEU B C 1
ATOM 3643 O O . LEU B 1 162 ? -6.828 0.244 0.95 1 95.94 162 LEU B O 1
ATOM 3647 N N . ILE B 1 163 ? -6.699 -0.18 -1.261 1 94.5 163 ILE B N 1
ATOM 3648 C CA . ILE B 1 163 ? -7.559 0.945 -1.616 1 94.5 163 ILE B CA 1
ATOM 3649 C C . ILE B 1 163 ? -9.016 0.583 -1.352 1 94.5 163 ILE B C 1
ATOM 3651 O O . ILE B 1 163 ? -9.875 1.462 -1.281 1 94.5 163 ILE B O 1
ATOM 3655 N N . LYS B 1 164 ? -9.273 -0.734 -1.191 1 92.94 164 LYS B N 1
ATOM 3656 C CA . LYS B 1 164 ? -10.633 -1.173 -0.873 1 92.94 164 LYS B CA 1
ATOM 3657 C C . LYS B 1 164 ? -10.789 -1.44 0.621 1 92.94 164 LYS B C 1
ATOM 3659 O O . LYS B 1 164 ? -11.883 -1.743 1.093 1 92.94 164 LYS B O 1
ATOM 3664 N N . HIS B 1 165 ? -9.688 -1.307 1.321 1 95.06 165 HIS B N 1
ATOM 3665 C CA . HIS B 1 165 ? -9.633 -1.577 2.754 1 95.06 165 HIS B CA 1
ATOM 3666 C C . HIS B 1 165 ? -10.078 -3.002 3.062 1 95.06 165 HIS B C 1
ATOM 3668 O O . HIS B 1 165 ? -10.891 -3.225 3.963 1 95.06 165 HIS B O 1
ATOM 3674 N N . SER B 1 166 ? -9.625 -3.92 2.277 1 92.31 166 SER B N 1
ATOM 3675 C CA . SER B 1 166 ? -9.852 -5.348 2.469 1 92.31 166 SER B CA 1
ATOM 3676 C C . SER B 1 166 ? -8.617 -6.027 3.049 1 92.31 166 SER B C 1
ATOM 3678 O O . SER B 1 166 ? -7.984 -6.852 2.385 1 92.31 166 SER B O 1
ATOM 3680 N N . LEU B 1 167 ? -8.305 -5.848 4.293 1 92.75 167 LEU B N 1
ATOM 3681 C CA . LEU B 1 167 ? -7.043 -6.246 4.91 1 92.75 167 LEU B CA 1
ATOM 3682 C C . LEU B 1 167 ? -7.02 -7.746 5.18 1 92.75 167 LEU B C 1
ATOM 3684 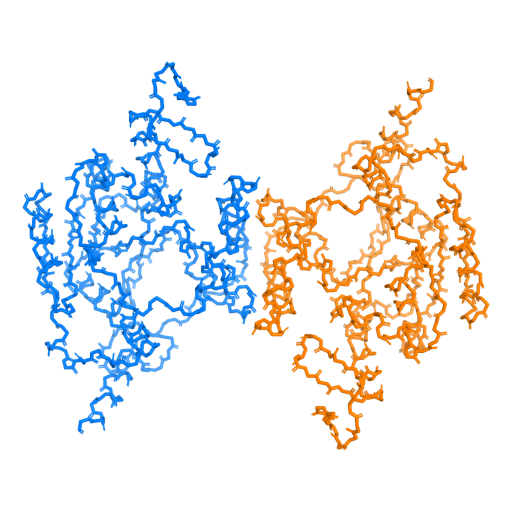O O . LEU B 1 167 ? -5.949 -8.359 5.191 1 92.75 167 LEU B O 1
ATOM 3688 N N . ASP B 1 168 ? -8.219 -8.359 5.344 1 87.75 168 ASP B N 1
ATOM 3689 C CA . ASP B 1 168 ? -8.273 -9.789 5.633 1 87.75 168 ASP B CA 1
ATOM 3690 C C . ASP B 1 168 ? -7.613 -10.602 4.516 1 87.75 168 ASP B C 1
ATOM 3692 O O . ASP B 1 168 ? -6.875 -11.547 4.785 1 87.75 168 ASP B O 1
ATOM 3696 N N . TYR B 1 169 ? -7.82 -10.203 3.33 1 86.44 169 TYR B N 1
ATOM 3697 C CA . TYR B 1 169 ? -7.25 -10.898 2.186 1 86.44 169 TYR B CA 1
ATOM 3698 C C . TYR B 1 169 ? -5.73 -10.758 2.16 1 86.44 169 TYR B C 1
ATOM 3700 O O . TYR B 1 169 ? -5.016 -11.711 1.855 1 86.44 169 TYR B O 1
ATOM 3708 N N . LEU B 1 170 ? -5.266 -9.555 2.523 1 91.69 170 LEU B N 1
ATOM 3709 C CA . LEU B 1 170 ? -3.826 -9.32 2.541 1 91.69 170 LEU B CA 1
ATOM 3710 C C . LEU B 1 170 ? -3.154 -10.133 3.645 1 91.69 170 LEU B C 1
ATOM 3712 O O . LEU B 1 170 ? -2.111 -10.75 3.418 1 91.69 170 LEU B O 1
ATOM 3716 N N . LEU B 1 171 ? -3.771 -10.188 4.715 1 90.56 171 LEU B N 1
ATOM 3717 C CA . LEU B 1 171 ? -3.195 -10.828 5.895 1 90.56 171 LEU B CA 1
ATOM 3718 C C . LEU B 1 171 ? -3.055 -12.336 5.688 1 90.56 171 LEU B C 1
ATOM 3720 O O . LEU B 1 171 ? -2.125 -12.953 6.211 1 90.56 171 LEU B O 1
ATOM 3724 N N . TYR B 1 172 ? -3.889 -12.898 4.762 1 86.75 172 TYR B N 1
ATOM 3725 C CA . TYR B 1 172 ? -3.926 -14.359 4.734 1 86.75 172 TYR B CA 1
ATOM 3726 C C . TYR B 1 172 ? -3.457 -14.883 3.383 1 86.75 172 TYR B C 1
ATOM 3728 O O . TYR B 1 172 ? -3.117 -16.062 3.256 1 86.75 172 TYR B O 1
ATOM 3736 N N . GLN B 1 173 ? -3.381 -14.07 2.404 1 87.06 173 GLN B N 1
ATOM 3737 C CA . GLN B 1 173 ? -3.184 -14.617 1.065 1 87.06 173 GLN B CA 1
ATOM 3738 C C . GLN B 1 173 ? -2.008 -13.945 0.364 1 87.06 173 GLN B C 1
ATOM 3740 O O . GLN B 1 173 ? -1.746 -14.211 -0.812 1 87.06 173 GLN B O 1
ATOM 3745 N N . TYR B 1 174 ? -1.247 -13.141 1.075 1 92.75 174 TYR B N 1
ATOM 3746 C CA . TYR B 1 174 ? -0.26 -12.32 0.381 1 92.75 174 TYR B CA 1
ATOM 3747 C C . TYR B 1 174 ? 1.092 -13.023 0.33 1 92.75 174 TYR B C 1
ATOM 3749 O O . TYR B 1 174 ? 2.008 -12.57 -0.361 1 92.75 174 TYR B O 1
ATOM 3757 N N . ASP B 1 175 ? 1.303 -14.117 0.895 1 93.19 175 ASP B N 1
ATOM 3758 C CA . ASP B 1 175 ? 2.596 -14.797 0.888 1 93.19 175 ASP B CA 1
ATOM 3759 C C . ASP B 1 175 ? 2.725 -15.719 -0.321 1 93.19 175 ASP B C 1
ATOM 3761 O O . ASP B 1 175 ? 1.726 -16.047 -0.963 1 93.19 175 ASP B O 1
ATOM 3765 N N . SER B 1 176 ? 3.973 -16.062 -0.589 1 96.5 176 SER B N 1
ATOM 3766 C CA . SER B 1 176 ? 4.277 -16.922 -1.729 1 96.5 176 SER B CA 1
ATOM 3767 C C . SER B 1 176 ? 3.945 -18.375 -1.424 1 96.5 176 SER B C 1
ATOM 3769 O O . SER B 1 176 ? 3.742 -19.172 -2.34 1 96.5 176 SER B O 1
ATOM 3771 N N . VAL B 1 177 ? 3.947 -18.719 -0.135 1 96.88 177 VAL B N 1
ATOM 3772 C CA . VAL B 1 177 ? 3.674 -20.094 0.296 1 96.88 177 VAL B CA 1
ATOM 3773 C C . VAL B 1 177 ? 2.773 -20.062 1.529 1 96.88 177 VAL B C 1
ATOM 3775 O O . VAL B 1 177 ? 2.99 -19.281 2.453 1 96.88 177 VAL B O 1
ATOM 3778 N N . THR B 1 178 ? 1.741 -20.812 1.503 1 93.62 178 THR B N 1
ATOM 3779 C CA . THR B 1 178 ? 0.938 -21.094 2.688 1 93.62 178 THR B CA 1
ATOM 3780 C C . THR B 1 178 ? 0.923 -22.594 2.986 1 93.62 178 THR B C 1
ATOM 3782 O O . THR B 1 178 ? 0.891 -23.406 2.066 1 93.62 178 THR B O 1
ATOM 3785 N N . GLU B 1 179 ? 0.892 -22.922 4.184 1 94.56 179 GLU B N 1
ATOM 3786 C CA . GLU B 1 179 ? 1 -24.328 4.578 1 94.56 179 GLU B CA 1
ATOM 3787 C C . GLU B 1 179 ? -0.354 -25.031 4.504 1 94.56 179 GLU B C 1
ATOM 3789 O O . GLU B 1 179 ? -1.397 -24.391 4.676 1 94.56 179 GLU B O 1
ATOM 3794 N N . PRO B 1 180 ? -0.288 -26.312 4.219 1 95.75 180 PRO B N 1
ATOM 3795 C CA . PRO B 1 180 ? -1.537 -27.078 4.23 1 95.75 180 PRO B CA 1
ATOM 3796 C C . PRO B 1 180 ? -2.139 -27.203 5.629 1 95.75 180 PRO B C 1
ATOM 3798 O O . PRO B 1 180 ? -1.411 -27.156 6.625 1 95.75 180 PRO B O 1
ATOM 3801 N N . VAL B 1 181 ? -3.404 -27.234 5.637 1 93.81 181 VAL B N 1
ATOM 3802 C CA . VAL B 1 181 ? -4.152 -27.516 6.859 1 93.81 181 VAL B CA 1
ATOM 3803 C C . VAL B 1 181 ? -5.062 -28.719 6.641 1 93.81 181 VAL B C 1
ATOM 3805 O O . VAL B 1 181 ? -6.27 -28.562 6.426 1 93.81 181 VAL B O 1
ATOM 3808 N N . PRO B 1 182 ? -4.516 -29.828 6.824 1 93.25 182 PRO B N 1
ATOM 3809 C CA . PRO B 1 182 ? -5.227 -31.078 6.496 1 93.25 182 PRO B CA 1
ATOM 3810 C C . PRO B 1 182 ? -6.555 -31.203 7.234 1 93.25 182 PRO B C 1
ATOM 3812 O O . PRO B 1 182 ? -7.535 -31.688 6.668 1 93.25 182 PRO B O 1
ATOM 3815 N N . GLU B 1 183 ? -6.598 -30.703 8.469 1 92.38 183 GLU B N 1
ATOM 3816 C CA . GLU B 1 183 ? -7.809 -30.828 9.281 1 92.38 183 GLU B CA 1
ATOM 3817 C C . GLU B 1 183 ? -8.969 -30.047 8.656 1 92.38 183 GLU B C 1
ATOM 3819 O O . GLU B 1 183 ? -10.133 -30.344 8.93 1 92.38 183 GLU B O 1
ATOM 3824 N N . LEU B 1 184 ? -8.602 -29.203 7.82 1 93.31 184 LEU B N 1
ATOM 3825 C CA . LEU B 1 184 ? -9.625 -28.391 7.18 1 93.31 184 LEU B CA 1
ATOM 3826 C C . LEU B 1 184 ? -9.711 -28.703 5.691 1 93.31 184 LEU B C 1
ATOM 3828 O O . LEU B 1 184 ? -10.305 -27.922 4.926 1 93.31 184 LEU B O 1
ATOM 3832 N N . ARG B 1 185 ? -9.039 -29.734 5.273 1 95.75 185 ARG B N 1
ATOM 3833 C CA . ARG B 1 185 ? -9.031 -30.141 3.873 1 95.75 185 ARG B CA 1
ATOM 3834 C C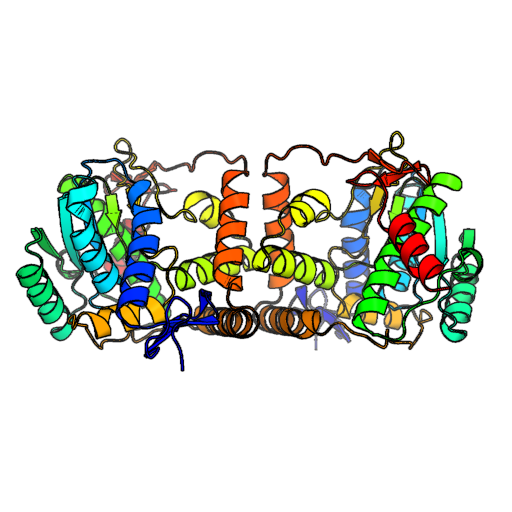 . ARG B 1 185 ? -8.547 -29.016 2.979 1 95.75 185 ARG B C 1
ATOM 3836 O O . ARG B 1 185 ? -9.172 -28.703 1.962 1 95.75 185 ARG B O 1
ATOM 3843 N N . MET B 1 186 ? -7.523 -28.406 3.412 1 95.56 186 MET B N 1
ATOM 3844 C CA . MET B 1 186 ? -6.918 -27.312 2.676 1 95.56 186 MET B CA 1
ATOM 3845 C C . MET B 1 186 ? -5.48 -27.641 2.287 1 95.56 186 MET B C 1
ATOM 3847 O O . MET B 1 186 ? -4.637 -27.875 3.156 1 95.56 186 MET B O 1
ATOM 3851 N N . ALA B 1 187 ? -5.297 -27.703 1.036 1 97.38 187 ALA B N 1
ATOM 3852 C CA . ALA B 1 187 ? -3.924 -27.812 0.554 1 97.38 187 ALA B CA 1
ATOM 3853 C C . ALA B 1 187 ? -3.164 -26.5 0.742 1 97.38 187 ALA B C 1
ATOM 3855 O O . ALA B 1 187 ? -3.771 -25.438 0.828 1 97.38 187 ALA B O 1
ATOM 3856 N N . GLY B 1 188 ? -1.891 -26.625 0.921 1 96.81 188 GLY B N 1
ATOM 3857 C CA . GLY B 1 188 ? -1.099 -25.406 0.877 1 96.81 188 GLY B CA 1
ATOM 3858 C C . GLY B 1 188 ? -1.116 -24.719 -0.483 1 96.81 188 GLY B C 1
ATOM 3859 O O . GLY B 1 188 ? -1.606 -25.297 -1.458 1 96.81 188 GLY B O 1
ATOM 3860 N N . LYS B 1 189 ? -0.628 -23.562 -0.534 1 97.19 189 LYS B N 1
ATOM 3861 C CA . LYS B 1 189 ? -0.525 -22.828 -1.793 1 97.19 189 LYS B CA 1
ATOM 3862 C C . LYS B 1 189 ? 0.916 -22.406 -2.064 1 97.19 189 LYS B C 1
ATOM 3864 O O . LYS B 1 189 ? 1.656 -22.078 -1.136 1 97.19 189 LYS B O 1
ATOM 3869 N N . VAL B 1 190 ? 1.273 -22.469 -3.281 1 98.25 190 VAL B N 1
ATOM 3870 C CA . VAL B 1 190 ? 2.59 -22 -3.705 1 98.25 190 VAL B CA 1
ATOM 3871 C C . VAL B 1 190 ? 2.461 -21.172 -4.98 1 98.25 190 VAL B C 1
ATOM 3873 O O . VAL B 1 190 ? 1.739 -21.547 -5.906 1 98.25 190 VAL B O 1
ATOM 3876 N N . LYS B 1 191 ? 3.119 -20.078 -5.023 1 98.44 191 LYS B N 1
ATOM 3877 C CA . LYS B 1 191 ? 3.195 -19.203 -6.191 1 98.44 191 LYS B CA 1
ATOM 3878 C C . LYS B 1 191 ? 4.629 -19.094 -6.703 1 98.44 191 LYS B C 1
ATOM 3880 O O . LYS B 1 191 ? 5.305 -18.094 -6.457 1 98.44 191 LYS B O 1
ATOM 3885 N N . PRO B 1 192 ? 4.992 -20.016 -7.508 1 98.81 192 PRO B N 1
ATOM 3886 C CA . PRO B 1 192 ? 6.402 -20.094 -7.91 1 98.81 192 PRO B CA 1
ATOM 3887 C C . PRO B 1 192 ? 6.895 -18.797 -8.562 1 98.81 192 PRO B C 1
ATOM 3889 O O . PRO B 1 192 ? 8.078 -18.469 -8.461 1 98.81 192 PRO B O 1
ATOM 3892 N N . LEU B 1 193 ? 6.027 -18.062 -9.211 1 98.75 193 LEU B N 1
ATOM 3893 C CA . LEU B 1 193 ? 6.434 -16.891 -9.977 1 98.75 193 LEU B CA 1
ATOM 3894 C C . LEU B 1 193 ? 6.246 -15.617 -9.164 1 98.75 193 LEU B C 1
ATOM 3896 O O . LEU B 1 193 ? 6.219 -14.516 -9.719 1 98.75 193 LEU B O 1
ATOM 3900 N N . PHE B 1 194 ? 6.199 -15.766 -7.891 1 98.44 194 PHE B N 1
ATOM 3901 C CA . PHE B 1 194 ? 5.871 -14.695 -6.949 1 98.44 194 PHE B CA 1
ATOM 3902 C C . PHE B 1 194 ? 6.758 -13.477 -7.184 1 98.44 194 PHE B C 1
ATOM 3904 O O . PHE B 1 194 ? 6.309 -12.344 -7.031 1 98.44 194 PHE B O 1
ATOM 3911 N N . TRP B 1 195 ? 8.008 -13.672 -7.637 1 98.38 195 TRP B N 1
ATOM 3912 C CA . TRP B 1 195 ? 8.984 -12.594 -7.73 1 98.38 195 TRP B CA 1
ATOM 3913 C C . TRP B 1 195 ? 9.297 -12.266 -9.188 1 98.38 195 TRP B C 1
ATOM 3915 O O . TRP B 1 195 ? 10.281 -11.586 -9.477 1 98.38 195 TRP B O 1
ATOM 3925 N N . LEU B 1 196 ? 8.531 -12.766 -10.055 1 98.5 196 LEU B N 1
ATOM 3926 C CA . LEU B 1 196 ? 8.773 -12.586 -11.484 1 98.5 196 LEU B CA 1
ATOM 3927 C C . LEU B 1 196 ? 7.637 -11.797 -12.133 1 98.5 196 LEU B C 1
ATOM 3929 O O . LEU B 1 196 ? 6.469 -11.977 -11.773 1 98.5 196 LEU B O 1
ATOM 3933 N N . SER B 1 197 ? 7.953 -10.992 -13.109 1 96.75 197 SER B N 1
ATOM 3934 C CA . SER B 1 197 ? 6.961 -10.164 -13.789 1 96.75 197 SER B CA 1
ATOM 3935 C C . SER B 1 197 ? 6.27 -10.945 -14.906 1 96.75 197 SER B C 1
ATOM 3937 O O . SER B 1 197 ? 6.719 -12.023 -15.289 1 96.75 197 SER B O 1
ATOM 3939 N N . ASP B 1 198 ? 5.172 -10.297 -15.414 1 94.94 198 ASP B N 1
ATOM 3940 C CA . ASP B 1 198 ? 4.48 -10.828 -16.594 1 94.94 198 ASP B CA 1
ATOM 3941 C C . ASP B 1 198 ? 5.43 -10.945 -17.781 1 94.94 198 ASP B C 1
ATOM 3943 O O . ASP B 1 198 ? 5.398 -11.938 -18.516 1 94.94 198 ASP B O 1
ATOM 3947 N N . SER B 1 199 ? 6.234 -9.969 -17.906 1 95.69 199 SER B N 1
ATOM 3948 C CA . SER B 1 199 ? 7.176 -9.953 -19.016 1 95.69 199 SER B CA 1
ATOM 3949 C C . SER B 1 199 ? 8.242 -11.031 -18.859 1 95.69 199 SER B C 1
ATOM 3951 O O . SER B 1 199 ? 8.703 -11.602 -19.859 1 95.69 199 SER B O 1
ATOM 3953 N N . ASP B 1 200 ? 8.656 -11.266 -17.625 1 97.75 200 ASP B N 1
ATOM 3954 C CA . ASP B 1 200 ? 9.633 -12.328 -17.391 1 97.75 200 ASP B CA 1
ATOM 3955 C C . ASP B 1 200 ? 9.086 -13.68 -17.844 1 97.75 200 ASP B C 1
ATOM 3957 O O . ASP B 1 200 ? 9.789 -14.453 -18.484 1 97.75 200 ASP B O 1
ATOM 3961 N N . SER B 1 201 ? 7.809 -13.977 -17.453 1 97.31 201 SER B N 1
ATOM 3962 C CA . SER B 1 201 ? 7.195 -15.25 -17.812 1 97.31 201 SER B CA 1
ATOM 3963 C C . SER B 1 201 ? 7.09 -15.398 -19.328 1 97.31 201 SER B C 1
ATOM 3965 O O . SER B 1 201 ? 7.336 -16.484 -19.875 1 97.31 201 SER B O 1
ATOM 3967 N N . LEU B 1 202 ? 6.711 -14.32 -20.016 1 96.56 202 LEU B N 1
ATOM 3968 C CA . LEU B 1 202 ? 6.609 -14.344 -21.469 1 96.56 202 LEU B CA 1
ATOM 3969 C C . LEU B 1 202 ? 7.965 -14.625 -22.109 1 96.56 202 LEU B C 1
ATOM 3971 O O . LEU B 1 202 ? 8.07 -15.477 -23 1 96.56 202 LEU B O 1
ATOM 3975 N N . SER B 1 203 ? 8.945 -13.93 -21.641 1 98 203 SER B N 1
ATOM 3976 C CA . SER B 1 203 ? 10.289 -14.125 -22.156 1 98 203 SER B CA 1
ATOM 3977 C C . SER B 1 203 ? 10.781 -15.539 -21.906 1 98 203 SER B C 1
ATOM 3979 O O . SER B 1 203 ? 11.484 -16.125 -22.75 1 98 203 SER B O 1
ATOM 3981 N N . TYR B 1 204 ? 10.422 -16.031 -20.781 1 98.38 204 TYR B N 1
ATOM 3982 C CA . TYR B 1 204 ? 10.859 -17.375 -20.422 1 98.38 204 TYR B CA 1
ATOM 3983 C C . TYR B 1 204 ? 10.234 -18.422 -21.344 1 98.38 204 TYR B C 1
ATOM 3985 O O . TYR B 1 204 ? 10.93 -19.312 -21.844 1 98.38 204 TYR B O 1
ATOM 3993 N N . VAL B 1 205 ? 8.938 -18.359 -21.547 1 97.69 205 VAL B N 1
ATOM 3994 C CA . VAL B 1 205 ? 8.234 -19.312 -22.406 1 97.69 205 VAL B CA 1
ATOM 3995 C C . VAL B 1 205 ? 8.789 -19.234 -23.828 1 97.69 205 VAL B C 1
ATOM 3997 O O . VAL B 1 205 ? 8.945 -20.266 -24.5 1 97.69 205 VAL B O 1
ATOM 4000 N N . LYS B 1 206 ? 9.094 -18.031 -24.281 1 97.19 206 LYS B N 1
ATOM 4001 C CA . LYS B 1 206 ? 9.68 -17.859 -25.594 1 97.19 206 LYS B CA 1
ATOM 4002 C C . LYS B 1 206 ? 11.078 -18.453 -25.672 1 97.19 206 LYS B C 1
ATOM 4004 O O . LYS B 1 206 ? 11.406 -19.172 -26.609 1 97.19 206 LYS B O 1
ATOM 4009 N N . LEU B 1 207 ? 11.867 -18.141 -24.703 1 97.5 207 LEU B N 1
ATOM 4010 C CA . LEU B 1 207 ? 13.25 -18.609 -24.656 1 97.5 207 LEU B CA 1
ATOM 4011 C C . LEU B 1 207 ? 13.305 -20.125 -24.672 1 97.5 207 LEU B C 1
ATOM 4013 O O . LEU B 1 207 ? 14.156 -20.719 -25.359 1 97.5 207 LEU B O 1
ATOM 4017 N N . LYS B 1 208 ? 12.383 -20.781 -23.953 1 97.56 208 LYS B N 1
ATOM 4018 C CA . LYS B 1 208 ? 12.398 -22.234 -23.797 1 97.56 208 LYS B CA 1
ATOM 4019 C C . LYS B 1 208 ? 11.586 -22.922 -24.891 1 97.56 208 LYS B C 1
ATOM 4021 O O . LYS B 1 208 ? 11.531 -24.156 -24.953 1 97.56 208 LYS B O 1
ATOM 4026 N N . GLY B 1 209 ? 10.883 -22.172 -25.688 1 96.5 209 GLY B N 1
ATOM 4027 C CA . GLY B 1 209 ? 10.078 -22.734 -26.75 1 96.5 209 GLY B CA 1
ATOM 4028 C C . GLY B 1 209 ? 8.883 -23.531 -26.25 1 96.5 209 GLY B C 1
ATOM 4029 O O . GLY B 1 209 ? 8.578 -24.594 -26.766 1 96.5 209 GLY B O 1
ATOM 4030 N N . LEU B 1 210 ? 8.273 -23.031 -25.25 1 96.94 210 LEU B N 1
ATOM 4031 C CA . LEU B 1 210 ? 7.172 -23.75 -24.641 1 96.94 210 LEU B CA 1
ATOM 4032 C C . LEU B 1 210 ? 5.855 -23.453 -25.344 1 96.94 210 LEU B C 1
ATOM 4034 O O . LEU B 1 210 ? 5.645 -22.328 -25.812 1 96.94 210 LEU B O 1
ATOM 4038 N N . PRO B 1 211 ? 4.957 -24.406 -25.375 1 94 211 PRO B N 1
ATOM 4039 C CA . PRO B 1 211 ? 3.643 -24.172 -25.984 1 94 211 PRO B CA 1
ATOM 4040 C C . PRO B 1 211 ? 2.768 -23.25 -25.141 1 94 211 PRO B C 1
ATOM 4042 O O . PRO B 1 211 ? 2.867 -23.25 -23.906 1 94 211 PRO B O 1
ATOM 4045 N N . ARG B 1 212 ? 1.909 -22.453 -25.75 1 90.81 212 ARG B N 1
ATOM 4046 C CA . ARG B 1 212 ? 0.991 -21.578 -25.016 1 90.81 212 ARG B CA 1
ATOM 4047 C C . ARG B 1 212 ? -0.316 -21.391 -25.781 1 90.81 212 ARG B C 1
ATOM 4049 O O . ARG B 1 212 ? -0.342 -21.5 -27 1 90.81 212 ARG B O 1
ATOM 4056 N N . CYS B 1 213 ? -1.288 -21.234 -24.938 1 88.69 213 CYS B N 1
ATOM 4057 C CA . CYS B 1 213 ? -2.58 -20.891 -25.531 1 88.69 213 CYS B CA 1
ATOM 4058 C C . CYS B 1 213 ? -2.688 -19.391 -25.781 1 88.69 213 CYS B C 1
ATOM 4060 O O . CYS B 1 213 ? -2.143 -18.594 -25.031 1 88.69 213 CYS B O 1
ATOM 4062 N N . SER B 1 214 ? -3.268 -19 -26.875 1 75.25 214 SER B N 1
ATOM 4063 C CA . SER B 1 214 ? -3.457 -17.594 -27.203 1 75.25 214 SER B CA 1
ATOM 4064 C C . SER B 1 214 ? -4.758 -17.062 -26.609 1 75.25 214 SER B C 1
ATOM 4066 O O . SER B 1 214 ? -5.027 -15.859 -26.672 1 75.25 214 SER B O 1
ATOM 4068 N N . THR B 1 215 ? -5.445 -17.969 -26 1 61.66 215 THR B N 1
ATOM 4069 C CA . THR B 1 215 ? -6.785 -17.547 -25.594 1 61.66 215 THR B CA 1
ATOM 4070 C C . THR B 1 215 ? -6.723 -16.578 -24.422 1 61.66 215 THR B C 1
ATOM 4072 O O . THR B 1 215 ? -6.035 -16.859 -23.422 1 61.66 215 THR B O 1
ATOM 4075 N N . LYS B 1 216 ? -7.031 -15.398 -24.781 1 59.06 216 LYS B N 1
ATOM 4076 C CA . LYS B 1 216 ? -7.129 -14.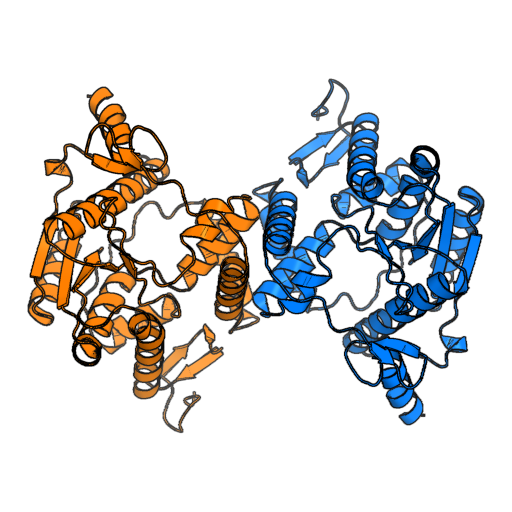398 -23.719 1 59.06 216 LYS B CA 1
ATOM 4077 C C . LYS B 1 216 ? -8.5 -14.445 -23.047 1 59.06 216 LYS B C 1
ATOM 4079 O O . LYS B 1 216 ? -9.508 -14.711 -23.703 1 59.06 216 LYS B O 1
ATOM 4084 N N . CYS B 1 217 ? -8.375 -14.586 -21.734 1 60.03 217 CYS B N 1
ATOM 4085 C CA . CYS B 1 217 ? -9.648 -14.422 -21.047 1 60.03 217 CYS B CA 1
ATOM 4086 C C . CYS B 1 217 ? -10.414 -13.227 -21.578 1 60.03 217 CYS B C 1
ATOM 4088 O O . CYS B 1 217 ? -9.852 -12.133 -21.719 1 60.03 217 CYS B O 1
ATOM 4090 N N . PRO B 1 218 ? -11.492 -13.5 -22.422 1 51.59 218 PRO B N 1
ATOM 4091 C CA . PRO B 1 218 ? -12.242 -12.375 -22.984 1 51.59 218 PRO B CA 1
ATOM 4092 C C . PRO B 1 218 ? -12.406 -11.219 -22 1 51.59 218 PRO B C 1
ATOM 4094 O O . PRO B 1 218 ? -12.57 -10.07 -22.422 1 51.59 218 PRO B O 1
ATOM 4097 N N . ASP B 1 219 ? -12.711 -11.344 -20.703 1 48.75 219 ASP B N 1
ATOM 4098 C CA . ASP B 1 219 ? -13.289 -10.383 -19.766 1 48.75 219 ASP B CA 1
ATOM 4099 C C . ASP B 1 219 ? -12.211 -9.734 -18.906 1 48.75 219 ASP B C 1
ATOM 4101 O O . ASP B 1 219 ? -12.156 -9.969 -17.688 1 48.75 219 ASP B O 1
ATOM 4105 N N . GLY B 1 220 ? -11.102 -9.453 -19.484 1 50.97 220 GLY B N 1
ATOM 4106 C CA . GLY B 1 220 ? -10.156 -8.781 -18.609 1 50.97 220 GLY B CA 1
ATOM 4107 C C . GLY B 1 220 ? -10.773 -7.668 -17.797 1 50.97 220 GLY B C 1
ATOM 4108 O O . GLY B 1 220 ? -11.484 -6.816 -18.328 1 50.97 220 GLY B O 1
ATOM 4109 N N . LEU B 1 221 ? -11.023 -7.824 -16.484 1 52.97 221 LEU B N 1
ATOM 4110 C CA . LEU B 1 221 ? -11.82 -7.039 -15.555 1 52.97 221 LEU B CA 1
ATOM 4111 C C . LEU B 1 221 ? -11.367 -5.582 -15.547 1 52.97 221 LEU B C 1
ATOM 4113 O O . LEU B 1 221 ? -10.172 -5.301 -15.641 1 52.97 221 LEU B O 1
ATOM 4117 N N . ASP B 1 222 ? -12.328 -4.66 -15.789 1 54.16 222 ASP B N 1
ATOM 4118 C CA . ASP B 1 222 ? -12.312 -3.201 -15.734 1 54.16 222 ASP B CA 1
ATOM 4119 C C . ASP B 1 222 ? -11.484 -2.705 -14.547 1 54.16 222 ASP B C 1
ATOM 4121 O O . ASP B 1 222 ? -10.68 -1.781 -14.695 1 54.16 222 ASP B O 1
ATOM 4125 N N . LYS B 1 223 ? -11.688 -3.393 -13.461 1 54.34 223 LYS B N 1
ATOM 4126 C CA . LYS B 1 223 ? -11.031 -2.863 -12.266 1 54.34 223 LYS B CA 1
ATOM 4127 C C . LYS B 1 223 ? -9.516 -2.986 -12.383 1 54.34 223 LYS B C 1
ATOM 4129 O O . LYS B 1 223 ? -8.781 -2.088 -11.961 1 54.34 223 LYS B O 1
ATOM 4134 N N . GLN B 1 224 ? -9.109 -4.07 -13.039 1 61.25 224 GLN B N 1
ATOM 4135 C CA . GLN B 1 224 ? -7.676 -4.227 -13.266 1 61.25 224 GLN B CA 1
ATOM 4136 C C . GLN B 1 224 ? -7.156 -3.186 -14.25 1 61.25 224 GLN B C 1
ATOM 4138 O O . GLN B 1 224 ? -5.977 -2.824 -14.227 1 61.25 224 GLN B O 1
ATOM 4143 N N . ALA B 1 225 ? -8.203 -2.658 -14.719 1 68.75 225 ALA B N 1
ATOM 4144 C CA . ALA B 1 225 ? -7.863 -1.771 -15.828 1 68.75 225 ALA B CA 1
ATOM 4145 C C . ALA B 1 225 ? -7.316 -0.44 -15.32 1 68.75 225 ALA B C 1
ATOM 4147 O O . ALA B 1 225 ? -6.617 0.268 -16.047 1 68.75 225 ALA B O 1
ATOM 4148 N N . ILE B 1 226 ? -7.508 -0.155 -14.062 1 76.69 226 ILE B N 1
ATOM 4149 C CA . ILE B 1 226 ? -7.02 1.139 -13.594 1 76.69 226 ILE B CA 1
ATOM 4150 C C . ILE B 1 226 ? -5.723 0.947 -12.812 1 76.69 226 ILE B C 1
ATOM 4152 O O . ILE B 1 226 ? -4.77 1.714 -12.984 1 76.69 226 ILE B O 1
ATOM 4156 N N . ILE B 1 227 ? -5.684 -0.115 -12.102 1 86.56 227 ILE B N 1
ATOM 4157 C CA . ILE B 1 227 ? -4.578 -0.3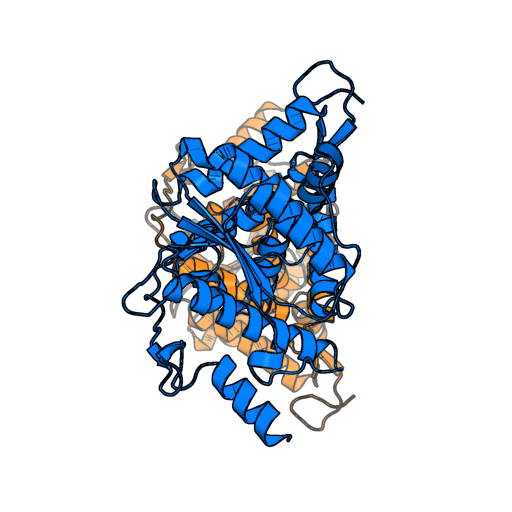05 -11.172 1 86.56 227 ILE B CA 1
ATOM 4158 C C . ILE B 1 227 ? -3.346 -0.801 -11.922 1 86.56 227 ILE B C 1
ATOM 4160 O O . ILE B 1 227 ? -2.242 -0.289 -11.727 1 86.56 227 ILE B O 1
ATOM 4164 N N . LYS B 1 228 ? -3.51 -1.698 -12.867 1 86.75 228 LYS B N 1
ATOM 4165 C CA . LYS B 1 228 ? -2.375 -2.332 -13.531 1 86.75 228 LYS B CA 1
ATOM 4166 C C . LYS B 1 228 ? -1.566 -1.312 -14.328 1 86.75 228 LYS B C 1
ATOM 4168 O O . LYS B 1 228 ? -0.339 -1.271 -14.234 1 86.75 228 LYS B O 1
ATOM 4173 N N . PRO B 1 229 ? -2.27 -0.455 -15.062 1 84.31 229 PRO B N 1
ATOM 4174 C CA . PRO B 1 229 ? -1.502 0.573 -15.766 1 84.31 229 PRO B CA 1
ATOM 4175 C C . PRO B 1 229 ? -0.715 1.478 -14.82 1 84.31 229 PRO B C 1
ATOM 4177 O O . PRO B 1 229 ? 0.391 1.911 -15.156 1 84.31 229 PRO B O 1
ATOM 4180 N N . ILE B 1 230 ? -1.287 1.718 -13.734 1 83.94 230 ILE B N 1
ATOM 4181 C CA . ILE B 1 230 ? -0.64 2.564 -12.734 1 83.94 230 ILE B CA 1
ATOM 4182 C C . ILE B 1 230 ? 0.633 1.888 -12.234 1 83.94 230 ILE B C 1
ATOM 4184 O O . ILE B 1 230 ? 1.693 2.514 -12.172 1 83.94 230 ILE B O 1
ATOM 4188 N N . LEU B 1 231 ? 0.555 0.666 -11.945 1 89.31 231 LEU B N 1
ATOM 4189 C CA . LEU B 1 231 ? 1.705 -0.099 -11.477 1 89.31 231 LEU B CA 1
ATOM 4190 C C . LEU B 1 231 ? 2.783 -0.174 -12.555 1 89.31 231 LEU B C 1
ATOM 4192 O O . LEU B 1 231 ? 3.977 -0.112 -12.25 1 89.31 231 LEU B O 1
ATOM 4196 N N . TYR B 1 232 ? 2.312 -0.228 -13.742 1 87.38 232 TYR B N 1
ATOM 4197 C CA . TYR B 1 232 ? 3.254 -0.271 -14.859 1 87.38 232 TYR B CA 1
ATOM 4198 C C . TYR B 1 232 ? 4.016 1.043 -14.977 1 87.38 232 TYR B C 1
ATOM 4200 O O . TYR B 1 232 ? 5.23 1.046 -15.211 1 87.38 232 TYR B O 1
ATOM 4208 N N . GLU B 1 233 ? 3.361 2.117 -14.766 1 85.06 233 GLU B N 1
ATOM 4209 C CA . GLU B 1 233 ? 3.996 3.428 -14.852 1 85.06 233 GLU B CA 1
ATOM 4210 C C . GLU B 1 233 ? 5.016 3.623 -13.734 1 85.06 233 GLU B C 1
ATOM 4212 O O . GLU B 1 233 ? 6.082 4.199 -13.953 1 85.06 233 GLU B O 1
ATOM 4217 N N . ILE B 1 234 ? 4.676 3.16 -12.609 1 88.75 234 ILE B N 1
ATOM 4218 C CA . ILE B 1 234 ? 5.582 3.273 -11.477 1 88.75 234 ILE B CA 1
ATOM 4219 C C . ILE B 1 234 ? 6.848 2.463 -11.742 1 88.75 234 ILE B C 1
ATOM 4221 O O . ILE B 1 234 ? 7.961 2.947 -11.523 1 88.75 234 ILE B O 1
ATOM 4225 N N . ARG B 1 235 ? 6.688 1.322 -12.25 1 91.56 235 ARG B N 1
ATOM 4226 C CA . ARG B 1 235 ? 7.824 0.448 -12.523 1 91.56 235 ARG B CA 1
ATOM 4227 C C . ARG B 1 235 ? 8.727 1.044 -13.594 1 91.56 235 ARG B C 1
ATOM 4229 O O . ARG B 1 235 ? 9.945 0.905 -13.531 1 91.56 235 ARG B O 1
ATOM 4236 N N . LYS B 1 236 ? 8.094 1.648 -14.57 1 89.06 236 LYS B N 1
ATOM 4237 C CA . LYS B 1 236 ? 8.875 2.285 -15.625 1 89.06 236 LYS B CA 1
ATOM 4238 C C . LYS B 1 236 ? 9.805 3.354 -15.055 1 89.06 236 LYS B C 1
ATOM 4240 O O . LYS B 1 236 ? 10.945 3.486 -15.492 1 89.06 236 LYS B O 1
ATOM 4245 N N . LYS B 1 237 ? 9.344 4.043 -14.094 1 87.56 237 LYS B N 1
ATOM 4246 C CA . LYS B 1 237 ? 10.117 5.125 -13.492 1 87.56 237 LYS B CA 1
ATOM 4247 C C . LYS B 1 237 ? 11.094 4.586 -12.453 1 87.56 237 LYS B C 1
ATOM 4249 O O . LYS B 1 237 ? 12.211 5.09 -12.32 1 87.56 237 LYS B O 1
ATOM 4254 N N . TRP B 1 238 ? 10.664 3.604 -11.695 1 91.75 238 TRP B N 1
ATOM 4255 C CA . TRP B 1 238 ? 11.461 2.969 -10.648 1 91.75 238 TRP B CA 1
ATOM 4256 C C . TRP B 1 238 ? 11.414 1.449 -10.773 1 91.75 238 TRP B C 1
ATOM 4258 O O . TRP B 1 238 ? 10.648 0.783 -10.078 1 91.75 238 TRP B O 1
ATOM 4268 N N . PRO B 1 239 ? 12.328 0.865 -11.461 1 93.5 239 PRO B N 1
ATOM 4269 C CA . PRO B 1 239 ? 12.273 -0.537 -11.883 1 93.5 239 PRO B CA 1
ATOM 4270 C C . PRO B 1 239 ? 12.062 -1.497 -10.711 1 93.5 239 PRO B C 1
ATOM 4272 O O . PRO B 1 239 ? 11.227 -2.404 -10.797 1 93.5 239 PRO B O 1
ATOM 4275 N N . PRO B 1 240 ? 12.672 -1.269 -9.547 1 94.44 240 PRO B N 1
ATOM 4276 C CA . PRO B 1 240 ? 12.477 -2.254 -8.484 1 94.44 240 PRO B CA 1
ATOM 4277 C C . PRO B 1 240 ? 11.195 -2.01 -7.684 1 94.44 240 PRO B C 1
ATOM 4279 O O . PRO B 1 240 ? 10.93 -2.707 -6.703 1 94.44 240 PRO B O 1
ATOM 4282 N N . SER B 1 241 ? 10.375 -1.062 -8.125 1 94.94 241 SER B N 1
ATOM 4283 C CA . SER B 1 241 ? 9.266 -0.559 -7.316 1 94.94 241 SER B CA 1
ATOM 4284 C C . SER B 1 241 ? 8.273 -1.668 -6.992 1 94.94 241 SER B C 1
ATOM 4286 O O . SER B 1 241 ? 7.758 -1.739 -5.875 1 94.94 241 SER B O 1
ATOM 4288 N N . LEU B 1 242 ? 7.992 -2.555 -7.98 1 96.25 242 LEU B N 1
ATOM 4289 C CA . LEU B 1 242 ? 6.988 -3.578 -7.719 1 96.25 242 LEU B CA 1
ATOM 4290 C C . LEU B 1 242 ? 7.52 -4.629 -6.754 1 96.25 242 LEU B C 1
ATOM 4292 O O . LEU B 1 242 ? 6.789 -5.102 -5.879 1 96.25 242 LEU B O 1
ATOM 4296 N N . VAL B 1 243 ? 8.758 -5.035 -6.949 1 97.5 243 VAL B N 1
ATOM 4297 C CA . VAL B 1 243 ? 9.375 -5.969 -6.016 1 97.5 243 VAL B CA 1
ATOM 4298 C C . VAL B 1 243 ? 9.383 -5.371 -4.609 1 97.5 243 VAL B C 1
ATOM 4300 O O . VAL B 1 243 ? 9.023 -6.047 -3.641 1 97.5 243 VAL B O 1
ATOM 4303 N N . ASN B 1 244 ? 9.75 -4.105 -4.555 1 97 244 ASN B N 1
ATOM 4304 C CA . ASN B 1 244 ? 9.781 -3.402 -3.277 1 97 244 ASN B CA 1
ATOM 4305 C C . ASN B 1 244 ? 8.391 -3.309 -2.656 1 97 244 ASN B C 1
ATOM 4307 O O . ASN B 1 244 ? 8.219 -3.543 -1.458 1 97 244 ASN B O 1
ATOM 4311 N N . PHE B 1 245 ? 7.43 -2.957 -3.49 1 97.12 245 PHE B N 1
ATOM 4312 C CA . PHE B 1 245 ? 6.051 -2.801 -3.037 1 97.12 245 PHE B CA 1
ATOM 4313 C C . PHE B 1 245 ? 5.52 -4.109 -2.457 1 97.12 245 PHE B C 1
ATOM 4315 O O . PHE B 1 245 ? 5.02 -4.137 -1.331 1 97.12 245 PHE B O 1
ATOM 4322 N N . VAL B 1 246 ? 5.672 -5.176 -3.17 1 97.81 246 VAL B N 1
ATOM 4323 C CA . VAL B 1 246 ? 5.199 -6.484 -2.732 1 97.81 246 VAL B CA 1
ATOM 4324 C C . VAL B 1 246 ? 5.973 -6.926 -1.491 1 97.81 246 VAL B C 1
ATOM 4326 O O . VAL B 1 246 ? 5.383 -7.445 -0.54 1 97.81 246 VAL B O 1
ATOM 4329 N N . SER B 1 247 ? 7.281 -6.699 -1.456 1 97.62 247 SER B N 1
ATOM 4330 C CA . SER B 1 247 ? 8.102 -7.027 -0.293 1 97.62 247 SER B CA 1
ATOM 4331 C C . SER B 1 247 ? 7.633 -6.266 0.943 1 97.62 247 SER B C 1
ATOM 4333 O O . SER B 1 247 ? 7.594 -6.82 2.043 1 97.62 247 SER B O 1
ATOM 4335 N N . SER B 1 248 ? 7.316 -5.012 0.742 1 97 248 SER B N 1
ATOM 4336 C CA . SER B 1 248 ? 6.875 -4.168 1.847 1 97 248 SER B CA 1
ATOM 4337 C C . SER B 1 248 ? 5.578 -4.691 2.457 1 97 248 SER B C 1
ATOM 4339 O O . SER B 1 248 ? 5.465 -4.82 3.678 1 97 248 SER B O 1
ATOM 4341 N N . ILE B 1 249 ? 4.613 -4.969 1.614 1 96.56 249 ILE B N 1
ATOM 4342 C CA . ILE B 1 249 ? 3.328 -5.457 2.104 1 96.56 249 ILE B CA 1
ATOM 4343 C C . ILE B 1 249 ? 3.52 -6.805 2.797 1 96.56 249 ILE B C 1
ATOM 4345 O O . ILE B 1 249 ? 2.977 -7.035 3.879 1 96.56 249 ILE B O 1
ATOM 4349 N N . ARG B 1 250 ? 4.293 -7.652 2.16 1 95.44 250 ARG B N 1
ATOM 4350 C CA . ARG B 1 250 ? 4.566 -8.961 2.738 1 95.44 250 ARG B CA 1
ATOM 4351 C C . ARG B 1 250 ? 5.176 -8.828 4.129 1 95.44 250 ARG B C 1
ATOM 4353 O O . ARG B 1 250 ? 4.785 -9.555 5.055 1 95.44 250 ARG B O 1
ATOM 4360 N N . GLU B 1 251 ? 6.109 -7.953 4.285 1 94.69 251 GLU B N 1
ATOM 4361 C CA . GLU B 1 251 ? 6.766 -7.742 5.57 1 94.69 251 GLU B CA 1
ATOM 4362 C C . GLU B 1 251 ? 5.793 -7.195 6.609 1 94.69 251 GLU B C 1
ATOM 4364 O O . GLU B 1 251 ? 5.789 -7.637 7.762 1 94.69 251 GLU B O 1
ATOM 4369 N N . LEU B 1 252 ? 4.969 -6.246 6.234 1 93.88 252 LEU B N 1
ATOM 4370 C CA . LEU B 1 252 ? 3.965 -5.703 7.141 1 93.88 252 LEU B CA 1
ATOM 4371 C C . LEU B 1 252 ? 3.006 -6.793 7.609 1 93.88 252 LEU B C 1
ATOM 4373 O O . LEU B 1 252 ? 2.652 -6.852 8.789 1 93.88 252 LEU B O 1
ATOM 4377 N N . VAL B 1 253 ? 2.609 -7.598 6.684 1 92.5 253 VAL B N 1
ATOM 4378 C CA . VAL B 1 253 ? 1.695 -8.695 6.988 1 92.5 253 VAL B CA 1
ATOM 4379 C C . VAL B 1 253 ? 2.352 -9.656 7.977 1 92.5 253 VAL B C 1
ATOM 4381 O O . VAL B 1 253 ? 1.713 -10.109 8.93 1 92.5 253 VAL B O 1
ATOM 4384 N N . ARG B 1 254 ? 3.578 -9.938 7.797 1 91 254 ARG B N 1
ATOM 4385 C CA . ARG B 1 254 ? 4.301 -10.852 8.68 1 91 254 ARG B CA 1
ATOM 4386 C C . ARG B 1 254 ? 4.441 -10.258 10.078 1 91 254 ARG B C 1
ATOM 4388 O O . ARG B 1 254 ? 4.418 -10.992 11.07 1 91 254 ARG B O 1
ATOM 4395 N N . MET B 1 255 ? 4.578 -8.961 10.148 1 91.75 255 MET B N 1
ATOM 4396 C CA . MET B 1 255 ? 4.742 -8.281 11.43 1 91.75 255 MET B CA 1
ATOM 4397 C C . MET B 1 255 ? 3.406 -8.156 12.148 1 91.75 255 MET B C 1
ATOM 4399 O O . MET B 1 255 ? 3.369 -7.93 13.359 1 91.75 255 MET B O 1
ATOM 4403 N N . ALA B 1 256 ? 2.389 -8.203 11.336 1 90.81 256 ALA B N 1
ATOM 4404 C CA . ALA B 1 256 ? 1.06 -7.961 11.891 1 90.81 256 ALA B CA 1
ATOM 4405 C C . ALA B 1 256 ? 0.607 -9.125 12.766 1 90.81 256 ALA B C 1
ATOM 4407 O O . ALA B 1 256 ? 0.659 -10.281 12.344 1 90.81 256 ALA B O 1
ATOM 4408 N N . GLU B 1 257 ? 0.28 -8.766 13.93 1 84.56 257 GLU B N 1
ATOM 4409 C CA . GLU B 1 257 ? -0.398 -9.742 14.773 1 84.56 257 GLU B CA 1
ATOM 4410 C C . GLU B 1 257 ? -1.865 -9.891 14.383 1 84.56 257 GLU B C 1
ATOM 4412 O O . GLU B 1 257 ? -2.637 -8.93 14.484 1 84.56 257 GLU B O 1
ATOM 4417 N N . HIS B 1 258 ? -2.176 -11.008 13.859 1 80.31 258 HIS B N 1
ATOM 4418 C CA . HIS B 1 258 ? -3.562 -11.219 13.453 1 80.31 258 HIS B CA 1
ATOM 4419 C C . HIS B 1 258 ? -4 -12.656 13.719 1 80.31 258 HIS B C 1
ATOM 4421 O O . HIS B 1 258 ? -3.17 -13.57 13.727 1 80.31 258 HIS B O 1
ATOM 4427 N N . PRO B 1 259 ? -5.203 -12.656 14.219 1 75.31 259 PRO B N 1
ATOM 4428 C CA . PRO B 1 259 ? -5.688 -14.016 14.477 1 75.31 259 PRO B CA 1
ATOM 4429 C C . PRO B 1 259 ? -5.652 -14.906 13.234 1 75.31 259 PRO B C 1
ATOM 4431 O O . PRO B 1 259 ? -5.547 -14.398 12.117 1 75.31 259 PRO B O 1
ATOM 4434 N N . GLN B 1 260 ? -5.551 -16.188 13.516 1 73.69 260 GLN B N 1
ATOM 4435 C CA . GLN B 1 260 ? -5.68 -17.125 12.398 1 73.69 260 GLN B CA 1
ATOM 4436 C C . GLN B 1 260 ? -7.051 -17.016 11.742 1 73.69 260 GLN B C 1
ATOM 4438 O O . GLN B 1 260 ? -8.039 -16.703 12.406 1 73.69 260 GLN B O 1
ATOM 4443 N N . ARG B 1 261 ? -7.004 -17.125 10.547 1 71.88 261 ARG B N 1
ATOM 4444 C CA . ARG B 1 261 ? -8.273 -17.078 9.82 1 71.88 261 ARG B CA 1
ATOM 4445 C C . ARG B 1 261 ? -9.211 -18.188 10.312 1 71.88 261 ARG B C 1
ATOM 4447 O O . ARG B 1 261 ? -8.797 -19.328 10.5 1 71.88 261 ARG B O 1
ATOM 4454 N N . LYS B 1 262 ? -10.406 -17.766 10.617 1 78.56 262 LYS B N 1
ATOM 4455 C CA . LYS B 1 262 ? -11.398 -18.781 10.977 1 78.56 262 LYS B CA 1
ATOM 4456 C C . LYS B 1 262 ? -11.938 -19.484 9.734 1 78.56 262 LYS B C 1
ATOM 4458 O O . LYS B 1 262 ? -12.602 -18.859 8.898 1 78.56 262 LYS B O 1
ATOM 4463 N N . VAL B 1 263 ? -11.438 -20.656 9.516 1 87.12 263 VAL B N 1
ATOM 4464 C CA . VAL B 1 263 ? -11.914 -21.469 8.398 1 87.12 263 VAL B CA 1
ATOM 4465 C C . VAL B 1 263 ? -12.688 -22.672 8.93 1 87.12 263 VAL B C 1
ATOM 4467 O O . VAL B 1 263 ? -12.25 -23.328 9.883 1 87.12 263 VAL B O 1
ATOM 4470 N N . ASN B 1 264 ? -13.875 -22.781 8.461 1 91.25 264 ASN B N 1
ATOM 4471 C CA . ASN B 1 264 ? -14.75 -23.906 8.773 1 91.25 264 ASN B CA 1
ATOM 4472 C C . ASN B 1 264 ? -14.906 -24.859 7.586 1 91.25 264 ASN B C 1
ATOM 4474 O O . ASN B 1 264 ? -14.352 -24.609 6.512 1 91.25 264 ASN B O 1
ATOM 4478 N N . LEU B 1 265 ? -15.531 -25.984 7.902 1 95 265 LEU B N 1
ATOM 4479 C CA . LEU B 1 265 ? -15.922 -26.891 6.82 1 95 265 LEU B CA 1
ATOM 4480 C C . LEU B 1 265 ? -17.344 -26.609 6.371 1 95 265 LEU B C 1
ATOM 4482 O O . LEU B 1 265 ? -18.25 -26.469 7.199 1 95 265 LEU B O 1
ATOM 4486 N N . CYS B 1 266 ? -17.484 -26.516 5.117 1 96.31 266 CYS B N 1
ATOM 4487 C CA . CYS B 1 266 ? -18.797 -26.281 4.531 1 96.31 266 CYS B CA 1
ATOM 4488 C C . CYS B 1 266 ? -19.781 -27.375 4.938 1 96.31 266 CYS B C 1
ATOM 4490 O O . CYS B 1 266 ? -19.469 -28.562 4.816 1 96.31 266 CYS B O 1
ATOM 4492 N N . GLU B 1 267 ? -20.953 -27 5.305 1 95.81 267 GLU B N 1
ATOM 4493 C CA . GLU B 1 267 ? -21.969 -27.953 5.77 1 95.81 267 GLU B CA 1
ATOM 4494 C C . GLU B 1 267 ? -22.484 -28.812 4.625 1 95.81 267 GLU B C 1
ATOM 4496 O O . GLU B 1 267 ? -23.062 -29.875 4.855 1 95.81 267 GLU B O 1
ATOM 4501 N N . ARG B 1 268 ? -22.234 -28.406 3.451 1 94.19 268 ARG B N 1
ATOM 4502 C CA . ARG B 1 268 ? -22.766 -29.109 2.287 1 94.19 268 ARG B CA 1
ATOM 4503 C C . ARG B 1 268 ? -21.719 -30.047 1.677 1 94.19 268 ARG B C 1
ATOM 4505 O O . ARG B 1 268 ? -22 -31.203 1.409 1 94.19 268 ARG B O 1
ATOM 4512 N N . CYS B 1 269 ? -20.547 -29.547 1.436 1 94.12 269 CYS B N 1
ATOM 4513 C CA . CYS B 1 269 ? -19.594 -30.328 0.659 1 94.12 269 CYS B CA 1
ATOM 4514 C C . CYS B 1 269 ? -18.406 -30.766 1.523 1 94.12 269 CYS B C 1
ATOM 4516 O O . CYS B 1 269 ? -17.625 -31.625 1.123 1 94.12 269 CYS B O 1
ATOM 4518 N N . GLY B 1 270 ? -18.188 -30.109 2.67 1 94.88 270 GLY B N 1
ATOM 4519 C CA . GLY B 1 270 ? -17.125 -30.516 3.59 1 94.88 270 GLY B CA 1
ATOM 4520 C C . GLY B 1 270 ? -15.789 -29.891 3.271 1 94.88 270 GLY B C 1
ATOM 4521 O O . GLY B 1 270 ? -14.758 -30.328 3.793 1 94.88 270 GLY B O 1
ATOM 4522 N N . TYR B 1 271 ? -15.758 -28.984 2.451 1 94.69 271 TYR B N 1
ATOM 4523 C CA . TYR B 1 271 ? -14.508 -28.312 2.121 1 94.69 271 TYR B CA 1
ATOM 4524 C C . TYR B 1 271 ? -14.445 -26.922 2.768 1 94.69 271 TYR B C 1
ATOM 4526 O O . TYR B 1 271 ? -15.43 -26.469 3.348 1 94.69 271 TYR B O 1
ATOM 4534 N N . PRO B 1 272 ? -13.312 -26.281 2.779 1 92.69 272 PRO B N 1
ATOM 4535 C CA . PRO B 1 272 ? -13.094 -25.094 3.609 1 92.69 272 PRO B CA 1
ATOM 4536 C C . PRO B 1 272 ? -13.992 -23.922 3.215 1 92.69 272 PRO B C 1
ATOM 4538 O O . PRO B 1 272 ? -14.234 -23.688 2.027 1 92.69 272 PRO B O 1
ATOM 4541 N N . THR B 1 273 ? -14.414 -23.234 4.211 1 92.19 273 THR B N 1
ATOM 4542 C CA . THR B 1 273 ? -15.203 -22.016 4.016 1 92.19 273 THR B CA 1
ATOM 4543 C C . THR B 1 273 ? -15.094 -21.109 5.227 1 92.19 273 THR B C 1
ATOM 4545 O O . THR B 1 273 ? -14.766 -21.547 6.328 1 92.19 273 THR B O 1
ATOM 4548 N N . SER B 1 274 ? -15.258 -19.812 4.953 1 86.25 274 SER B N 1
ATOM 4549 C CA . SER B 1 274 ? -15.266 -18.859 6.051 1 86.25 274 SER B CA 1
ATOM 4550 C C . SER B 1 274 ? -16.641 -18.797 6.719 1 86.25 274 SER B C 1
ATOM 4552 O O . SER B 1 274 ? -16.75 -18.344 7.863 1 86.25 274 SER B O 1
ATOM 4554 N N . GLY B 1 275 ? -17.656 -19.266 6.027 1 88.56 275 GLY B N 1
ATOM 4555 C CA . GLY B 1 275 ? -19.016 -19.266 6.543 1 88.56 275 GLY B CA 1
ATOM 4556 C C . GLY B 1 275 ? -19.531 -20.672 6.812 1 88.56 275 GLY B C 1
ATOM 4557 O O . GLY B 1 275 ? -18.797 -21.547 7.266 1 88.56 275 GLY B O 1
ATOM 4558 N N . LYS B 1 276 ? -20.875 -20.75 6.613 1 93.25 276 LYS B N 1
ATOM 4559 C CA . LYS B 1 276 ? -21.516 -22.062 6.785 1 93.25 276 LYS B CA 1
ATOM 4560 C C . LYS B 1 276 ? -21.5 -22.844 5.48 1 93.25 276 LYS B C 1
ATOM 4562 O O . LYS B 1 276 ? -21.281 -24.062 5.492 1 93.25 276 LYS B O 1
ATOM 4567 N N . ILE B 1 277 ? -21.766 -22.172 4.457 1 94.94 277 ILE B N 1
ATOM 4568 C CA . ILE B 1 277 ? -21.781 -22.75 3.117 1 94.94 277 ILE B CA 1
ATOM 4569 C C . ILE B 1 277 ? -20.719 -22.062 2.25 1 94.94 277 ILE B C 1
ATOM 4571 O O . ILE B 1 277 ? -20.625 -20.828 2.236 1 94.94 277 ILE B O 1
ATOM 4575 N N . CYS B 1 278 ? -19.953 -22.844 1.554 1 93.69 278 CYS B N 1
ATOM 4576 C CA . CYS B 1 278 ? -18.844 -22.266 0.805 1 93.69 278 CYS B CA 1
ATOM 4577 C C . CYS B 1 278 ? -19.344 -21.578 -0.463 1 93.69 278 CYS B C 1
ATOM 4579 O O . CYS B 1 278 ? -20.484 -21.781 -0.873 1 93.69 278 CYS B O 1
ATOM 4581 N N . ALA B 1 279 ? -18.531 -20.797 -1.003 1 90.44 279 ALA B N 1
ATOM 4582 C CA . ALA B 1 279 ? -18.875 -20.016 -2.186 1 90.44 279 ALA B CA 1
ATOM 4583 C C . ALA B 1 279 ? -19.266 -20.922 -3.35 1 90.44 279 ALA B C 1
ATOM 4585 O O . ALA B 1 279 ? -20.156 -20.578 -4.133 1 90.44 279 ALA B O 1
ATOM 4586 N N . PHE B 1 280 ? -18.625 -22 -3.518 1 92.19 280 PHE B N 1
ATOM 4587 C CA . PHE B 1 280 ? -18.922 -22.938 -4.605 1 92.19 280 PHE B CA 1
ATOM 4588 C C . PHE B 1 280 ? -20.312 -23.516 -4.457 1 92.19 280 PHE B C 1
ATOM 4590 O O . PHE B 1 280 ? -21.094 -23.547 -5.418 1 92.19 280 PHE B O 1
ATOM 4597 N N . CYS B 1 281 ? -20.609 -23.938 -3.262 1 92.81 281 CYS B N 1
ATOM 4598 C CA . CYS B 1 281 ? -21.922 -24.516 -3.008 1 92.81 281 CYS B CA 1
ATOM 4599 C C . CYS B 1 281 ? -23.031 -23.469 -3.186 1 92.81 281 CYS B C 1
ATOM 4601 O O . CYS B 1 281 ? -24.109 -23.781 -3.688 1 92.81 281 CYS B O 1
ATOM 4603 N N . ARG B 1 282 ? -22.766 -22.297 -2.777 1 91.5 282 ARG B N 1
ATOM 4604 C CA . ARG B 1 282 ? -23.719 -21.219 -2.977 1 91.5 282 ARG B CA 1
ATOM 4605 C C . ARG B 1 282 ? -23.938 -20.953 -4.461 1 91.5 282 ARG B C 1
ATOM 4607 O O . ARG B 1 282 ? -25.062 -20.703 -4.902 1 91.5 282 ARG B O 1
ATOM 4614 N N . LEU B 1 283 ? -22.859 -20.922 -5.141 1 88.31 283 LEU B N 1
ATOM 4615 C CA . LEU B 1 283 ? -22.906 -20.688 -6.582 1 88.31 283 LEU B CA 1
ATOM 4616 C C . LEU B 1 283 ? -23.719 -21.781 -7.273 1 88.31 283 LEU B C 1
ATOM 4618 O O . LEU B 1 283 ? -24.547 -21.484 -8.141 1 88.31 283 LEU B O 1
ATOM 4622 N N . LYS B 1 284 ? -23.484 -22.953 -6.938 1 86.5 284 LYS B N 1
ATOM 4623 C CA . LYS B 1 284 ? -24.203 -24.078 -7.523 1 86.5 284 LYS B CA 1
ATOM 4624 C C . LYS B 1 284 ? -25.703 -23.953 -7.27 1 86.5 284 LYS B C 1
ATOM 4626 O O . LYS B 1 284 ? -26.516 -24.297 -8.133 1 86.5 284 LYS B O 1
ATOM 4631 N N . GLU B 1 285 ? -26.016 -23.5 -6.066 1 84.38 285 GLU B N 1
ATOM 4632 C CA . GLU B 1 285 ? -27.406 -23.312 -5.711 1 84.38 285 GLU B CA 1
ATOM 4633 C C . GLU B 1 285 ? -28.047 -22.203 -6.551 1 84.38 285 GLU B C 1
ATOM 4635 O O . GLU B 1 285 ? -29.219 -22.297 -6.938 1 84.38 285 GLU B O 1
ATOM 4640 N N . SER B 1 286 ? -27.266 -21.188 -6.723 1 79.56 286 SER B N 1
ATOM 4641 C CA . SER B 1 286 ? -27.781 -20.047 -7.473 1 79.56 286 SER B CA 1
ATOM 4642 C C . SER B 1 286 ? -27.953 -20.391 -8.953 1 79.56 286 SER B C 1
ATOM 4644 O O . SER B 1 286 ? -28.906 -19.938 -9.586 1 79.56 286 SER B O 1
ATOM 4646 N N . ILE B 1 287 ? -26.969 -21.078 -9.484 1 69.06 287 ILE B N 1
ATOM 4647 C CA . ILE B 1 287 ? -27.047 -21.453 -10.891 1 69.06 287 ILE B CA 1
ATOM 4648 C C . ILE B 1 287 ? -28.094 -22.547 -11.078 1 69.06 287 ILE B C 1
ATOM 4650 O O . ILE B 1 287 ? -28.844 -22.547 -12.062 1 69.06 287 ILE B O 1
ATOM 4654 N N . GLY B 1 288 ? -28.062 -23.547 -10.203 1 57.34 288 GLY B N 1
ATOM 4655 C CA . GLY B 1 288 ? -29.109 -24.531 -10.266 1 57.34 288 GLY B CA 1
ATOM 4656 C C . GLY B 1 288 ? -30.5 -23.953 -10.086 1 57.34 288 GLY B C 1
ATOM 4657 O O . GLY B 1 288 ? -31.469 -24.484 -10.617 1 57.34 288 GLY B O 1
ATOM 4658 N N . GLY B 1 289 ? -30.562 -23.031 -9.219 1 45.84 289 GLY B N 1
ATOM 4659 C CA . GLY B 1 289 ? -31.859 -22.406 -9.125 1 45.84 289 GLY B CA 1
ATOM 4660 C C . GLY B 1 289 ? -32.25 -21.641 -10.383 1 45.84 289 GLY B C 1
ATOM 4661 O O . GLY B 1 289 ? -33.375 -21.141 -10.492 1 45.84 289 GLY B O 1
ATOM 4662 N N . LEU B 1 290 ? -31.375 -21.266 -11.102 1 40.09 290 LEU B N 1
ATOM 4663 C CA . LEU B 1 290 ? -31.719 -20.641 -12.375 1 40.09 290 LEU B CA 1
ATOM 4664 C C . LEU B 1 290 ? -32.062 -21.703 -13.414 1 40.09 290 LEU B C 1
ATOM 4666 O O . LEU B 1 290 ? -32.375 -21.375 -14.562 1 40.09 290 LEU B O 1
ATOM 4670 N N . ARG B 1 291 ? -31.828 -22.953 -13.156 1 34.62 291 ARG B N 1
ATOM 4671 C CA . ARG B 1 291 ? -32.406 -23.984 -14.016 1 34.62 291 ARG B CA 1
ATOM 4672 C C . ARG B 1 291 ? -33.875 -24.219 -13.672 1 34.62 291 ARG B C 1
ATOM 4674 O O . ARG B 1 291 ? -34.25 -24.219 -12.492 1 34.62 291 ARG B O 1
#

Solvent-accessible surface area (backbone atoms only — not comparable to full-atom values): 30561 Å² total; per-residue (Å²): 104,60,14,75,87,50,90,46,68,28,77,42,76,40,61,59,74,65,42,35,24,21,71,68,58,42,52,50,53,52,50,50,41,32,46,65,43,52,72,72,47,68,71,57,36,29,37,30,30,52,42,77,26,36,46,38,25,47,38,32,53,53,57,44,59,74,46,22,73,83,43,45,45,44,61,32,36,36,26,74,51,86,79,52,67,60,30,51,49,34,48,52,53,49,35,66,74,69,65,49,50,67,54,75,42,55,40,66,82,70,73,52,76,79,53,85,52,44,70,56,23,53,52,50,49,50,43,47,49,58,49,50,52,34,51,49,26,48,75,71,66,27,46,24,39,32,39,36,50,22,28,55,54,47,37,45,52,50,54,52,28,30,35,66,48,41,58,69,58,49,64,73,61,59,62,52,61,45,75,54,39,70,95,46,53,33,42,9,39,34,22,40,28,41,76,34,44,70,65,52,26,48,51,47,28,60,74,70,66,54,78,58,32,83,76,62,74,87,49,71,55,68,71,54,59,59,53,49,57,49,54,50,53,47,25,74,77,36,26,47,22,53,62,25,29,41,51,33,54,45,49,43,41,69,33,28,66,66,80,76,80,71,68,36,57,10,77,80,82,56,39,57,16,76,50,59,62,23,70,53,60,50,45,50,50,54,53,52,63,69,97,103,60,14,76,88,49,89,47,68,28,78,43,75,41,62,60,72,66,40,35,24,22,72,70,58,43,52,50,54,52,50,52,42,31,45,66,44,54,70,72,48,67,70,57,35,30,38,29,31,53,42,76,25,36,47,40,25,48,36,32,53,54,57,45,59,76,46,22,72,83,42,46,44,44,61,31,36,36,26,74,52,85,79,51,68,61,29,51,50,34,48,51,51,48,35,68,72,69,65,46,51,68,54,75,40,55,41,65,82,70,75,50,75,81,54,84,50,42,70,55,22,55,52,48,49,50,44,46,50,56,48,50,52,34,50,50,26,47,75,71,64,27,46,22,39,32,38,37,49,22,27,56,54,49,37,45,52,50,54,51,28,30,35,65,48,41,58,69,57,50,64,73,63,60,62,52,63,47,76,53,40,70,93,47,52,34,42,8,39,34,22,40,28,40,75,34,44,70,67,52,27,46,50,47,28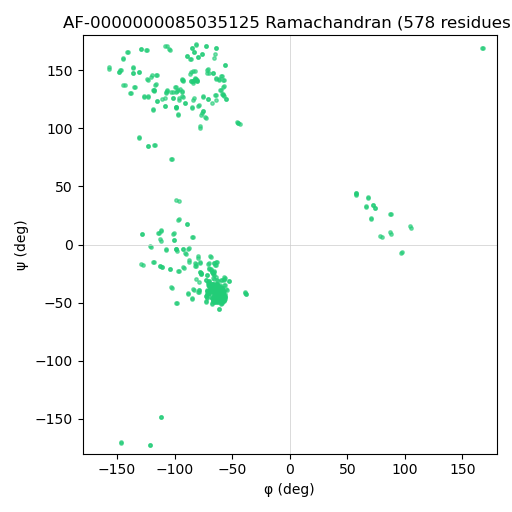,60,74,69,66,53,79,59,32,82,77,60,75,86,50,72,56,69,72,54,58,57,52,48,58,50,54,50,53,48,24,72,78,37,27,48,22,54,61,26,30,42,51,34,52,44,51,42,41,70,32,29,69,67,80,76,80,72,68,35,56,10,78,80,80,57,38,55,15,75,50,60,61,24,69,54,60,51,47,51,50,55,53,52,64,68,98

Secondary structure (DSSP, 8-state):
-B-SSSSSBP-EEETTTTEEE-HHHHHHHHHHHHHHHHTTSPTT-EEEEE--SSHHHHHHHHHHHHHHHHHT-EEEEEEEE-S-HHHHHHHHHHHHHH--EEEEEEGGGGT----SSHHHHHHHHHHHHHHHHHHHHHHHT-SEEE---BHHHHHHHHHHHHHHT-HHHHHHH-SSEE--BGGGTB-EEE-TBTT--HHHHHHHHHHHT--------S---TTHHHHHHHHHHHHHHSTTHHHHHHHHHHHHHHHB--PPP--EE-TTT-SEESSSS-HHHHHHHHHHTT-/-B-SSSSSBP-EEETTTTEEE-HHHHHHHHHHHHHHHHTTSPTT-EEEEE--SSHHHHHHHHHHHHHHHHHT-EEEEEEEE-S-HHHHHHHHHHHHHH--EEEEEEGGGGT----SSHHHHHHHHHHHHHHHHHHHHHHHT-SEEE---BHHHHHHHHHHHHHHT-HHHHHHH-SSEE--BGGGTB-EEE-TBTT--HHHHHHHHHHHT--------S---TTHHHHHHHHHHHHHHSTTHHHHHHHHHHHHHHHB--PPP--EE-TTT-SEESSSS-HHHHHHHHHHTT-

Radius of gyration: 28.18 Å; Cα contacts (8 Å, |Δi|>4): 1007; chains: 2; bounding box: 64×76×56 Å

Organism: Korarchaeum cryptofilum (strain OPF8) (NCBI:txid374847)

InterPro domains:
  IPR014729 Rossmann-like alpha/beta/alpha sandwich fold [G3DSA:3.40.50.620] (1-288)
  IPR035107 tRNA thiolation protein, TtcA/Ctu1 type [PIRSF004976] (1-287)

pLDDT: mean 90.37, std 10.93, range [34.62, 98.81]

Sequence (582 aa):
MRCAYCNKEAEIYVENLGSWVCEEHFERYFLKRVDRVLRRVRRGSSLLFGISGGKDSIAAIHSTDLLKEKYGFRIGAVMIDTGSDECLRVFNELKDMLGFEGEVLSLRDWGIEIPRDPKLACFVCGVVNRYLLNRYAVERGYDYVATGHNLDDMAYFGLNNLIKHSLDYLLYQYDSVTEPVPELRMAGKVKPLFWLSDSDSLSYVKLKGLPRCSTKCPDGLDKQAIIKPILYEIRKKWPPSLVNFVSSIRELVRMAEHPQRKVNLCERCGYPTSGKICAFCRLKESIGGLRMRCAYCNKEAEIYVENLGSWVCEEHFERYFLKRVDRVLRRVRRGSSLLFGISGGKDSIAAIHSTDLLKEKYGFRIGAVMIDTGSDECLRVFNELKDMLGFEGEVLSLRDWGIEIPRDPKLACFVCGVVNRYLLNRYAVERGYDYVATGHNLDDMAYFGLNNLIKHSLDYLLYQYDSVTEPVPELRMAGKVKPLFWLSDSDSLSYVKLKGLPRCSTKCPDGLDKQAIIKPILYEIRKKWPPSLVNFVSSIRELVRMAEHPQRKVNLCERCGYPTSGKICAFCRLKESIGGLR

Nearest PDB structures (foldseek):
  5mkp-assembly1_A  TM=8.646E-01  e=2.276E-24  Pyrococcus horikoshii OT3
  5mko-assembly1_A  TM=8.700E-01  e=1.134E-22  Pyrococcus horikoshii OT3
  5mko-assembly1_B  TM=8.642E-01  e=1.070E-22  Pyrococcus horikoshii OT3
  3vrh-assembly1_A-2  TM=8.620E-01  e=9.523E-23  Pyrococcus horikoshii OT3
  5mkq-assembly1_B  TM=8.516E-01  e=2.422E-22  Pyrococcus horikoshii OT3

Foldseek 3Di:
DAAPVDGDDFDAQALLVRTTHHLVVLLVVQLVLLCVQCVVDQALFEEEEEAAQALLSLLNQVSCLVCCVVRNYAYAYEYEDLPDPQSVVLVVVSCVVSVHHYYYHYVVVVVDHQDPPLVSNVVLCVQVVQVVQLQVCLVVVGQEYEYSDALLNLLLVVVVCVVVVVCVCLLQPLDQWDGADNVQSGHIYHHSRHYGDPSSSVVSCVSVVRGGDPDDSPRPDPVCVPVSVVVVVVSNVPVNVSVVSSVVSVVVSVVDDDDDQDWDAAPPPGHTDSDNHHPNRVSCVVVVVVD/DAAPVDGDDFDAQALLVRTTHHLVVLLVVQLVLLCVQCVVDQALFEEEEEAAQALLSLLNQVSCLVCCVVRNYAYAYEYEDLPDPQSVVLVVVSCVVSVHHYYYHYVVVVVDHQDPDLVSNVVLCVQVVQVVQLQVCLVVVGQEYEYSDALLNLLLVVVVCVVVVVCVCLLQPLDQWDGADNVQSGHIYHHSRHYGDPSSSVVSCVSVVGGGDPDDSPRPDPVCVPVSVVVVVVSNVPSNVSVVSSVVSVVVSVVDDDDDQDWDAAPPPGHTDSDNHHPNRVSCVVVVVVD